Protein 4OJD (pdb70)

Secondary structure (DSSP, 8-state):
------B-----EEEEPPPP---EEEEEEE-TT-EEEEEE---EEEEEEEEEEEEEEEEEEEEE--EEEEEEEEEES-TT-SSS-HHHHSS-BPP--TT-EEEEEEE-S---TTS-TT---EEEEEEEEEEGGG-EEEEEEE---EEEEEEEEEEEEEETTEEEEEEEEEEEEE-SSS-EEEE-STTS--EEEEE-SSS-S--PPSEEEEEEE-TT----B-B---B--TT---TTSBTSEEE-SSS-EEETTHHHHHHHHEEEEEEETTTTEEEEEE-SSSBBTTB--PPPPHHHH-TTEEEEEE-STT--EEEEEESS---EEEEEE-----EEEE-PPPB-SEEEEEEEE-TT--EEEEEEEEEEBEEEEEEEESSSSTTSPEEEEEEEEE--SS-EEEEEEEE--TTS-SS-EEEEEEETT--GGG-EEEEE-EEEPPP-

Solvent-accessible surface area: 23637 Å² total; per-residue (Å²): 264,49,67,4,21,10,8,20,109,26,116,54,92,174,28,143,63,104,181,115,122,210,88,97,39,20,48,4,52,1,17,18,68,13,1,3,0,0,43,31,138,94,59,12,14,2,0,71,2,36,71,7,27,3,44,1,47,13,73,36,106,20,26,0,2,2,1,63,21,105,18,47,8,77,11,42,35,66,53,127,23,110,72,5,37,50,155,39,17,42,104,40,49,15,98,227,132,174,69,36,14,24,15,43,3,40,34,58,123,26,87,39,86,30,31,65,175,124,34,98,0,10,1,1,1,23,0,83,0,47,16,62,156,121,46,30,1,13,0,0,32,0,58,126,16,50,7,62,0,4,0,12,1,4,1,12,29,112,67,144,54,167,69,66,60,108,21,119,57,105,14,162,2,65,15,80,53,54,80,69,79,61,80,6,19,147,156,163,109,2,13,0,7,3,53,19,80,79,213,15,63,52,67,6,115,79,18,22,4,0,0,101,24,66,168,73,39,130,28,46,16,0,13,79,23,86,13,2,52,74,123,64,38,59,18,92,111,2,3,3,2,34,67,54,167,54,53,96,17,83,3,39,86,2,58,70,43,1,85,89,7,2,101,16,122,7,100,31,2,160,121,82,49,59,118,40,112,12,56,16,66,23,16,26,95,68,96,30,129,57,33,119,21,1,59,78,12,57,44,36,4,96,24,0,118,12,140,70,112,64,37,145,76,0,18,0,13,0,40,75,18,86,82,10,75,0,12,0,40,84,166,121,47,90,10,54,34,86,96,58,76,14,89,26,165,35,3,45,34,20,0,48,9,40,19,84,70,25,57,15,0,64,0,33,0,72,84,0,0,2,57,0,31,3,26,0,24,112,53,64,36,97,81,26,90,65,38,50,90,24,52,5,120,5,44,40,29,103,35,20,84,113,84,36,87,20,67,13,52,87,120,0,23,140,33,37,15,0,0,8,0,65,3,22,86,83,51,88,158,74,79,28,21,63,67,6,97,36,116,87,52,86,140,170

Radius of gyration: 31.46 Å; Cα contacts (8 Å, |Δi|>4): 1157; chains: 1; bounding box: 76×86×65 Å

Foldseek 3Di:
DDDAWFAADWDWDWDDDDDDPVFIKTKTWAFAQAKWWKCWLHKIKIKHFDFKKWKWFWPDKFKFAFWAKDKAKAKDQAPPDPPADCVQAALDWHPDVPQKTKHKHKAWQAQQFQYDNPTTMIMIMIMIIHGVVLWMKMKTFTDGTWMKIKMKIWIWDCPPNRIDTPDIDIDIDTAADAWDKDARDPVSFKMKIWYAPHDWPDDDHGGMWMFIADPVRDGAFIADFFADDPPDCAQQGPDQFGADPPRHTDRNSCSNCVNVFWDKGDPHNNVRDIDIDGNGARHDDPRHDDDDGPCVLDQQFVTWAQDDPVSGIIMTITPGTGIIMIIMTGVDIDMDIDGDFWDFDAKAFAFEQDLNRFTKTWIKTFQTAAKKKK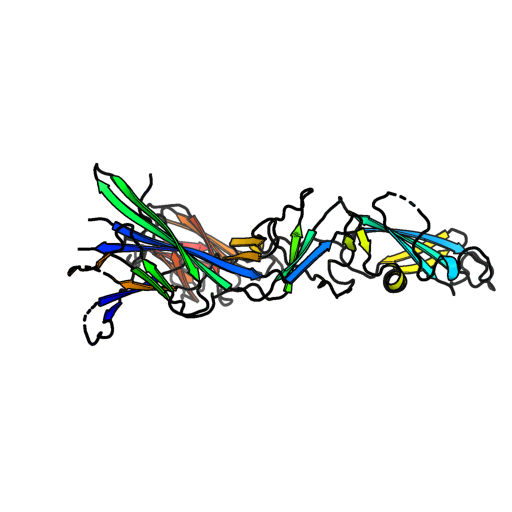FWAPAADPPHDTPDIDIDHDGHNTGDIDIGIGGDDPSPDADWYKMWMDTPPDDPVRIYIGTHHYDYDHHD

Structure (mmCIF, N/CA/C/O backbone):
data_4OJD
#
_entry.id   4OJD
#
_cell.length_a   132.443
_cell.length_b   132.443
_cell.length_c   132.443
_cell.angle_alpha   90.00
_cell.angle_beta   90.00
_cell.angle_gamma   90.00
#
_symmetry.space_group_name_H-M   'P 21 3'
#
loop_
_entity.id
_entity.type
_entity.pdbx_description
1 polymer EFF-1A
2 branched beta-D-mannopyranose-(1-4)-2-acetamido-2-deoxy-beta-D-glucopyranose-(1-4)-2-acetamido-2-deoxy-beta-D-glucopyranose
3 non-polymer 2-acetamido-2-deoxy-beta-D-glucopyranose
4 water water
#
loop_
_atom_site.group_PDB
_atom_site.id
_atom_site.type_symbol
_atom_site.label_atom_id
_atom_site.label_alt_id
_atom_site.label_comp_id
_atom_site.label_asym_id
_atom_site.label_entity_id
_atom_site.label_seq_id
_atom_site.pdbx_PDB_ins_code
_atom_site.Cartn_x
_atom_site.Cartn_y
_atom_site.Cartn_z
_atom_site.occupancy
_atom_site.B_iso_or_equiv
_atom_site.auth_seq_id
_atom_site.auth_comp_id
_atom_site.auth_asym_id
_atom_site.auth_atom_id
_atom_site.pdbx_PDB_model_num
ATOM 1 N N . ARG A 1 14 ? -64.153 -47.809 -13.382 1.00 96.02 34 ARG H N 1
ATOM 2 C CA . ARG A 1 14 ? -62.952 -47.223 -12.789 1.00 94.69 34 ARG H CA 1
ATOM 3 C C . ARG A 1 14 ? -61.781 -47.243 -13.791 1.00 94.85 34 ARG H C 1
ATOM 4 O O . ARG A 1 14 ? -61.577 -46.246 -14.497 1.00 92.99 34 ARG H O 1
ATOM 12 N N . ALA A 1 15 ? -61.029 -48.373 -13.869 1.00 89.47 35 ALA H N 1
ATOM 13 C CA . ALA A 1 15 ? -59.909 -48.545 -14.801 1.00 85.28 35 ALA H CA 1
ATOM 14 C C . ALA A 1 15 ? -60.512 -48.683 -16.195 1.00 83.58 35 ALA H C 1
ATOM 15 O O . ALA A 1 15 ? -61.220 -49.658 -16.479 1.00 84.15 35 ALA H O 1
ATOM 17 N N . GLU A 1 16 ? -60.306 -47.647 -17.021 1.00 73.67 36 GLU H N 1
ATOM 18 C CA . GLU A 1 16 ? -60.880 -47.544 -18.361 1.00 70.39 36 GLU H CA 1
ATOM 19 C C . GLU A 1 16 ? -59.833 -47.235 -19.404 1.00 65.95 36 GLU H C 1
ATOM 20 O O . GLU A 1 16 ? -58.863 -46.529 -19.101 1.00 63.34 36 GLU H O 1
ATOM 26 N N . PRO A 1 17 ? -60.058 -47.634 -20.675 1.00 57.83 37 PRO H N 1
ATOM 27 C CA . PRO A 1 17 ? -59.109 -47.254 -21.720 1.00 53.36 37 PRO H CA 1
ATOM 28 C C . PRO A 1 17 ? -58.936 -45.745 -21.817 1.00 51.55 37 PRO H C 1
ATOM 29 O O . PRO A 1 17 ? -59.845 -44.981 -21.488 1.00 49.79 37 PRO H O 1
ATOM 33 N N . PRO A 1 18 ? -57.748 -45.284 -22.237 1.00 46.70 38 PRO H N 1
ATOM 34 C CA . PRO A 1 18 ? -57.570 -43.838 -22.449 1.00 44.72 38 PRO H CA 1
ATOM 35 C C . PRO A 1 18 ? -58.298 -43.445 -23.756 1.00 48.52 38 PRO H C 1
ATOM 36 O O . PRO A 1 18 ? -58.753 -44.327 -24.490 1.00 48.26 38 PRO H O 1
ATOM 40 N N . HIS A 1 19 ? -58.350 -42.143 -24.082 1.00 43.26 39 HIS H N 1
ATOM 41 C CA . HIS A 1 19 ? -58.878 -41.674 -25.355 1.00 40.33 39 HIS H CA 1
ATOM 42 C C . HIS A 1 19 ? -57.973 -42.332 -26.444 1.00 43.94 39 HIS H C 1
ATOM 43 O O . HIS A 1 19 ? -56.742 -42.231 -26.374 1.00 42.06 39 HIS H O 1
ATOM 50 N N . CYS A 1 20 ? -58.593 -43.016 -27.412 1.00 39.89 40 CYS H N 1
ATOM 51 C CA . CYS A 1 20 ? -57.904 -43.668 -28.520 1.00 38.75 40 CYS H CA 1
ATOM 52 C C . CYS A 1 20 ? -57.788 -42.622 -29.621 1.00 40.25 40 CYS H C 1
ATOM 53 O O . CYS A 1 20 ? -58.809 -42.169 -30.132 1.00 38.99 40 CYS H O 1
ATOM 56 N N . SER A 1 21 ? -56.548 -42.184 -29.914 1.00 36.10 41 SER H N 1
ATOM 57 C CA . SER A 1 21 ? -56.242 -41.095 -30.851 1.00 35.55 41 SER H CA 1
ATOM 58 C C . SER A 1 21 ? -56.448 -41.492 -32.285 1.00 40.88 41 SER H C 1
ATOM 59 O O . SER A 1 21 ? -56.025 -42.585 -32.685 1.00 39.58 41 SER H O 1
ATOM 62 N N . LYS A 1 22 ? -56.995 -40.544 -33.081 1.00 37.84 42 LYS H N 1
ATOM 63 C CA . LYS A 1 22 ? -57.163 -40.673 -34.523 1.00 37.69 42 LYS H CA 1
ATOM 64 C C . LYS A 1 22 ? -55.742 -40.733 -35.117 1.00 40.03 42 LYS H C 1
ATOM 65 O O . LYS A 1 22 ? -54.949 -39.803 -34.933 1.00 38.92 42 LYS H O 1
ATOM 71 N N . THR A 1 23 ? -55.398 -41.879 -35.712 1.00 35.99 43 THR H N 1
ATOM 72 C CA . THR A 1 23 ? -54.037 -42.129 -36.181 1.00 36.03 43 THR H CA 1
ATOM 73 C C . THR A 1 23 ? -53.970 -42.647 -37.630 1.00 39.25 43 THR H C 1
ATOM 74 O O . THR A 1 23 ? -54.591 -43.666 -37.918 1.00 38.70 43 THR H O 1
ATOM 78 N N . PRO A 1 24 ? -53.179 -42.003 -38.527 1.00 35.35 44 PRO H N 1
ATOM 79 C CA . PRO A 1 24 ? -52.955 -42.603 -39.868 1.00 35.08 44 PRO H CA 1
ATOM 80 C C . PRO A 1 24 ? -52.012 -43.808 -39.709 1.00 40.91 44 PRO H C 1
ATOM 81 O O . PRO A 1 24 ? -51.000 -43.717 -39.000 1.00 40.24 44 PRO H O 1
ATOM 85 N N . ILE A 1 25 ? -52.356 -44.946 -40.317 1.00 38.83 45 ILE H N 1
ATOM 86 C CA . ILE A 1 25 ? -51.547 -46.165 -40.212 1.00 39.19 45 ILE H CA 1
ATOM 87 C C . ILE A 1 25 ? -50.918 -46.490 -41.555 1.00 42.54 45 ILE H C 1
ATOM 88 O O . ILE A 1 25 ? -51.605 -46.474 -42.584 1.00 41.84 45 ILE H O 1
ATOM 93 N N . VAL A 1 26 ? -49.606 -46.792 -41.532 1.00 37.17 46 VAL H N 1
ATOM 94 C CA . VAL A 1 26 ? -48.832 -47.170 -42.706 1.00 36.09 46 VAL H CA 1
ATOM 95 C C . VAL A 1 26 ? -48.513 -48.672 -42.582 1.00 42.20 46 VAL H C 1
ATOM 96 O O . VAL A 1 26 ? -47.962 -49.115 -41.563 1.00 43.23 46 VAL H O 1
ATOM 100 N N . ARG A 1 27 ? -48.867 -49.449 -43.600 1.00 39.61 47 ARG H N 1
ATOM 101 C CA . ARG A 1 27 ? -48.581 -50.898 -43.613 1.00 40.96 47 ARG H CA 1
ATOM 102 C C . ARG A 1 27 ? -47.217 -51.080 -44.293 1.00 44.91 47 ARG H C 1
ATOM 103 O O . ARG A 1 27 ? -47.056 -50.717 -45.461 1.00 43.89 47 ARG H O 1
ATOM 111 N N . ALA A 1 28 ? -46.230 -51.566 -43.549 1.00 40.71 48 ALA H N 1
ATOM 112 C CA . ALA A 1 28 ? -44.905 -51.777 -44.109 1.00 40.65 48 ALA H CA 1
ATOM 113 C C . ALA A 1 28 ? -44.655 -53.275 -44.292 1.00 44.61 48 ALA H C 1
ATOM 114 O O . ALA A 1 28 ? -45.107 -54.070 -43.480 1.00 44.71 48 ALA H O 1
ATOM 116 N N . GLN A 1 29 ? -43.967 -53.661 -45.361 1.00 40.14 49 GLN H N 1
ATOM 117 C CA . GLN A 1 29 ? -43.668 -55.065 -45.569 1.00 39.93 49 GLN H CA 1
ATOM 118 C C . GLN A 1 29 ? -42.258 -55.360 -45.129 1.00 44.42 49 GLN H C 1
ATOM 119 O O . GLN A 1 29 ? -41.316 -54.713 -45.564 1.00 45.76 49 GLN H O 1
ATOM 125 N N . THR A 1 30 ? -42.114 -56.351 -44.279 1.00 40.25 50 THR H N 1
ATOM 126 C CA . THR A 1 30 ? -40.826 -56.788 -43.768 1.00 39.86 50 THR H CA 1
ATOM 127 C C . THR A 1 30 ? -40.025 -57.448 -44.879 1.00 43.16 50 THR H C 1
ATOM 128 O O . THR A 1 30 ? -40.586 -58.172 -45.708 1.00 41.90 50 THR H O 1
ATOM 132 N N . SER A 1 31 ? -38.699 -57.210 -44.878 1.00 40.19 51 SER H N 1
ATOM 133 C CA . SER A 1 31 ? -37.757 -57.853 -45.782 1.00 40.31 51 SER H CA 1
ATOM 134 C C . SER A 1 31 ? -37.909 -59.392 -45.644 1.00 46.03 51 SER H C 1
ATOM 135 O O . SER A 1 31 ? -38.379 -59.894 -44.614 1.00 45.34 51 SER H O 1
ATOM 138 N N . GLN A 1 32 ? -37.525 -60.118 -46.681 1.00 44.05 52 GLN H N 1
ATOM 139 C CA . GLN A 1 32 ? -37.661 -61.564 -46.764 1.00 44.83 52 GLN H CA 1
ATOM 140 C C . GLN A 1 32 ? -36.499 -62.285 -46.093 1.00 48.33 52 GLN H C 1
ATOM 141 O O . GLN A 1 32 ? -35.352 -61.865 -46.244 1.00 48.97 52 GLN H O 1
ATOM 147 N N . ASN A 1 33 ? -36.779 -63.388 -45.405 1.00 69.49 53 ASN H N 1
ATOM 148 C CA . ASN A 1 33 ? -35.742 -64.231 -44.839 1.00 71.64 53 ASN H CA 1
ATOM 149 C C . ASN A 1 33 ? -35.638 -65.418 -45.790 1.00 83.61 53 ASN H C 1
ATOM 150 O O . ASN A 1 33 ? -36.644 -66.090 -46.039 1.00 84.47 53 ASN H O 1
ATOM 155 N N . ALA A 1 34 ? -34.416 -65.667 -46.321 1.00 85.51 54 ALA H N 1
ATOM 156 C CA . ALA A 1 34 ? -34.053 -66.758 -47.243 1.00 90.61 54 ALA H CA 1
ATOM 157 C C . ALA A 1 34 ? -34.685 -68.139 -46.923 1.00 101.38 54 ALA H C 1
ATOM 158 O O . ALA A 1 34 ? -34.874 -68.948 -47.837 1.00 104.29 54 ALA H O 1
ATOM 160 N N . MET A 1 35 ? -35.020 -68.387 -45.635 1.00 99.71 55 MET H N 1
ATOM 161 C CA . MET A 1 35 ? -35.649 -69.615 -45.134 1.00 103.23 55 MET H CA 1
ATOM 162 C C . MET A 1 35 ? -37.181 -69.432 -45.031 1.00 104.99 55 MET H C 1
ATOM 163 O O . MET A 1 35 ? -37.679 -68.656 -44.216 1.00 101.17 55 MET H O 1
ATOM 168 N N . GLY A 1 41 ? -44.848 -61.057 -43.838 1.00 67.07 61 GLY H N 1
ATOM 169 C CA . GLY A 1 41 ? -44.682 -60.334 -42.568 1.00 64.32 61 GLY H CA 1
ATOM 170 C C . GLY A 1 41 ? -44.964 -58.835 -42.712 1.00 64.74 61 GLY H C 1
ATOM 171 O O . GLY A 1 41 ? -44.163 -58.096 -43.283 1.00 62.83 61 GLY H O 1
ATOM 172 N N . MET A 1 42 ? -46.107 -58.410 -42.203 1.00 61.53 62 MET H N 1
ATOM 173 C CA . MET A 1 42 ? -46.545 -57.022 -42.262 1.00 59.77 62 MET H CA 1
ATOM 174 C C . MET A 1 42 ? -46.389 -56.309 -40.933 1.00 57.78 62 MET H C 1
ATOM 175 O O . MET A 1 42 ? -46.600 -56.916 -39.878 1.00 58.72 62 MET H O 1
ATOM 180 N N . GLN A 1 43 ? -45.977 -55.026 -40.970 1.00 48.02 63 GLN H N 1
ATOM 181 C CA . GLN A 1 43 ? -45.819 -54.184 -39.775 1.00 44.78 63 GLN H CA 1
ATOM 182 C C . GLN A 1 43 ? -46.740 -52.963 -39.864 1.00 46.40 63 GLN H C 1
ATOM 183 O O . GLN A 1 43 ? -46.931 -52.422 -40.956 1.00 46.49 63 GLN H O 1
ATOM 189 N N . MET A 1 44 ? -47.321 -52.552 -38.728 1.00 40.85 64 MET H N 1
ATOM 190 C CA . MET A 1 44 ? -48.228 -51.410 -38.652 1.00 41.09 64 MET H CA 1
ATOM 191 C C . MET A 1 44 ? -47.481 -50.241 -38.024 1.00 41.49 64 MET H C 1
ATOM 192 O O . MET A 1 44 ? -47.106 -50.264 -36.834 1.00 37.54 64 MET H O 1
ATOM 197 N N . GLN A 1 45 ? -47.203 -49.254 -38.884 1.00 37.35 65 GLN H N 1
ATOM 198 C CA . GLN A 1 45 ? -46.400 -48.098 -38.548 1.00 36.73 65 GLN H CA 1
ATOM 199 C C . GLN A 1 45 ? -47.194 -46.855 -38.316 1.00 39.63 65 GLN H C 1
ATOM 200 O O . GLN A 1 45 ? -48.164 -46.583 -39.023 1.00 39.47 65 GLN H O 1
ATOM 206 N N . PHE A 1 46 ? -46.810 -46.121 -37.271 1.00 34.16 66 PHE H N 1
ATOM 207 C CA . PHE A 1 46 ? -47.489 -44.880 -36.944 1.00 33.09 66 PHE H CA 1
ATOM 208 C C . PHE A 1 46 ? -46.620 -43.995 -36.073 1.00 38.79 66 PHE H C 1
ATOM 209 O O . PHE A 1 46 ? -45.668 -44.460 -35.437 1.00 36.78 66 PHE H O 1
ATOM 217 N N . SER A 1 47 ? -47.000 -42.720 -36.028 1.00 37.07 67 SER H N 1
ATOM 218 C CA . SER A 1 47 ? -46.421 -41.667 -35.206 1.00 37.25 67 SER H CA 1
ATOM 219 C C . SER A 1 47 ? -47.311 -41.552 -33.906 1.00 39.68 67 SER H C 1
ATOM 220 O O . SER A 1 47 ? -48.532 -41.617 -33.995 1.00 38.49 67 SER H O 1
ATOM 223 N N . ILE A 1 48 ? -46.704 -41.453 -32.713 1.00 35.92 68 ILE H N 1
ATOM 224 C CA . ILE A 1 48 ? -47.455 -41.333 -31.446 1.00 34.61 68 ILE H CA 1
ATOM 225 C C . ILE A 1 48 ? -47.016 -40.057 -30.722 1.00 37.52 68 ILE H C 1
ATOM 226 O O . ILE A 1 48 ? -45.817 -39.811 -30.586 1.00 34.77 68 ILE H O 1
ATOM 231 N N . GLY A 1 49 ? -47.989 -39.256 -30.285 1.00 34.70 69 GLY H N 1
ATOM 232 C CA . GLY A 1 49 ? -47.716 -38.009 -29.588 1.00 33.45 69 GLY H CA 1
ATOM 233 C C . GLY A 1 49 ? -47.521 -38.201 -28.100 1.00 38.61 69 GLY H C 1
ATOM 234 O O . GLY A 1 49 ? -48.205 -39.032 -27.477 1.00 37.53 69 GLY H O 1
ATOM 235 N N . LEU A 1 50 ? -46.610 -37.399 -27.504 1.00 35.68 70 LEU H N 1
ATOM 236 C CA . LEU A 1 50 ? -46.388 -37.423 -26.057 1.00 35.94 70 LEU H CA 1
ATOM 237 C C . LEU A 1 50 ? -47.722 -37.180 -25.321 1.00 39.18 70 LEU H C 1
ATOM 238 O O . LEU A 1 50 ? -48.469 -36.275 -25.713 1.00 37.70 70 LEU H O 1
ATOM 243 N N . HIS A 1 51 ? -48.015 -37.989 -24.264 1.00 36.59 71 HIS H N 1
ATOM 244 C CA . HIS A 1 51 ? -49.252 -37.904 -23.466 1.00 38.68 71 HIS H CA 1
ATOM 245 C C . HIS A 1 51 ? -50.498 -38.436 -24.192 1.00 42.89 71 HIS H C 1
ATOM 246 O O . HIS A 1 51 ? -51.603 -38.187 -23.733 1.00 45.27 71 HIS H O 1
ATOM 253 N N . THR A 1 52 ? -50.342 -39.110 -25.337 1.00 38.34 72 THR H N 1
ATOM 254 C CA . THR A 1 52 ? -51.505 -39.630 -26.069 1.00 36.53 72 THR H CA 1
ATOM 255 C C . THR A 1 52 ? -51.389 -41.129 -26.142 1.00 39.93 72 THR H C 1
ATOM 256 O O . THR A 1 52 ? -50.316 -41.679 -25.911 1.00 40.36 72 THR H O 1
ATOM 260 N N . ALA A 1 53 ? -52.486 -41.779 -26.528 1.00 38.63 73 ALA H N 1
ATOM 261 C CA . ALA A 1 53 ? -52.613 -43.215 -26.673 1.00 37.28 73 ALA H CA 1
ATOM 262 C C . ALA A 1 53 ? -53.157 -43.618 -28.033 1.00 41.96 73 ALA H C 1
ATOM 263 O O . ALA A 1 53 ? -53.904 -42.875 -28.658 1.00 43.22 73 ALA H O 1
ATOM 265 N N . VAL A 1 54 ? -52.791 -44.815 -28.473 1.00 39.03 74 VAL H N 1
ATOM 266 C CA . VAL A 1 54 ? -53.199 -45.421 -29.742 1.00 38.90 74 VAL H CA 1
ATOM 267 C C . VAL A 1 54 ? -53.791 -46.779 -29.354 1.00 45.60 74 VAL H C 1
ATOM 268 O O . VAL A 1 54 ? -53.289 -47.422 -28.418 1.00 44.57 74 VAL H O 1
ATOM 272 N N . CYS A 1 55 ? -54.912 -47.156 -30.003 1.00 42.95 75 CYS H N 1
ATOM 273 C CA . CYS A 1 55 ? -55.645 -48.388 -29.717 1.00 43.51 75 CYS H CA 1
ATOM 274 C C . CYS A 1 55 ? -55.837 -49.281 -30.929 1.00 45.13 75 CYS H C 1
ATOM 275 O O . CYS A 1 55 ? -56.140 -48.801 -32.029 1.00 42.65 75 CYS H O 1
ATOM 278 N N . PHE A 1 56 ? -55.778 -50.594 -30.690 1.00 40.91 76 PHE H N 1
ATOM 279 C CA . PHE A 1 56 ? -55.971 -51.589 -31.753 1.00 40.74 76 PHE H CA 1
ATOM 280 C C . PHE A 1 56 ? -56.527 -52.894 -31.240 1.00 46.98 76 PHE H C 1
ATOM 281 O O . PHE A 1 56 ? -56.414 -53.202 -30.053 1.00 47.37 76 PHE H O 1
ATOM 289 N N . ARG A 1 57 ? -57.140 -53.655 -32.143 1.00 45.86 77 ARG H N 1
ATOM 290 C CA . ARG A 1 57 ? -57.618 -55.006 -31.888 1.00 48.18 77 ARG H CA 1
ATOM 291 C C . ARG A 1 57 ? -56.927 -55.932 -32.876 1.00 55.98 77 ARG H C 1
ATOM 292 O O . ARG A 1 57 ? -56.589 -55.527 -34.004 1.00 53.74 77 ARG H O 1
ATOM 300 N N . LEU A 1 58 ? -56.656 -57.158 -32.417 1.00 56.53 78 LEU H N 1
ATOM 301 C CA . LEU A 1 58 ? -55.994 -58.178 -33.210 1.00 58.71 78 LEU H CA 1
ATOM 302 C C . LEU A 1 58 ? -57.041 -59.214 -33.554 1.00 66.34 78 LEU H C 1
ATOM 303 O O . LEU A 1 58 ? -57.656 -59.787 -32.647 1.00 67.34 78 LEU H O 1
ATOM 308 N N . TYR A 1 59 ? -57.314 -59.384 -34.866 1.00 64.06 79 TYR H N 1
ATOM 309 C CA . TYR A 1 59 ? -58.322 -60.338 -35.354 1.00 77.52 79 TYR H CA 1
ATOM 310 C C . TYR A 1 59 ? -57.669 -61.568 -35.959 1.00 114.51 79 TYR H C 1
ATOM 311 O O . TYR A 1 59 ? -57.214 -62.429 -35.210 1.00 82.70 79 TYR H O 1
ATOM 320 N N . SER A 1 80 ? -61.740 -61.051 -27.852 1.00 72.12 100 SER H N 1
ATOM 321 C CA . SER A 1 80 ? -60.935 -59.954 -28.399 1.00 68.60 100 SER H CA 1
ATOM 322 C C . SER A 1 80 ? -60.629 -58.895 -27.335 1.00 67.45 100 SER H C 1
ATOM 323 O O . SER A 1 80 ? -61.534 -58.408 -26.652 1.00 68.80 100 SER H O 1
ATOM 326 N N . LEU A 1 81 ? -59.356 -58.539 -27.207 1.00 58.53 101 LEU H N 1
ATOM 327 C CA . LEU A 1 81 ? -58.898 -57.529 -26.259 1.00 55.04 101 LEU H CA 1
ATOM 328 C C . LEU A 1 81 ? -58.564 -56.230 -26.978 1.00 54.53 101 LEU H C 1
ATOM 329 O O . LEU A 1 81 ? -58.055 -56.260 -28.101 1.00 52.74 101 LEU H O 1
ATOM 334 N N . LEU A 1 82 ? -58.875 -55.088 -26.336 1.00 49.02 102 LEU H N 1
ATOM 335 C CA . LEU A 1 82 ? -58.555 -53.751 -26.848 1.00 45.30 102 LEU H CA 1
ATOM 336 C C . LEU A 1 82 ? -57.173 -53.400 -26.299 1.00 45.09 102 LEU H C 1
ATOM 337 O O . LEU A 1 82 ? -57.015 -53.184 -25.093 1.00 44.26 102 LEU H O 1
ATOM 342 N N . HIS A 1 83 ? -56.171 -53.397 -27.182 1.00 40.16 103 HIS H N 1
ATOM 343 C CA . HIS A 1 83 ? -54.769 -53.100 -26.862 1.00 38.32 103 HIS H CA 1
ATOM 344 C C . HIS A 1 83 ? -54.513 -51.601 -26.938 1.00 41.70 103 HIS H C 1
ATOM 345 O O . HIS A 1 83 ? -54.854 -50.977 -27.939 1.00 39.93 103 HIS H O 1
ATOM 352 N N . THR A 1 84 ? -53.952 -51.009 -25.864 1.00 39.22 104 THR H N 1
ATOM 353 C CA . THR A 1 84 ? -53.725 -49.558 -25.822 1.00 37.71 104 THR H CA 1
ATOM 354 C C . THR A 1 84 ? -52.287 -49.276 -25.469 1.00 40.49 104 THR H C 1
ATOM 355 O O . THR A 1 84 ? -51.724 -49.919 -24.585 1.00 39.30 104 THR H O 1
ATOM 359 N N . ILE A 1 85 ? -51.686 -48.328 -26.172 1.00 37.93 105 ILE H N 1
ATOM 360 C CA . ILE A 1 85 ? -50.314 -47.915 -25.918 1.00 38.26 105 ILE H CA 1
ATOM 361 C C . ILE A 1 85 ? -50.333 -46.427 -25.684 1.00 41.52 105 ILE H C 1
ATOM 362 O O . ILE A 1 85 ? -50.740 -45.685 -26.571 1.00 42.07 105 ILE H O 1
ATOM 367 N N . ARG A 1 86 ? -49.876 -45.986 -24.516 1.00 38.66 106 ARG H N 1
ATOM 368 C CA . ARG A 1 86 ? -49.838 -44.566 -24.174 1.00 38.07 106 ARG H CA 1
ATOM 369 C C . ARG A 1 86 ? -48.409 -44.110 -23.976 1.00 40.20 106 ARG H C 1
ATOM 370 O O . ARG A 1 86 ? -47.695 -44.693 -23.177 1.00 41.16 106 ARG H O 1
ATOM 378 N N . LEU A 1 87 ? -48.004 -43.043 -24.667 1.00 35.25 107 LEU H N 1
ATOM 379 C CA . LEU A 1 87 ? -46.683 -42.468 -24.450 1.00 34.34 107 LEU H CA 1
ATOM 380 C C . LEU A 1 87 ? -46.826 -41.593 -23.194 1.00 39.38 107 LEU H C 1
ATOM 381 O O . LEU A 1 87 ? -47.369 -40.497 -23.261 1.00 39.64 107 LEU H O 1
ATOM 386 N N . GLU A 1 88 ? -46.435 -42.136 -22.031 1.00 36.31 108 GLU H N 1
ATOM 387 C CA . GLU A 1 88 ? -46.622 -41.472 -20.749 1.00 36.55 108 GLU H CA 1
ATOM 388 C C . GLU A 1 88 ? -45.571 -40.413 -20.413 1.00 40.37 108 GLU H C 1
ATOM 389 O O . GLU A 1 88 ? -45.918 -39.377 -19.823 1.00 38.04 108 GLU H O 1
ATOM 395 N N . LYS A 1 89 ? -44.285 -40.695 -20.734 1.00 37.76 109 LYS H N 1
ATOM 396 C CA . LYS A 1 89 ? -43.175 -39.827 -20.348 1.00 38.86 109 LYS H CA 1
ATOM 397 C C . LYS A 1 89 ? -42.079 -39.748 -21.353 1.00 43.49 109 LYS H C 1
ATOM 398 O O . LYS A 1 89 ? -41.804 -40.721 -22.053 1.00 42.35 109 LYS H O 1
ATOM 404 N N . LEU A 1 90 ? -41.380 -38.594 -21.320 1.00 38.02 110 LEU H N 1
ATOM 405 C CA . LEU A 1 90 ? -40.178 -38.246 -22.047 1.00 38.13 110 LEU H CA 1
ATOM 406 C C . LEU A 1 90 ? -39.239 -37.678 -20.987 1.00 40.21 110 LEU H C 1
ATOM 407 O O . LEU A 1 90 ? -39.554 -36.677 -20.337 1.00 40.10 110 LEU H O 1
ATOM 412 N N . GLU A 1 91 ? -38.113 -38.349 -20.788 1.00 33.95 111 GLU H N 1
ATOM 413 C CA . GLU A 1 91 ? -37.130 -37.969 -19.790 1.00 32.74 111 GLU H CA 1
ATOM 414 C C . GLU A 1 91 ? -35.732 -37.943 -20.345 1.00 37.63 111 GLU H C 1
ATOM 415 O O . GLU A 1 91 ? -35.356 -38.840 -21.109 1.00 37.75 111 GLU H O 1
ATOM 421 N N . HIS A 1 92 ? -34.942 -36.960 -19.879 1.00 32.84 112 HIS H N 1
ATOM 422 C CA . HIS A 1 92 ? -33.505 -36.861 -20.096 1.00 32.74 112 HIS H CA 1
ATOM 423 C C . HIS A 1 92 ? -32.816 -37.282 -18.790 1.00 37.26 112 HIS H C 1
ATOM 424 O O . HIS A 1 92 ? -33.182 -36.796 -17.727 1.00 35.94 112 HIS H O 1
ATOM 431 N N . HIS A 1 93 ? -31.861 -38.213 -18.854 1.00 35.75 113 HIS H N 1
ATOM 432 C CA . HIS A 1 93 ? -31.130 -38.647 -17.654 1.00 34.72 113 HIS H CA 1
ATOM 433 C C . HIS A 1 93 ? -29.731 -38.044 -17.815 1.00 37.49 113 HIS H C 1
ATOM 434 O O . HIS A 1 93 ? -28.952 -38.473 -18.694 1.00 34.47 113 HIS H O 1
ATOM 441 N N . HIS A 1 94 ? -29.483 -36.936 -17.066 1.00 32.27 114 HIS H N 1
ATOM 442 C CA . HIS A 1 94 ? -28.209 -36.232 -17.141 1.00 32.03 114 HIS H CA 1
ATOM 443 C C . HIS A 1 94 ? -27.232 -36.805 -16.115 1.00 40.48 114 HIS H C 1
ATOM 444 O O . HIS A 1 94 ? -27.556 -36.836 -14.922 1.00 41.69 114 HIS H O 1
ATOM 451 N N . PRO A 1 95 ? -26.011 -37.177 -16.531 1.00 38.05 115 PRO H N 1
ATOM 452 C CA . PRO A 1 95 ? -25.013 -37.616 -15.534 1.00 38.39 115 PRO H CA 1
ATOM 453 C C . PRO A 1 95 ? -24.533 -36.405 -14.721 1.00 40.39 115 PRO H C 1
ATOM 454 O O . PRO A 1 95 ? -24.372 -35.325 -15.282 1.00 37.69 115 PRO H O 1
ATOM 458 N N . ILE A 1 96 ? -24.328 -36.581 -13.395 1.00 37.43 116 ILE H N 1
ATOM 459 C CA . ILE A 1 96 ? -23.824 -35.521 -12.498 1.00 36.60 116 ILE H CA 1
ATOM 460 C C . ILE A 1 96 ? -22.317 -35.713 -12.396 1.00 39.96 116 ILE H C 1
ATOM 461 O O . ILE A 1 96 ? -21.870 -36.748 -11.917 1.00 40.22 116 ILE H O 1
ATOM 466 N N . THR A 1 97 ? -21.537 -34.759 -12.913 1.00 37.13 117 THR H N 1
ATOM 467 C CA . THR A 1 97 ? -20.077 -34.894 -12.978 1.00 37.24 117 THR H CA 1
ATOM 468 C C . THR A 1 97 ? -19.335 -34.152 -11.871 1.00 41.94 117 THR H C 1
ATOM 469 O O . THR A 1 97 ? -18.138 -34.372 -11.684 1.00 42.34 117 THR H O 1
ATOM 473 N N . GLN A 1 98 ? -20.041 -33.273 -11.137 1.00 38.28 118 GLN H N 1
ATOM 474 C CA . GLN A 1 98 ? -19.481 -32.520 -10.007 1.00 37.33 118 GLN H CA 1
ATOM 475 C C . GLN A 1 98 ? -20.566 -32.299 -9.023 1.00 39.90 118 GLN H C 1
ATOM 476 O O . GLN A 1 98 ? -21.716 -32.109 -9.429 1.00 39.11 118 GLN H O 1
ATOM 482 N N . ARG A 1 99 ? -20.206 -32.294 -7.730 1.00 35.83 119 ARG H N 1
ATOM 483 C CA . ARG A 1 99 ? -21.110 -31.960 -6.640 1.00 36.92 119 ARG H CA 1
ATOM 484 C C . ARG A 1 99 ? -20.307 -31.225 -5.585 1.00 40.40 119 ARG H C 1
ATOM 485 O O . ARG A 1 99 ? -19.178 -31.601 -5.277 1.00 40.83 119 ARG H O 1
ATOM 493 N N . TYR A 1 100 ? -20.941 -30.253 -4.959 1.00 34.89 120 TYR H N 1
ATOM 494 C CA . TYR A 1 100 ? -20.439 -29.559 -3.793 1.00 34.06 120 TYR H CA 1
ATOM 495 C C . TYR A 1 100 ? -21.610 -28.894 -3.104 1.00 40.54 120 TYR H C 1
ATOM 496 O O . TYR A 1 100 ? -22.633 -28.605 -3.739 1.00 39.91 120 TYR H O 1
ATOM 505 N N . THR A 1 101 ? -21.479 -28.705 -1.797 1.00 39.39 121 THR H N 1
ATOM 506 C CA . THR A 1 101 ? -22.495 -28.099 -0.964 1.00 39.13 121 THR H CA 1
ATOM 507 C C . THR A 1 101 ? -22.115 -26.650 -0.702 1.00 41.67 121 THR H C 1
ATOM 508 O O . THR A 1 101 ? -20.965 -26.332 -0.357 1.00 40.24 121 THR H O 1
ATOM 512 N N . PHE A 1 102 ? -23.094 -25.778 -0.842 1.00 38.04 122 PHE H N 1
ATOM 513 C CA . PHE A 1 102 ? -22.859 -24.368 -0.607 1.00 37.79 122 PHE H CA 1
ATOM 514 C C . PHE A 1 102 ? -23.957 -23.712 0.236 1.00 41.08 122 PHE H C 1
ATOM 515 O O . PHE A 1 102 ? -25.010 -24.301 0.465 1.00 40.48 122 PHE H O 1
ATOM 523 N N . GLY A 1 103 ? -23.679 -22.500 0.703 1.00 38.12 123 GLY H N 1
ATOM 524 C CA . GLY A 1 103 ? -24.622 -21.713 1.485 1.00 37.51 123 GLY H CA 1
ATOM 525 C C . GLY A 1 103 ? -24.641 -20.278 1.022 1.00 41.21 123 GLY H C 1
ATOM 526 O O . GLY A 1 103 ? -23.957 -19.907 0.065 1.00 38.39 123 GLY H O 1
ATOM 527 N N . ILE A 1 104 ? -25.441 -19.459 1.703 1.00 41.66 124 ILE H N 1
ATOM 528 C CA . ILE A 1 104 ? -25.513 -18.028 1.459 1.00 41.48 124 ILE H CA 1
ATOM 529 C C . ILE A 1 104 ? -25.002 -17.408 2.739 1.00 45.84 124 ILE H C 1
ATOM 530 O O . ILE A 1 104 ? -25.603 -17.598 3.796 1.00 45.07 124 ILE H O 1
ATOM 535 N N . PRO A 1 105 ? -23.851 -16.716 2.682 1.00 43.47 125 PRO H N 1
ATOM 536 C CA . PRO A 1 105 ? -23.320 -16.139 3.909 1.00 43.39 125 PRO H CA 1
ATOM 537 C C . PRO A 1 105 ? -24.005 -14.851 4.312 1.00 48.45 125 PRO H C 1
ATOM 538 O O . PRO A 1 105 ? -24.414 -14.046 3.473 1.00 49.31 125 PRO H O 1
ATOM 542 N N . GLU A 1 106 ? -24.120 -14.679 5.619 1.00 44.43 126 GLU H N 1
ATOM 543 C CA . GLU A 1 106 ? -24.544 -13.465 6.277 1.00 44.63 126 GLU H CA 1
ATOM 544 C C . GLU A 1 106 ? -23.175 -12.853 6.675 1.00 47.04 126 GLU H C 1
ATOM 545 O O . GLU A 1 106 ? -22.346 -13.542 7.275 1.00 45.43 126 GLU H O 1
ATOM 551 N N . VAL A 1 107 ? -22.913 -11.603 6.271 1.00 42.91 127 VAL H N 1
ATOM 552 C CA . VAL A 1 107 ? -21.605 -10.981 6.447 1.00 41.56 127 VAL H CA 1
ATOM 553 C C . VAL A 1 107 ? -21.609 -9.771 7.376 1.00 49.65 127 VAL H C 1
ATOM 554 O O . VAL A 1 107 ? -22.491 -8.929 7.298 1.00 49.87 127 VAL H O 1
ATOM 558 N N . HIS A 1 108 ? -20.566 -9.660 8.201 1.00 50.03 128 HIS H N 1
ATOM 559 C CA . HIS A 1 108 ? -20.328 -8.521 9.076 1.00 51.88 128 HIS H CA 1
ATOM 560 C C . HIS A 1 108 ? -18.831 -8.268 9.145 1.00 50.95 128 HIS H C 1
ATOM 561 O O . HIS A 1 108 ? -18.048 -9.192 9.381 1.00 49.14 128 HIS H O 1
ATOM 568 N N . ALA A 1 109 ? -18.438 -7.021 8.905 1.00 45.61 129 ALA H N 1
ATOM 569 C CA . ALA A 1 109 ? -17.058 -6.569 9.006 1.00 43.77 129 ALA H CA 1
ATOM 570 C C . ALA A 1 109 ? -16.905 -5.648 10.221 1.00 49.15 129 ALA H C 1
ATOM 571 O O . ALA A 1 109 ? -17.666 -4.696 10.397 1.00 49.61 129 ALA H O 1
ATOM 573 N N . SER A 1 110 ? -15.930 -5.963 11.075 1.00 45.42 130 SER H N 1
ATOM 574 C CA . SER A 1 110 ? -15.602 -5.198 12.267 1.00 44.98 130 SER H CA 1
ATOM 575 C C . SER A 1 110 ? -14.189 -4.659 12.050 1.00 47.76 130 SER H C 1
ATOM 576 O O . SER A 1 110 ? -13.256 -5.452 11.880 1.00 47.94 130 SER H O 1
ATOM 579 N N . CYS A 1 111 ? -14.037 -3.321 12.002 1.00 42.00 131 CYS H N 1
ATOM 580 C CA . CYS A 1 111 ? -12.739 -2.670 11.760 1.00 40.26 131 CYS H CA 1
ATOM 581 C C . CYS A 1 111 ? -12.246 -1.796 12.917 1.00 46.02 131 CYS H C 1
ATOM 582 O O . CYS A 1 111 ? -13.039 -1.128 13.562 1.00 46.62 131 CYS H O 1
ATOM 585 N N . ILE A 1 112 ? -10.921 -1.733 13.101 1.00 44.99 132 ILE H N 1
ATOM 586 C CA . ILE A 1 112 ? -10.237 -0.859 14.063 1.00 46.50 132 ILE H CA 1
ATOM 587 C C . ILE A 1 112 ? -9.203 -0.006 13.344 1.00 48.15 132 ILE H C 1
ATOM 588 O O . ILE A 1 112 ? -8.530 -0.489 12.439 1.00 46.14 132 ILE H O 1
ATOM 593 N N . CYS A 1 113 ? -9.080 1.257 13.750 1.00 45.47 133 CYS H N 1
ATOM 594 C CA . CYS A 1 113 ? -8.105 2.178 13.181 1.00 43.91 133 CYS H CA 1
ATOM 595 C C . CYS A 1 113 ? -6.995 2.518 14.171 1.00 48.25 133 CYS H C 1
ATOM 596 O O . CYS A 1 113 ? -7.238 2.727 15.361 1.00 47.84 133 CYS H O 1
ATOM 599 N N . GLU A 1 114 ? -5.791 2.670 13.641 1.00 45.43 134 GLU H N 1
ATOM 600 C CA . GLU A 1 114 ? -4.618 3.057 14.400 1.00 44.16 134 GLU H CA 1
ATOM 601 C C . GLU A 1 114 ? -3.949 4.244 13.664 1.00 46.80 134 GLU H C 1
ATOM 602 O O . GLU A 1 114 ? -3.643 4.126 12.469 1.00 45.54 134 GLU H O 1
ATOM 608 N N . CYS A 1 115 ? -3.785 5.394 14.371 1.00 41.92 135 CYS H N 1
ATOM 609 C CA . CYS A 1 115 ? -3.210 6.650 13.862 1.00 40.97 135 CYS H CA 1
ATOM 610 C C . CYS A 1 115 ? -1.731 6.498 13.491 1.00 43.68 135 CYS H C 1
ATOM 611 O O . CYS A 1 115 ? -1.295 7.013 12.470 1.00 42.13 135 CYS H O 1
ATOM 614 N N . ASP A 1 116 ? -0.956 5.839 14.343 1.00 41.52 136 ASP H N 1
ATOM 615 C CA . ASP A 1 116 ? 0.478 5.687 14.157 1.00 41.38 136 ASP H CA 1
ATOM 616 C C . ASP A 1 116 ? 0.807 4.446 13.310 1.00 45.16 136 ASP H C 1
ATOM 617 O O . ASP A 1 116 ? 0.589 3.330 13.762 1.00 46.32 136 ASP H O 1
ATOM 622 N N . ALA A 1 117 ? 1.328 4.649 12.083 1.00 42.46 137 ALA H N 1
ATOM 623 C CA . ALA A 1 117 ? 1.693 3.596 11.113 1.00 42.83 137 ALA H CA 1
ATOM 624 C C . ALA A 1 117 ? 2.648 2.525 11.649 1.00 48.56 137 ALA H C 1
ATOM 625 O O . ALA A 1 117 ? 2.595 1.386 11.180 1.00 48.53 137 ALA H O 1
ATOM 627 N N . THR A 1 118 ? 3.535 2.898 12.607 1.00 46.14 138 THR H N 1
ATOM 628 C CA . THR A 1 118 ? 4.548 2.029 13.242 1.00 45.70 138 THR H CA 1
ATOM 629 C C . THR A 1 118 ? 4.050 1.334 14.515 1.00 49.94 138 THR H C 1
ATOM 630 O O . THR A 1 118 ? 4.830 0.633 15.171 1.00 51.22 138 THR H O 1
ATOM 634 N N . SER A 1 119 ? 2.772 1.520 14.874 1.00 46.72 139 SER H N 1
ATOM 635 C CA . SER A 1 119 ? 2.192 0.886 16.063 1.00 46.83 139 SER H CA 1
ATOM 636 C C . SER A 1 119 ? 2.116 -0.641 15.905 1.00 52.10 139 SER H C 1
ATOM 637 O O . SER A 1 119 ? 1.875 -1.131 14.802 1.00 52.02 139 SER H O 1
ATOM 640 N N . SER A 1 120 ? 2.311 -1.385 17.015 1.00 49.14 140 SER H N 1
ATOM 641 C CA . SER A 1 120 ? 2.238 -2.854 17.034 1.00 48.56 140 SER H CA 1
ATOM 642 C C . SER A 1 120 ? 0.772 -3.321 16.794 1.00 50.75 140 SER H C 1
ATOM 643 O O . SER A 1 120 ? 0.552 -4.441 16.321 1.00 50.25 140 SER H O 1
ATOM 646 N N . THR A 1 121 ? -0.214 -2.444 17.099 1.00 45.47 141 THR H N 1
ATOM 647 C CA . THR A 1 121 ? -1.630 -2.704 16.843 1.00 44.81 141 THR H CA 1
ATOM 648 C C . THR A 1 121 ? -1.887 -2.459 15.340 1.00 46.15 141 THR H C 1
ATOM 649 O O . THR A 1 121 ? -1.535 -1.392 14.824 1.00 46.61 141 THR H O 1
ATOM 653 N N . CYS A 1 122 ? -2.492 -3.444 14.661 1.00 40.43 142 CYS H N 1
ATOM 654 C CA . CYS A 1 122 ? -2.882 -3.436 13.241 1.00 39.86 142 CYS H CA 1
ATOM 655 C C . CYS A 1 122 ? -1.679 -3.567 12.307 1.00 42.01 142 CYS H C 1
ATOM 656 O O . CYS A 1 122 ? -1.032 -2.580 11.972 1.00 41.26 142 CYS H O 1
ATOM 659 N N . THR A 1 123 ? -1.362 -4.792 11.902 1.00 38.12 143 THR H N 1
ATOM 660 C CA . THR A 1 123 ? -0.188 -5.025 11.062 1.00 36.86 143 THR H CA 1
ATOM 661 C C . THR A 1 123 ? -0.513 -5.965 9.923 1.00 39.81 143 THR H C 1
ATOM 662 O O . THR A 1 123 ? -1.539 -6.648 9.961 1.00 39.56 143 THR H O 1
ATOM 666 N N . ALA A 1 124 ? 0.387 -6.041 8.925 1.00 36.67 144 ALA H N 1
ATOM 667 C CA . ALA A 1 124 ? 0.274 -6.989 7.810 1.00 35.84 144 ALA H CA 1
ATOM 668 C C . ALA A 1 124 ? 0.435 -8.415 8.390 1.00 39.42 144 ALA H C 1
ATOM 669 O O . ALA A 1 124 ? -0.236 -9.344 7.945 1.00 39.11 144 ALA H O 1
ATOM 671 N N . GLU A 1 125 ? 1.276 -8.563 9.425 1.00 36.58 145 GLU H N 1
ATOM 672 C CA . GLU A 1 125 ? 1.511 -9.826 10.117 1.00 37.57 145 GLU H CA 1
ATOM 673 C C . GLU A 1 125 ? 0.197 -10.435 10.617 1.00 43.65 145 GLU H C 1
ATOM 674 O O . GLU A 1 125 ? -0.106 -11.597 10.340 1.00 40.28 145 GLU H O 1
ATOM 680 N N . SER A 1 126 ? -0.566 -9.629 11.383 1.00 41.88 146 SER H N 1
ATOM 681 C CA . SER A 1 126 ? -1.791 -10.081 12.016 1.00 40.71 146 SER H CA 1
ATOM 682 C C . SER A 1 126 ? -3.040 -9.996 11.153 1.00 42.56 146 SER H C 1
ATOM 683 O O . SER A 1 126 ? -3.986 -10.723 11.437 1.00 42.15 146 SER H O 1
ATOM 686 N N . HIS A 1 127 ? -3.057 -9.134 10.119 1.00 36.84 147 HIS H N 1
ATOM 687 C CA . HIS A 1 127 ? -4.265 -8.896 9.339 1.00 35.31 147 HIS H CA 1
ATOM 688 C C . HIS A 1 127 ? -4.211 -9.094 7.813 1.00 41.33 147 HIS H C 1
ATOM 689 O O . HIS A 1 127 ? -5.250 -8.983 7.177 1.00 40.72 147 HIS H O 1
ATOM 696 N N . GLN A 1 128 ? -3.042 -9.396 7.227 1.00 39.91 148 GLN H N 1
ATOM 697 C CA . GLN A 1 128 ? -2.904 -9.595 5.779 1.00 39.83 148 GLN H CA 1
ATOM 698 C C . GLN A 1 128 ? -2.757 -11.080 5.505 1.00 45.13 148 GLN H C 1
ATOM 699 O O . GLN A 1 128 ? -1.836 -11.705 6.041 1.00 45.82 148 GLN H O 1
ATOM 705 N N . PHE A 1 129 ? -3.676 -11.657 4.692 1.00 41.09 149 PHE H N 1
ATOM 706 C CA . PHE A 1 129 ? -3.669 -13.089 4.360 1.00 41.35 149 PHE H CA 1
ATOM 707 C C . PHE A 1 129 ? -3.635 -13.998 5.603 1.00 46.95 149 PHE H C 1
ATOM 708 O O . PHE A 1 129 ? -2.756 -14.848 5.723 1.00 48.27 149 PHE H O 1
ATOM 716 N N . THR A 1 130 ? -4.578 -13.810 6.515 1.00 42.81 150 THR H N 1
ATOM 717 C CA . THR A 1 130 ? -4.724 -14.637 7.712 1.00 43.52 150 THR H CA 1
ATOM 718 C C . THR A 1 130 ? -6.191 -14.722 8.170 1.00 47.61 150 THR H C 1
ATOM 719 O O . THR A 1 130 ? -6.981 -13.812 7.925 1.00 47.52 150 THR H O 1
ATOM 723 N N . ALA A 1 131 ? -6.541 -15.817 8.830 1.00 44.59 151 ALA H N 1
ATOM 724 C CA . ALA A 1 131 ? -7.860 -16.014 9.417 1.00 44.39 151 ALA H CA 1
ATOM 725 C C . ALA A 1 131 ? -7.869 -15.254 10.739 1.00 46.47 151 ALA H C 1
ATOM 726 O O . ALA A 1 131 ? -6.795 -14.900 11.237 1.00 45.76 151 ALA H O 1
ATOM 728 N N . CYS A 1 132 ? -9.067 -14.996 11.310 1.00 43.37 152 CYS H N 1
ATOM 729 C CA . CYS A 1 132 ? -9.212 -14.359 12.621 1.00 44.71 152 CYS H CA 1
ATOM 730 C C . CYS A 1 132 ? -8.753 -15.382 13.649 1.00 52.33 152 CYS H C 1
ATOM 731 O O . CYS A 1 132 ? -8.887 -16.586 13.377 1.00 51.33 152 CYS H O 1
ATOM 734 N N . PRO A 1 133 ? -8.173 -14.970 14.804 1.00 52.68 153 PRO H N 1
ATOM 735 C CA . PRO A 1 133 ? -7.794 -15.975 15.817 1.00 55.26 153 PRO H CA 1
ATOM 736 C C . PRO A 1 133 ? -9.046 -16.603 16.464 1.00 63.96 153 PRO H C 1
ATOM 737 O O . PRO A 1 133 ? -10.087 -15.945 16.553 1.00 62.99 153 PRO H O 1
ATOM 741 N N . GLU A 1 134 ? -8.948 -17.881 16.866 1.00 64.67 154 GLU H N 1
ATOM 742 C CA . GLU A 1 134 ? -10.035 -18.648 17.489 1.00 67.07 154 GLU H CA 1
ATOM 743 C C . GLU A 1 134 ? -10.009 -18.523 19.015 1.00 73.49 154 GLU H C 1
ATOM 744 O O . GLU A 1 134 ? -10.215 -17.437 19.562 1.00 73.53 154 GLU H O 1
ATOM 750 N N . ASP A 1 139 ? -19.072 -17.826 17.542 1.00 77.96 159 ASP H N 1
ATOM 751 C CA . ASP A 1 139 ? -19.988 -18.740 16.861 1.00 77.69 159 ASP H CA 1
ATOM 752 C C . ASP A 1 139 ? -19.196 -19.861 16.191 1.00 79.37 159 ASP H C 1
ATOM 753 O O . ASP A 1 139 ? -18.326 -19.580 15.366 1.00 78.63 159 ASP H O 1
ATOM 758 N N . GLU A 1 140 ? -19.503 -21.129 16.548 1.00 74.41 160 GLU H N 1
ATOM 759 C CA . GLU A 1 140 ? -18.867 -22.339 15.998 1.00 72.97 160 GLU H CA 1
ATOM 760 C C . GLU A 1 140 ? -19.052 -22.435 14.473 1.00 70.96 160 GLU H C 1
ATOM 761 O O . GLU A 1 140 ? -18.164 -22.934 13.779 1.00 70.00 160 GLU H O 1
ATOM 767 N N . THR A 1 141 ? -20.214 -21.969 13.969 1.00 63.47 161 THR H N 1
ATOM 768 C CA . THR A 1 141 ? -20.587 -21.976 12.544 1.00 60.66 161 THR H CA 1
ATOM 769 C C . THR A 1 141 ? -19.891 -20.856 11.716 1.00 58.86 161 THR H C 1
ATOM 770 O O . THR A 1 141 ? -19.862 -20.953 10.487 1.00 56.75 161 THR H O 1
ATOM 774 N N . SER A 1 142 ? -19.363 -19.801 12.388 1.00 53.05 162 SER H N 1
ATOM 775 C CA . SER A 1 142 ? -18.696 -18.653 11.753 1.00 51.41 162 SER H CA 1
ATOM 776 C C . SER A 1 142 ? -17.345 -19.008 11.141 1.00 51.95 162 SER H C 1
ATOM 777 O O . SER A 1 142 ? -16.684 -19.938 11.592 1.00 52.66 1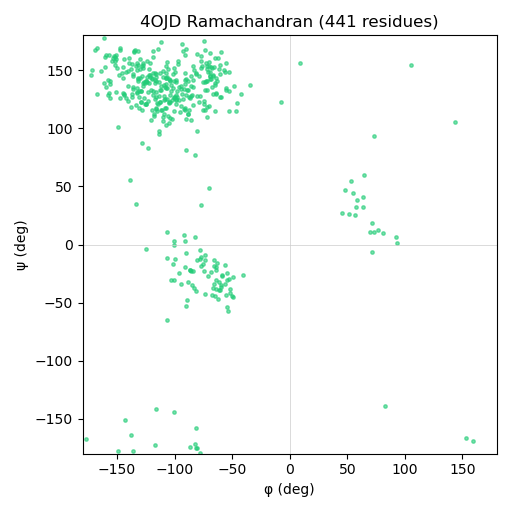62 SER H O 1
ATOM 780 N N . SER A 1 143 ? -16.946 -18.230 10.124 1.00 44.12 163 SER H N 1
ATOM 781 C CA . SER A 1 143 ? -15.669 -18.258 9.436 1.00 42.03 163 SER H CA 1
ATOM 782 C C . SER A 1 143 ? -15.286 -16.785 9.395 1.00 45.44 163 SER H C 1
ATOM 783 O O . SER A 1 143 ? -16.129 -15.921 9.144 1.00 44.98 163 SER H O 1
ATOM 786 N N . CYS A 1 144 ? -14.041 -16.494 9.717 1.00 42.23 164 CYS H N 1
ATOM 787 C CA . CYS A 1 144 ? -13.595 -15.127 9.868 1.00 42.10 164 CYS H CA 1
ATOM 788 C C . CYS A 1 144 ? -12.242 -14.936 9.215 1.00 43.20 164 CYS H C 1
ATOM 789 O O . CYS A 1 144 ? -11.305 -15.696 9.483 1.00 42.24 164 CYS H O 1
ATOM 792 N N . TYR A 1 145 ? -12.164 -13.927 8.325 1.00 36.72 165 TYR H N 1
ATOM 793 C CA . TYR A 1 145 ? -10.986 -13.595 7.533 1.00 35.22 165 TYR H CA 1
ATOM 794 C C . TYR A 1 145 ? -10.610 -12.166 7.756 1.00 37.54 165 TYR H C 1
ATOM 795 O O . TYR A 1 145 ? -11.478 -11.318 7.822 1.00 36.90 165 TYR H O 1
ATOM 804 N N . ARG A 1 146 ? -9.312 -11.894 7.829 1.00 36.05 166 ARG H N 1
ATOM 805 C CA . ARG A 1 146 ? -8.790 -10.572 8.102 1.00 35.71 166 ARG H CA 1
ATOM 806 C C . ARG A 1 146 ? -8.292 -9.817 6.877 1.00 37.72 166 ARG H C 1
ATOM 807 O O . ARG A 1 146 ? -7.789 -10.430 5.925 1.00 34.56 166 ARG H O 1
ATOM 815 N N . THR A 1 147 ? -8.454 -8.473 6.915 1.00 33.04 167 THR H N 1
ATOM 816 C CA . THR A 1 147 ? -7.953 -7.534 5.900 1.00 32.46 167 THR H CA 1
ATOM 817 C C . THR A 1 147 ? -7.189 -6.390 6.559 1.00 35.05 167 THR H C 1
ATOM 818 O O . THR A 1 147 ? -7.477 -5.994 7.688 1.00 33.36 167 THR H O 1
ATOM 822 N N . PHE A 1 148 ? -6.231 -5.852 5.811 1.00 33.38 168 PHE H N 1
ATOM 823 C CA . PHE A 1 148 ? -5.313 -4.798 6.216 1.00 32.88 168 PHE H CA 1
ATOM 824 C C . PHE A 1 148 ? -5.327 -3.617 5.209 1.00 37.63 168 PHE H C 1
ATOM 825 O O . PHE A 1 148 ? -5.155 -3.814 4.001 1.00 35.05 168 PHE H O 1
ATOM 833 N N . PHE A 1 149 ? -5.556 -2.402 5.717 1.00 34.61 169 PHE H N 1
ATOM 834 C CA . PHE A 1 149 ? -5.612 -1.225 4.856 1.00 34.86 169 PHE H CA 1
ATOM 835 C C . PHE A 1 149 ? -4.688 -0.121 5.390 1.00 38.53 169 PHE H C 1
ATOM 836 O O . PHE A 1 149 ? -5.152 0.742 6.149 1.00 36.67 169 PHE H O 1
ATOM 844 N N . PRO A 1 150 ? -3.384 -0.136 4.989 1.00 35.55 170 PRO H N 1
ATOM 845 C CA . PRO A 1 150 ? -2.484 0.963 5.398 1.00 34.87 170 PRO H CA 1
ATOM 846 C C . PRO A 1 150 ? -2.708 2.172 4.476 1.00 39.19 170 PRO H C 1
ATOM 847 O O . PRO A 1 150 ? -3.593 2.160 3.599 1.00 38.10 170 PRO H O 1
ATOM 851 N N . ASN A 1 151 ? -1.898 3.217 4.656 1.00 40.86 171 ASN H N 1
ATOM 852 C CA . ASN A 1 151 ? -1.955 4.413 3.804 1.00 40.28 171 ASN H CA 1
ATOM 853 C C . ASN A 1 151 ? -3.283 5.181 3.900 1.00 41.68 171 ASN H C 1
ATOM 854 O O . ASN A 1 151 ? -3.693 5.846 2.950 1.00 39.84 171 ASN H O 1
ATOM 859 N N . GLN A 1 152 ? -3.910 5.150 5.089 1.00 38.20 172 GLN H N 1
ATOM 860 C CA . GLN A 1 152 ? -5.155 5.887 5.339 1.00 37.71 172 GLN H CA 1
ATOM 861 C C . GLN A 1 152 ? -4.875 7.368 5.556 1.00 42.31 172 GLN H C 1
ATOM 862 O O . GLN A 1 152 ? -3.728 7.750 5.796 1.00 42.63 172 GLN H O 1
ATOM 868 N N . THR A 1 153 ? -5.915 8.205 5.428 1.00 38.25 173 THR H N 1
ATOM 869 C CA . THR A 1 153 ? -5.836 9.649 5.624 1.00 37.86 173 THR H CA 1
ATOM 870 C C . THR A 1 153 ? -6.029 9.958 7.141 1.00 42.54 173 THR H C 1
ATOM 871 O O . THR A 1 153 ? -6.947 9.402 7.779 1.00 40.51 173 THR H O 1
ATOM 875 N N . PRO A 1 154 ? -5.195 10.870 7.704 1.00 39.28 174 PRO H N 1
ATOM 876 C CA . PRO A 1 154 ? -5.265 11.153 9.145 1.00 38.61 174 PRO H CA 1
ATOM 877 C C . PRO A 1 154 ? -6.485 11.908 9.691 1.00 44.76 174 PRO H C 1
ATOM 878 O O . PRO A 1 154 ? -6.322 12.822 10.514 1.00 45.58 174 PRO H O 1
ATOM 882 N N . ILE A 1 155 ? -7.708 11.480 9.317 1.00 41.18 175 ILE H N 1
ATOM 883 C CA . ILE A 1 155 ? -8.926 12.095 9.864 1.00 41.57 175 ILE H CA 1
ATOM 884 C C . ILE A 1 155 ? -9.079 11.564 11.305 1.00 46.82 175 ILE H C 1
ATOM 885 O O . ILE A 1 155 ? -9.169 10.345 11.522 1.00 44.77 175 ILE H O 1
ATOM 890 N N . GLY A 1 156 ? -8.977 12.485 12.263 1.00 44.95 176 GLY H N 1
ATOM 891 C CA . GLY A 1 156 ? -9.026 12.170 13.686 1.00 45.60 176 GLY H CA 1
ATOM 892 C C . GLY A 1 156 ? -7.648 11.946 14.284 1.00 50.26 176 GLY H C 1
ATOM 893 O O . GLY A 1 156 ? -7.538 11.680 15.478 1.00 51.40 176 GLY H O 1
ATOM 894 N N . CYS A 1 157 ? -6.589 12.086 13.462 1.00 45.88 177 CYS H N 1
ATOM 895 C CA . CYS A 1 157 ? -5.175 11.935 13.845 1.00 45.94 177 CYS H CA 1
ATOM 896 C C . CYS A 1 157 ? -4.429 13.282 13.651 1.00 51.03 177 CYS H C 1
ATOM 897 O O . CYS A 1 157 ? -5.050 14.290 13.308 1.00 50.58 177 CYS H O 1
ATOM 900 N N . SER A 1 158 ? -3.086 13.267 13.802 1.00 48.68 178 SER H N 1
ATOM 901 C CA . SER A 1 158 ? -2.222 14.420 13.531 1.00 50.54 178 SER H CA 1
ATOM 902 C C . SER A 1 158 ? -1.944 14.443 12.026 1.00 54.59 178 SER H C 1
ATOM 903 O O . SER A 1 158 ? -1.870 13.388 11.407 1.00 51.94 178 SER H O 1
ATOM 906 N N . GLU A 1 159 ? -1.737 15.636 11.452 1.00 55.10 179 GLU H N 1
ATOM 907 C CA . GLU A 1 159 ? -1.480 15.844 10.021 1.00 55.18 179 GLU H CA 1
ATOM 908 C C . GLU A 1 159 ? -0.271 15.075 9.443 1.00 56.93 179 GLU H C 1
ATOM 909 O O . GLU A 1 159 ? -0.180 14.930 8.234 1.00 55.18 179 GLU H O 1
ATOM 915 N N . ASP A 1 160 ? 0.642 14.598 10.297 1.00 54.37 180 ASP H N 1
ATOM 916 C CA . ASP A 1 160 ? 1.818 13.860 9.858 1.00 54.61 180 ASP H CA 1
ATOM 917 C C . ASP A 1 160 ? 1.636 12.347 10.030 1.00 55.15 180 ASP H C 1
ATOM 918 O O . ASP A 1 160 ? 2.533 11.583 9.691 1.00 55.63 180 ASP H O 1
ATOM 923 N N . ASP A 1 161 ? 0.481 11.914 10.539 1.00 49.81 181 ASP H N 1
ATOM 924 C CA . ASP A 1 161 ? 0.178 10.484 10.690 1.00 47.68 181 ASP H CA 1
ATOM 925 C C . ASP A 1 161 ? -0.314 9.857 9.399 1.00 49.85 181 ASP H C 1
ATOM 926 O O . ASP A 1 161 ? -1.004 10.504 8.604 1.00 50.35 181 ASP H O 1
ATOM 931 N N . ILE A 1 162 ? 0.012 8.574 9.205 1.00 45.05 182 ILE H N 1
ATOM 932 C CA . ILE A 1 162 ? -0.466 7.782 8.066 1.00 43.10 182 ILE H CA 1
ATOM 933 C C . ILE A 1 162 ? -1.180 6.555 8.687 1.00 46.41 182 ILE H C 1
ATOM 934 O O . ILE A 1 162 ? -0.562 5.499 8.883 1.00 45.41 182 ILE H O 1
ATOM 939 N N . PRO A 1 163 ? -2.475 6.725 9.080 1.00 43.50 183 PRO H N 1
ATOM 940 C CA . PRO A 1 163 ? -3.194 5.628 9.742 1.00 42.32 183 PRO H CA 1
ATOM 941 C C . PRO A 1 163 ? -3.337 4.326 8.969 1.00 45.83 183 PRO H C 1
ATOM 942 O O . PRO A 1 163 ? -3.125 4.269 7.750 1.00 45.20 183 PRO H O 1
ATOM 946 N N . LYS A 1 164 ? -3.727 3.269 9.712 1.00 41.26 184 LYS H N 1
ATOM 947 C CA . LYS A 1 164 ? -3.977 1.937 9.176 1.00 39.06 184 LYS H CA 1
ATOM 948 C C . LYS A 1 164 ? -5.260 1.359 9.774 1.00 42.38 184 LYS H C 1
ATOM 949 O O . LYS A 1 164 ? -5.541 1.511 10.965 1.00 43.54 184 LYS H O 1
ATOM 955 N N . LEU A 1 165 ? -6.069 0.768 8.916 1.00 37.66 185 LEU H N 1
ATOM 956 C CA . LEU A 1 165 ? -7.355 0.170 9.261 1.00 36.20 185 LEU H CA 1
ATOM 957 C C . LEU A 1 165 ? -7.177 -1.341 9.170 1.00 41.51 185 LEU H C 1
ATOM 958 O O . LEU A 1 165 ? -6.531 -1.831 8.237 1.00 40.05 185 LEU H O 1
ATOM 963 N N . CYS A 1 166 ? -7.706 -2.059 10.171 1.00 38.82 186 CYS H N 1
ATOM 964 C CA . CYS A 1 166 ? -7.652 -3.511 10.276 1.00 38.93 186 CYS H CA 1
ATOM 965 C C . CYS A 1 166 ? -9.027 -4.063 10.536 1.00 42.29 186 CYS H C 1
ATOM 966 O O . CYS A 1 166 ? -9.729 -3.569 11.424 1.00 41.04 186 CYS H O 1
ATOM 969 N N . CYS A 1 167 ? -9.413 -5.095 9.768 1.00 37.96 187 CYS H N 1
ATOM 970 C CA . CYS A 1 167 ? -10.748 -5.665 9.867 1.00 37.21 187 CYS H CA 1
ATOM 971 C C . CYS A 1 167 ? -10.791 -7.151 10.063 1.00 40.26 187 CYS H C 1
ATOM 972 O O . CYS A 1 167 ? -9.938 -7.872 9.565 1.00 39.07 187 CYS H O 1
ATOM 975 N N . ASP A 1 168 ? -11.898 -7.611 10.664 1.00 39.14 188 ASP H N 1
ATOM 976 C CA . ASP A 1 168 ? -12.317 -9.008 10.788 1.00 38.94 188 ASP H CA 1
ATOM 977 C C . ASP A 1 168 ? -13.572 -9.072 9.916 1.00 42.60 188 ASP H C 1
ATOM 978 O O . ASP A 1 168 ? -14.504 -8.283 10.116 1.00 41.68 188 ASP H O 1
ATOM 983 N N . VAL A 1 169 ? -13.576 -9.948 8.918 1.00 38.81 189 VAL H N 1
ATOM 984 C CA . VAL A 1 169 ? -14.741 -10.116 8.057 1.00 37.85 189 VAL H CA 1
ATOM 985 C C . VAL A 1 169 ? -15.333 -11.473 8.394 1.00 41.93 189 VAL H C 1
ATOM 986 O O . VAL A 1 169 ? -14.741 -12.499 8.066 1.00 41.02 189 VAL H O 1
ATOM 990 N N . ARG A 1 170 ? -16.473 -11.456 9.092 1.00 39.45 190 ARG H N 1
ATOM 991 C CA . ARG A 1 170 ? -17.199 -12.618 9.598 1.00 41.95 190 ARG H CA 1
ATOM 992 C C . ARG A 1 170 ? -18.295 -13.099 8.662 1.00 44.59 190 ARG H C 1
ATOM 993 O O . ARG A 1 170 ? -19.054 -12.283 8.154 1.00 45.17 190 ARG H O 1
ATOM 1001 N N . PHE A 1 171 ? -18.392 -14.424 8.462 1.00 39.84 191 PHE H N 1
ATOM 1002 C CA . PHE A 1 171 ? -19.391 -15.067 7.596 1.00 38.72 191 PHE H CA 1
ATOM 1003 C C . PHE A 1 171 ? -20.080 -16.189 8.362 1.00 47.44 191 PHE H C 1
ATOM 1004 O O . PHE A 1 171 ? -19.405 -16.983 9.013 1.00 49.62 191 PHE H O 1
ATOM 1012 N N . LYS A 1 172 ? -21.420 -16.233 8.311 1.00 45.01 192 LYS H N 1
ATOM 1013 C CA . LYS A 1 172 ? -22.273 -17.245 8.958 1.00 47.08 192 LYS H CA 1
ATOM 1014 C C . LYS A 1 172 ? -23.290 -17.713 7.896 1.00 50.55 192 LYS H C 1
ATOM 1015 O O . LYS A 1 172 ? -23.664 -16.901 7.057 1.00 49.15 192 LYS H O 1
ATOM 1021 N N . PRO A 1 173 ? -23.781 -18.967 7.946 1.00 49.35 193 PRO H N 1
ATOM 1022 C CA . PRO A 1 173 ? -24.812 -19.374 6.962 1.00 50.34 193 PRO H CA 1
ATOM 1023 C C . PRO A 1 173 ? -26.185 -18.693 7.251 1.00 54.89 193 PRO H C 1
ATOM 1024 O O . PRO A 1 173 ? -26.724 -18.875 8.339 1.00 56.14 193 PRO H O 1
ATOM 1028 N N . TYR A 1 174 ? -26.714 -17.867 6.301 1.00 51.65 194 TYR H N 1
ATOM 1029 C CA . TYR A 1 174 ? -28.024 -17.184 6.416 1.00 53.74 194 TYR H CA 1
ATOM 1030 C C . TYR A 1 174 ? -29.130 -18.240 6.579 1.00 58.96 194 TYR H C 1
ATOM 1031 O O . TYR A 1 174 ? -28.855 -19.372 6.167 1.00 58.86 194 TYR H O 1
ATOM 1040 N N . LYS A 1 175 ? -29.975 -18.132 7.613 1.00 56.61 195 LYS H N 1
ATOM 1041 C CA . LYS A 1 175 ? -31.094 -19.041 7.887 1.00 58.40 195 LYS H CA 1
ATOM 1042 C C . LYS A 1 175 ? -30.787 -20.537 7.772 1.00 63.18 195 LYS H C 1
ATOM 1043 O O . LYS A 1 175 ? -31.664 -21.365 7.549 1.00 63.81 195 LYS H O 1
ATOM 1049 N N . ASN A 1 176 ? -29.482 -20.862 8.011 1.00 60.78 196 ASN H N 1
ATOM 1050 C CA . ASN A 1 176 ? -28.834 -22.177 7.932 1.00 62.17 196 ASN H CA 1
ATOM 1051 C C . ASN A 1 176 ? -29.103 -22.883 6.580 1.00 66.60 196 ASN H C 1
ATOM 1052 O O . ASN A 1 176 ? -29.087 -24.114 6.520 1.00 67.16 196 ASN H O 1
ATOM 1057 N N . MET A 1 177 ? -29.364 -22.103 5.506 1.00 53.10 197 MET H N 1
ATOM 1058 C CA . MET A 1 177 ? -29.668 -22.656 4.180 1.00 51.97 197 MET H CA 1
ATOM 1059 C C . MET A 1 177 ? -28.510 -23.414 3.579 1.00 51.95 197 MET H C 1
ATOM 1060 O O . MET A 1 177 ? -27.340 -23.034 3.709 1.00 50.32 197 MET H O 1
ATOM 1065 N N . THR A 1 178 ? -28.859 -24.526 2.960 1.00 46.18 198 THR H N 1
ATOM 1066 C CA . THR A 1 178 ? -27.923 -25.441 2.345 1.00 44.33 198 THR H CA 1
ATOM 1067 C C . THR A 1 178 ? -28.440 -25.746 0.957 1.00 43.88 198 THR H C 1
ATOM 1068 O O . THR A 1 178 ? -29.651 -25.815 0.750 1.00 41.54 198 THR H O 1
ATOM 1072 N N . PHE A 1 179 ? -27.521 -25.880 -0.003 1.00 38.81 199 PHE H N 1
ATOM 1073 C CA . PHE A 1 179 ? -27.859 -26.188 -1.384 1.00 37.01 199 PHE H CA 1
ATOM 1074 C C . PHE A 1 179 ? -26.816 -27.115 -1.932 1.00 41.24 199 PHE H C 1
ATOM 1075 O O . PHE A 1 179 ? -25.642 -27.009 -1.568 1.00 40.82 199 PHE H O 1
ATOM 1083 N N . LEU A 1 180 ? -27.220 -27.986 -2.835 1.00 38.95 200 LEU H N 1
ATOM 1084 C CA . LEU A 1 180 ? -26.286 -28.864 -3.524 1.00 38.98 200 LEU H CA 1
ATOM 1085 C C . LEU A 1 180 ? -26.091 -28.319 -4.917 1.00 41.27 200 LEU H C 1
ATOM 1086 O O . LEU A 1 180 ? -27.070 -28.159 -5.658 1.00 40.44 200 LEU H O 1
ATOM 1091 N N . ALA A 1 181 ? -24.833 -28.030 -5.278 1.00 36.43 201 ALA H N 1
ATOM 1092 C CA . ALA A 1 181 ? -24.477 -27.620 -6.631 1.00 34.55 201 ALA H CA 1
ATOM 1093 C C . ALA A 1 181 ? -24.164 -28.877 -7.411 1.00 38.53 201 ALA H C 1
ATOM 1094 O O . ALA A 1 181 ? -23.399 -29.725 -6.925 1.00 38.61 201 ALA H O 1
ATOM 1096 N N . VAL A 1 182 ? -24.725 -29.005 -8.630 1.00 34.86 202 VAL H N 1
ATOM 1097 C CA . VAL A 1 182 ? -24.413 -30.137 -9.511 1.00 33.08 202 VAL H CA 1
ATOM 1098 C C . VAL A 1 182 ? -24.033 -29.685 -10.921 1.00 37.11 202 VAL H C 1
ATOM 1099 O O . VAL A 1 182 ? -24.630 -28.746 -11.464 1.00 36.07 202 VAL H O 1
ATOM 1103 N N . LYS A 1 183 ? -23.075 -30.385 -11.531 1.00 33.47 203 LYS H N 1
ATOM 1104 C CA . LYS A 1 183 ? -22.743 -30.133 -12.913 1.00 33.05 203 LYS H CA 1
ATOM 1105 C C . LYS A 1 183 ? -23.465 -31.200 -13.705 1.00 38.14 203 LYS H C 1
ATOM 1106 O O . LYS A 1 183 ? -23.269 -32.389 -13.447 1.00 38.01 203 LYS H O 1
ATOM 1112 N N . LEU A 1 184 ? -24.331 -30.777 -14.623 1.00 35.38 204 LEU H N 1
ATOM 1113 C CA . LEU A 1 184 ? -25.082 -31.710 -15.463 1.00 36.21 204 LEU H CA 1
ATOM 1114 C C . LEU A 1 184 ? -24.477 -31.749 -16.825 1.00 39.16 204 LEU H C 1
ATOM 1115 O O . LEU A 1 184 ? -24.254 -30.694 -17.426 1.00 36.61 204 LEU H O 1
ATOM 1120 N N . GLU A 1 185 ? -24.251 -32.966 -17.344 1.00 36.32 205 GLU H N 1
ATOM 1121 C CA . GLU A 1 185 ? -23.721 -33.094 -18.709 1.00 35.82 205 GLU H CA 1
ATOM 1122 C C . GLU A 1 185 ? -24.744 -33.698 -19.656 1.00 36.54 205 GLU H C 1
ATOM 1123 O O . GLU A 1 185 ? -25.843 -34.018 -19.220 1.00 34.65 205 GLU H O 1
ATOM 1129 N N . GLN A 1 186 ? -24.429 -33.761 -20.960 1.00 34.10 206 GLN H N 1
ATOM 1130 C CA . GLN A 1 186 ? -25.296 -34.257 -22.033 1.00 34.47 206 GLN H CA 1
ATOM 1131 C C . GLN A 1 186 ? -26.061 -35.556 -21.627 1.00 39.02 206 GLN H C 1
ATOM 1132 O O . GLN A 1 186 ? -25.478 -36.493 -21.084 1.00 37.37 206 GLN H O 1
ATOM 1138 N N . PRO A 1 187 ? -27.386 -35.571 -21.832 1.00 35.31 207 PRO H N 1
ATOM 1139 C CA . PRO A 1 187 ? -28.172 -36.709 -21.358 1.00 34.31 207 PRO H CA 1
ATOM 1140 C C . PRO A 1 187 ? -28.359 -37.867 -22.332 1.00 37.75 207 PRO H C 1
ATOM 1141 O O . PRO A 1 187 ? -28.016 -37.777 -23.505 1.00 38.48 207 PRO H O 1
ATOM 1145 N N . THR A 1 188 ? -28.865 -38.978 -21.786 1.00 33.04 208 THR H N 1
ATOM 1146 C CA . THR A 1 188 ? -29.398 -40.135 -22.483 1.00 33.29 208 THR H CA 1
ATOM 1147 C C . THR A 1 188 ? -30.950 -39.887 -22.410 1.00 37.24 208 THR H C 1
ATOM 1148 O O . THR A 1 188 ? -31.421 -39.231 -21.475 1.00 36.92 208 THR H O 1
ATOM 1152 N N . THR A 1 189 ? -31.718 -40.333 -23.412 1.00 33.45 209 THR H N 1
ATOM 1153 C CA . THR A 1 189 ? -33.151 -40.047 -23.481 1.00 32.37 209 THR H CA 1
ATOM 1154 C C . THR A 1 189 ? -33.962 -41.303 -23.402 1.00 37.15 209 THR H C 1
ATOM 1155 O O . THR A 1 189 ? -33.633 -42.288 -24.058 1.00 36.54 209 THR H O 1
ATOM 1159 N N . TYR A 1 190 ? -35.068 -41.244 -22.644 1.00 34.88 210 TYR H N 1
ATOM 1160 C CA . TYR A 1 190 ? -35.955 -42.382 -22.424 1.00 34.80 210 TYR H CA 1
ATOM 1161 C C . TYR A 1 190 ? -37.426 -42.024 -22.528 1.00 39.70 210 TYR H C 1
ATOM 1162 O O . TYR A 1 190 ? -37.891 -41.041 -21.941 1.00 39.89 210 TYR H O 1
ATOM 1171 N N . ALA A 1 191 ? -38.164 -42.852 -23.251 1.00 36.98 211 ALA H N 1
ATOM 1172 C CA . ALA A 1 191 ? -39.604 -42.760 -23.316 1.00 37.14 211 ALA H CA 1
ATOM 1173 C C . ALA A 1 191 ? -40.194 -43.811 -22.338 1.00 38.58 211 ALA H C 1
ATOM 1174 O O . ALA A 1 191 ? -39.676 -44.927 -22.227 1.00 36.84 211 ALA H O 1
ATOM 1176 N N . THR A 1 192 ? -41.256 -43.453 -21.621 1.00 35.58 212 THR H N 1
ATOM 1177 C CA . THR A 1 192 ? -41.984 -44.447 -20.824 1.00 35.72 212 THR H CA 1
ATOM 1178 C C . THR A 1 192 ? -43.355 -44.607 -21.469 1.00 38.92 212 THR H C 1
ATOM 1179 O O . THR A 1 192 ? -44.065 -43.621 -21.620 1.00 38.69 212 THR H O 1
ATOM 1183 N N . PHE A 1 193 ? -43.699 -45.841 -21.866 1.00 36.63 213 PHE H N 1
ATOM 1184 C CA . PHE A 1 193 ? -45.003 -46.199 -22.450 1.00 35.95 213 PHE H CA 1
ATOM 1185 C C . PHE A 1 193 ? 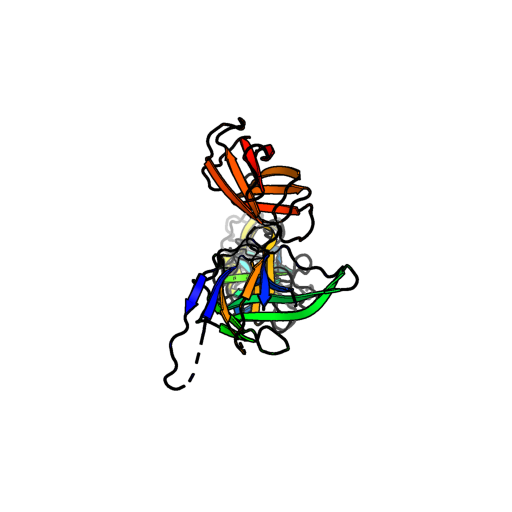-45.789 -46.980 -21.424 1.00 41.74 213 PHE H C 1
ATOM 1186 O O . PHE A 1 193 ? -45.212 -47.765 -20.661 1.00 40.93 213 PHE H O 1
ATOM 1194 N N . VAL A 1 194 ? -47.102 -46.778 -21.401 1.00 38.65 214 VAL H N 1
ATOM 1195 C CA . VAL A 1 194 ? -47.945 -47.617 -20.564 1.00 38.48 214 VAL H CA 1
ATOM 1196 C C . VAL A 1 194 ? -48.758 -48.480 -21.524 1.00 41.87 214 VAL H C 1
ATOM 1197 O O . VAL A 1 194 ? -49.488 -47.955 -22.364 1.00 41.13 214 VAL H O 1
ATOM 1201 N N . TYR A 1 195 ? -48.549 -49.781 -21.474 1.00 39.15 215 TYR H N 1
ATOM 1202 C CA . TYR A 1 195 ? -49.335 -50.713 -22.280 1.00 38.92 215 TYR H CA 1
ATOM 1203 C C . TYR A 1 195 ? -50.440 -51.260 -21.371 1.00 43.04 215 TYR H C 1
ATOM 1204 O O . TYR A 1 195 ? -50.169 -51.648 -20.224 1.00 42.15 215 TYR H O 1
ATOM 1213 N N . ALA A 1 196 ? -51.685 -51.260 -21.871 1.00 39.78 216 ALA H N 1
ATOM 1214 C CA . ALA A 1 196 ? -52.831 -51.785 -21.120 1.00 39.75 216 ALA H CA 1
ATOM 1215 C C . ALA A 1 196 ? -53.852 -52.413 -22.088 1.00 45.27 216 ALA H C 1
ATOM 1216 O O . ALA A 1 196 ? -54.238 -51.791 -23.081 1.00 45.48 216 ALA H O 1
ATOM 1218 N N . ALA A 1 197 ? -54.218 -53.670 -21.835 1.00 42.80 217 ALA H N 1
ATOM 1219 C CA . ALA A 1 197 ? -55.171 -54.397 -22.672 1.00 42.20 217 ALA H CA 1
ATOM 1220 C C . ALA A 1 197 ? -56.489 -54.487 -21.902 1.00 46.76 217 ALA H C 1
ATOM 1221 O O . ALA A 1 197 ? -56.501 -54.720 -20.686 1.00 44.04 217 ALA H O 1
ATOM 1223 N N . TYR A 1 198 ? -57.588 -54.218 -22.602 1.00 44.76 218 TYR H N 1
ATOM 1224 C CA . TYR A 1 198 ? -58.903 -54.187 -21.984 1.00 44.16 218 TYR H CA 1
ATOM 1225 C C . TYR A 1 198 ? -59.863 -55.132 -22.610 1.00 46.17 218 TYR H C 1
ATOM 1226 O O . TYR A 1 198 ? -59.875 -55.308 -23.830 1.00 43.45 218 TYR H O 1
ATOM 1235 N N . ASP A 1 199 ? -60.738 -55.666 -21.765 1.00 43.88 219 ASP H N 1
ATOM 1236 C CA . ASP A 1 199 ? -61.829 -56.540 -22.156 1.00 43.66 219 ASP H CA 1
ATOM 1237 C C . ASP A 1 199 ? -63.098 -55.852 -21.692 1.00 47.78 219 ASP H C 1
ATOM 1238 O O . ASP A 1 199 ? -63.095 -55.201 -20.651 1.00 49.02 219 ASP H O 1
ATOM 1243 N N . PHE A 1 200 ? -64.167 -55.972 -22.459 1.00 42.64 220 PHE H N 1
ATOM 1244 C CA . PHE A 1 200 ? -65.435 -55.370 -22.099 1.00 41.86 220 PHE H CA 1
ATOM 1245 C C . PHE A 1 200 ? -66.360 -56.544 -21.841 1.00 48.15 220 PHE H C 1
ATOM 1246 O O . PHE A 1 200 ? -66.805 -57.184 -22.791 1.00 49.51 220 PHE H O 1
ATOM 1254 N N . VAL A 1 201 ? -66.525 -56.905 -20.553 1.00 44.11 221 VAL H N 1
ATOM 1255 C CA . VAL A 1 201 ? -67.334 -58.025 -20.046 1.00 44.37 221 VAL H CA 1
ATOM 1256 C C . VAL A 1 201 ? -68.147 -57.483 -18.891 1.00 47.15 221 VAL H C 1
ATOM 1257 O O . VAL A 1 201 ? -67.697 -56.572 -18.201 1.00 47.12 221 VAL H O 1
ATOM 1261 N N . ASN A 1 202 ? -69.294 -58.100 -18.627 1.00 43.46 222 ASN H N 1
ATOM 1262 C CA . ASN A 1 202 ? -70.197 -57.754 -17.530 1.00 43.93 222 ASN H CA 1
ATOM 1263 C C . ASN A 1 202 ? -70.658 -56.278 -17.564 1.00 46.17 222 ASN H C 1
ATOM 1264 O O . ASN A 1 202 ? -71.011 -55.733 -16.518 1.00 45.03 222 ASN H O 1
ATOM 1269 N N . GLY A 1 203 ? -70.650 -55.670 -18.755 1.00 42.13 223 GLY H N 1
ATOM 1270 C CA . GLY A 1 203 ? -71.078 -54.290 -18.984 1.00 41.34 223 GLY H CA 1
ATOM 1271 C C . GLY A 1 203 ? -70.047 -53.232 -18.642 1.00 47.84 223 GLY H C 1
ATOM 1272 O O . GLY A 1 203 ? -70.360 -52.041 -18.657 1.00 49.93 223 GLY H O 1
ATOM 1273 N N . TYR A 1 204 ? -68.797 -53.640 -18.363 1.00 43.00 224 TYR H N 1
ATOM 1274 C CA . TYR A 1 204 ? -67.730 -52.688 -18.061 1.00 40.82 224 TYR H CA 1
ATOM 1275 C C . TYR A 1 204 ? -66.431 -53.090 -18.692 1.00 46.92 224 TYR H C 1
ATOM 1276 O O . TYR A 1 204 ? -66.219 -54.269 -18.977 1.00 48.23 224 TYR H O 1
ATOM 1285 N N . TRP A 1 205 ? -65.518 -52.118 -18.821 1.00 42.55 225 TRP H N 1
ATOM 1286 C CA . TRP A 1 205 ? -64.163 -52.370 -19.245 1.00 41.89 225 TRP H CA 1
ATOM 1287 C C . TRP A 1 205 ? -63.429 -52.991 -18.061 1.00 47.04 225 TRP H C 1
ATOM 1288 O O . TRP A 1 205 ? -63.584 -52.542 -16.923 1.00 46.06 225 TRP H O 1
ATOM 1299 N N . VAL A 1 206 ? -62.598 -53.983 -18.330 1.00 44.82 226 VAL H N 1
ATOM 1300 C CA . VAL A 1 206 ? -61.761 -54.564 -17.293 1.00 45.14 226 VAL H CA 1
ATOM 1301 C C . VAL A 1 206 ? -60.338 -54.638 -17.837 1.00 49.40 226 VAL H C 1
ATOM 1302 O O . VAL A 1 206 ? -60.142 -55.004 -18.992 1.00 49.42 226 VAL H O 1
ATOM 1306 N N . GLU A 1 207 ? -59.367 -54.182 -17.048 1.00 52.09 227 GLU H N 1
ATOM 1307 C CA . GLU A 1 207 ? -57.958 -54.192 -17.428 1.00 50.97 227 GLU H CA 1
ATOM 1308 C C . GLU A 1 207 ? -57.461 -55.641 -17.356 1.00 57.59 227 GLU H C 1
ATOM 1309 O O . GLU A 1 207 ? -57.515 -56.267 -16.289 1.00 58.59 227 GLU H O 1
ATOM 1315 N N . LYS A 1 208 ? -57.079 -56.196 -18.521 1.00 55.04 228 LYS H N 1
ATOM 1316 C CA . LYS A 1 208 ? -56.623 -57.584 -18.672 1.00 56.84 228 LYS H CA 1
ATOM 1317 C C . LYS A 1 208 ? -55.124 -57.769 -18.531 1.00 59.01 228 LYS H C 1
ATOM 1318 O O . LYS A 1 208 ? -54.675 -58.883 -18.267 1.00 60.88 228 LYS H O 1
ATOM 1324 N N . ASP A 1 209 ? -54.360 -56.683 -18.683 1.00 52.07 229 ASP H N 1
ATOM 1325 C CA . ASP A 1 209 ? -52.902 -56.663 -18.617 1.00 52.03 229 ASP H CA 1
ATOM 1326 C C . ASP A 1 209 ? -52.454 -55.204 -18.661 1.00 53.98 229 ASP H C 1
ATOM 1327 O O . ASP A 1 209 ? -53.084 -54.395 -19.331 1.00 51.96 229 ASP H O 1
ATOM 1332 N N . LYS A 1 210 ? -51.363 -54.877 -17.960 1.00 50.74 230 LYS H N 1
ATOM 1333 C CA . LYS A 1 210 ? -50.788 -53.546 -17.887 1.00 48.34 230 LYS H CA 1
ATOM 1334 C C . LYS A 1 210 ? -49.311 -53.635 -17.537 1.00 55.97 230 LYS H C 1
ATOM 1335 O O . LYS A 1 210 ? -48.953 -54.249 -16.531 1.00 58.31 230 LYS H O 1
ATOM 1341 N N . THR A 1 211 ? -48.446 -53.018 -18.358 1.00 50.59 231 THR H N 1
ATOM 1342 C CA . THR A 1 211 ? -47.009 -52.979 -18.088 1.00 50.18 231 THR H CA 1
ATOM 1343 C C . THR A 1 211 ? -46.448 -51.616 -18.454 1.00 51.50 231 THR H C 1
ATOM 1344 O O . THR A 1 211 ? -46.944 -50.977 -19.373 1.00 48.68 231 THR H O 1
ATOM 1348 N N . LYS A 1 212 ? -45.401 -51.180 -17.748 1.00 49.00 232 LYS H N 1
ATOM 1349 C CA . LYS A 1 212 ? -44.703 -49.949 -18.099 1.00 47.19 232 LYS H CA 1
ATOM 1350 C C . LYS A 1 212 ? -43.524 -50.400 -18.980 1.00 47.38 232 LYS H C 1
ATOM 1351 O O . LYS A 1 212 ? -42.868 -51.399 -18.659 1.00 47.89 232 LYS H O 1
ATOM 1357 N N . ILE A 1 213 ? -43.305 -49.726 -20.104 1.00 40.93 233 ILE H N 1
ATOM 1358 C CA . ILE A 1 213 ? -42.224 -50.057 -21.041 1.00 40.14 233 ILE H CA 1
ATOM 1359 C C . ILE A 1 213 ? -41.259 -48.873 -21.167 1.00 43.39 233 ILE H C 1
ATOM 1360 O O . ILE A 1 213 ? -41.678 -47.756 -21.484 1.00 41.99 233 ILE H O 1
ATOM 1365 N N . ARG A 1 214 ? -39.968 -49.146 -21.000 1.00 39.50 234 ARG H N 1
ATOM 1366 C CA . ARG A 1 214 ? -38.942 -48.122 -21.123 1.00 39.51 234 ARG H CA 1
ATOM 1367 C C . ARG A 1 214 ? -38.126 -48.338 -22.401 1.00 41.47 234 ARG H C 1
ATOM 1368 O O . ARG A 1 214 ? -37.820 -49.478 -22.760 1.00 40.71 234 ARG H O 1
ATOM 1376 N N . SER A 1 215 ? -37.840 -47.250 -23.127 1.00 36.75 235 SER H N 1
ATOM 1377 C CA . SER A 1 215 ? -37.116 -47.341 -24.389 1.00 35.10 235 SER H CA 1
ATOM 1378 C C . SER A 1 215 ? -36.114 -46.176 -24.539 1.00 39.15 235 SER H C 1
ATOM 1379 O O . SER A 1 215 ? -36.498 -45.002 -24.479 1.00 38.00 235 SER H O 1
ATOM 1382 N N . GLN A 1 216 ? -34.831 -46.509 -24.747 1.00 36.10 236 GLN H N 1
ATOM 1383 C CA . GLN A 1 216 ? -33.784 -45.512 -24.997 1.00 35.40 236 GLN H CA 1
ATOM 1384 C C . GLN A 1 216 ? -34.001 -44.936 -26.411 1.00 37.18 236 GLN H C 1
ATOM 1385 O O . GLN A 1 216 ? -34.221 -45.709 -27.355 1.00 35.17 236 GLN H O 1
ATOM 1391 N N . LEU A 1 217 ? -33.953 -43.586 -26.544 1.00 33.02 237 LEU H N 1
ATOM 1392 C CA . LEU A 1 217 ? -34.242 -42.893 -27.806 1.00 33.14 237 LEU H CA 1
ATOM 1393 C C . LEU A 1 217 ? -33.052 -42.399 -28.626 1.00 38.68 237 LEU H C 1
ATOM 1394 O O . LEU A 1 217 ? -33.243 -42.031 -29.798 1.00 39.14 237 LEU H O 1
ATOM 1399 N N . ASP A 1 218 ? -31.855 -42.317 -28.019 1.00 35.05 238 ASP H N 1
ATOM 1400 C CA . ASP A 1 218 ? -30.665 -41.755 -28.692 1.00 35.44 238 ASP H CA 1
ATOM 1401 C C . ASP A 1 218 ? -30.073 -42.596 -29.794 1.00 38.91 238 ASP H C 1
ATOM 1402 O O . ASP A 1 218 ? -29.413 -42.057 -30.668 1.00 40.16 238 ASP H O 1
ATOM 1407 N N . GLY A 1 219 ? -30.259 -43.904 -29.732 1.00 35.06 239 GLY H N 1
ATOM 1408 C CA . GLY A 1 219 ? -29.687 -44.806 -30.722 1.00 35.15 239 GLY H CA 1
ATOM 1409 C C . GLY A 1 219 ? -30.695 -45.240 -31.768 1.00 40.95 239 GLY H C 1
ATOM 1410 O O . GLY A 1 219 ? -31.551 -44.449 -32.205 1.00 41.55 239 GLY H O 1
ATOM 1411 N N . GLY A 1 220 ? -30.554 -46.493 -32.178 1.00 36.83 240 GLY H N 1
ATOM 1412 C CA . GLY A 1 220 ? -31.398 -47.128 -33.178 1.00 37.41 240 GLY H CA 1
ATOM 1413 C C . GLY A 1 220 ? -32.703 -47.627 -32.607 1.00 41.82 240 GLY H C 1
ATOM 1414 O O . GLY A 1 220 ? -33.023 -47.374 -31.438 1.00 41.83 240 GLY H O 1
ATOM 1415 N N . THR A 1 221 ? -33.479 -48.312 -33.456 1.00 37.61 241 THR H N 1
ATOM 1416 C CA . THR A 1 221 ? -34.779 -48.916 -33.129 1.00 34.81 241 THR H CA 1
ATOM 1417 C C . THR A 1 221 ? -34.633 -49.813 -31.897 1.00 36.59 241 THR H C 1
ATOM 1418 O O . THR A 1 221 ? -33.691 -50.608 -31.805 1.00 34.63 241 THR H O 1
ATOM 1422 N N . GLN A 1 222 ? -35.532 -49.660 -30.929 1.00 34.82 242 GLN H N 1
ATOM 1423 C CA . GLN A 1 222 ? -35.510 -50.514 -29.744 1.00 33.80 242 GLN H CA 1
ATOM 1424 C C . GLN A 1 222 ? -36.776 -51.279 -29.787 1.00 38.19 242 GLN H C 1
ATOM 1425 O O . GLN A 1 222 ? -37.824 -50.690 -30.018 1.00 39.36 242 GLN H O 1
ATOM 1431 N N . ASP A 1 223 ? -36.685 -52.596 -29.607 1.00 33.20 243 ASP H N 1
ATOM 1432 C CA . ASP A 1 223 ? -37.823 -53.496 -29.728 1.00 32.63 243 ASP H CA 1
ATOM 1433 C C . ASP A 1 223 ? -37.930 -54.471 -28.531 1.00 38.48 243 ASP H C 1
ATOM 1434 O O . ASP A 1 223 ? -36.924 -54.776 -27.884 1.00 37.93 243 ASP H O 1
ATOM 1439 N N . ARG A 1 224 ? -39.154 -54.941 -28.259 1.00 33.96 244 ARG H N 1
ATOM 1440 C CA . ARG A 1 224 ? -39.506 -55.918 -27.220 1.00 35.11 244 ARG H CA 1
ATOM 1441 C C . ARG A 1 224 ? -40.952 -56.369 -27.422 1.00 39.70 244 ARG H C 1
ATOM 1442 O O . ARG A 1 224 ? -41.725 -55.695 -28.121 1.00 37.79 244 ARG H O 1
ATOM 1450 N N . HIS A 1 225 ? -41.329 -57.448 -26.723 1.00 38.92 245 HIS H N 1
ATOM 1451 C CA . HIS A 1 225 ? -42.696 -57.969 -26.699 1.00 39.98 245 HIS H CA 1
ATOM 1452 C C . HIS A 1 225 ? -43.563 -57.037 -25.864 1.00 46.47 245 HIS H C 1
ATOM 1453 O O . HIS A 1 225 ? -43.141 -56.536 -24.823 1.00 44.64 245 HIS H O 1
ATOM 1460 N N . LEU A 1 226 ? -44.777 -56.811 -26.338 1.00 45.74 246 LEU H N 1
ATOM 1461 C CA . LEU A 1 226 ? -45.757 -55.950 -25.716 1.00 45.98 246 LEU H CA 1
ATOM 1462 C C . LEU A 1 226 ? -46.646 -56.715 -24.728 1.00 50.27 246 LEU H C 1
ATOM 1463 O O . LEU A 1 226 ? -46.758 -56.310 -23.564 1.00 48.19 246 LEU H O 1
ATOM 1468 N N . ASP A 1 227 ? -47.265 -57.818 -25.181 1.00 49.58 247 ASP H N 1
ATOM 1469 C CA . ASP A 1 227 ? -48.220 -58.589 -24.368 1.00 51.61 247 ASP H CA 1
ATOM 1470 C C . ASP A 1 227 ? -47.627 -59.731 -23.542 1.00 61.21 247 ASP H C 1
ATOM 1471 O O . ASP A 1 227 ? -46.517 -60.209 -23.825 1.00 62.33 247 ASP H O 1
ATOM 1476 N N . GLN A 1 228 ? -48.405 -60.197 -22.546 1.00 64.81 248 GLN H N 1
ATOM 1477 C CA . GLN A 1 228 ? -48.054 -61.335 -21.694 1.00 65.20 248 GLN H CA 1
ATOM 1478 C C . GLN A 1 228 ? -47.857 -62.624 -22.531 1.00 66.73 248 GLN H C 1
ATOM 1479 O O . GLN A 1 228 ? -46.941 -63.395 -22.235 1.00 66.28 248 GLN H O 1
ATOM 1485 N N . LYS A 1 229 ? -48.671 -62.821 -23.599 1.00 61.92 249 LYS H N 1
ATOM 1486 C CA . LYS A 1 229 ? -48.564 -63.991 -24.488 1.00 61.66 249 LYS H CA 1
ATOM 1487 C C . LYS A 1 229 ? -47.412 -63.912 -25.520 1.00 64.71 249 LYS H C 1
ATOM 1488 O O . LYS A 1 229 ? -47.178 -64.881 -26.240 1.00 63.97 249 LYS H O 1
ATOM 1494 N N . ARG A 1 230 ? -46.691 -62.761 -25.577 1.00 60.55 250 ARG H N 1
ATOM 1495 C CA . ARG A 1 230 ? -45.548 -62.516 -26.462 1.00 59.79 250 ARG H CA 1
ATOM 1496 C C . ARG A 1 230 ? -45.881 -62.669 -27.969 1.00 62.16 250 ARG H C 1
ATOM 1497 O O . ARG A 1 230 ? -45.061 -63.167 -28.748 1.00 61.50 250 ARG H O 1
ATOM 1505 N N . ARG A 1 231 ? -47.094 -62.225 -28.371 1.00 57.38 251 ARG H N 1
ATOM 1506 C CA . ARG A 1 231 ? -47.573 -62.290 -29.762 1.00 55.95 251 ARG H CA 1
ATOM 1507 C C . ARG A 1 231 ? -47.295 -60.979 -30.491 1.00 56.54 251 ARG H C 1
ATOM 1508 O O . ARG A 1 231 ? -47.075 -60.971 -31.703 1.00 55.44 251 ARG H O 1
ATOM 1516 N N . ILE A 1 232 ? -47.377 -59.861 -29.757 1.00 50.34 252 ILE H N 1
ATOM 1517 C CA . ILE A 1 232 ? -47.248 -58.527 -30.305 1.00 48.08 252 ILE H CA 1
ATOM 1518 C C . ILE A 1 232 ? -45.968 -57.892 -29.807 1.00 51.34 252 ILE H C 1
ATOM 1519 O O . ILE A 1 232 ? -45.649 -57.977 -28.627 1.00 51.54 252 ILE H O 1
ATOM 1524 N N . SER A 1 233 ? -45.251 -57.230 -30.709 1.00 39.43 253 SER H N 1
ATOM 1525 C CA . SER A 1 233 ? -44.020 -56.523 -30.406 1.00 37.96 253 SER H CA 1
ATOM 1526 C C . SER A 1 233 ? -44.139 -55.038 -30.705 1.00 42.39 253 SER H C 1
ATOM 1527 O O . SER A 1 233 ? -44.827 -54.627 -31.646 1.00 42.15 253 SER H O 1
ATOM 1530 N N . LEU A 1 234 ? -43.441 -54.236 -29.909 1.00 38.95 254 LEU H N 1
ATOM 1531 C CA . LEU A 1 234 ? -43.434 -52.785 -30.037 1.00 37.70 254 LEU H CA 1
ATOM 1532 C C . LEU A 1 234 ? -42.010 -52.315 -30.356 1.00 38.40 254 LEU H C 1
ATOM 1533 O O . LEU A 1 234 ? -41.121 -52.418 -29.515 1.00 38.73 254 LEU H O 1
ATOM 1538 N N . ALA A 1 235 ? -41.799 -51.790 -31.557 1.00 33.18 255 ALA H N 1
ATOM 1539 C CA . ALA A 1 235 ? -40.473 -51.279 -31.968 1.00 32.78 255 ALA H CA 1
ATOM 1540 C C . ALA A 1 235 ? -40.595 -49.758 -31.953 1.00 38.92 255 ALA H C 1
ATOM 1541 O O . ALA A 1 235 ? -41.546 -49.196 -32.512 1.00 37.21 255 ALA H O 1
ATOM 1543 N N . VAL A 1 236 ? -39.700 -49.108 -31.210 1.00 37.00 256 VAL H N 1
ATOM 1544 C CA . VAL A 1 236 ? -39.711 -47.667 -31.042 1.00 36.58 256 VAL H CA 1
ATOM 1545 C C . VAL A 1 236 ? -38.542 -47.054 -31.786 1.00 44.10 256 VAL H C 1
ATOM 1546 O O . VAL A 1 236 ? -37.403 -47.408 -31.507 1.00 45.10 256 VAL H O 1
ATOM 1550 N N . THR A 1 237 ? -38.823 -46.102 -32.684 1.00 42.30 257 THR H N 1
ATOM 1551 C CA . THR A 1 237 ? -37.793 -45.344 -33.386 1.00 43.51 257 THR H CA 1
ATOM 1552 C C . THR A 1 237 ? -38.009 -43.824 -33.190 1.00 50.24 257 THR H C 1
ATOM 1553 O O . THR A 1 237 ? -39.061 -43.315 -33.554 1.00 51.44 257 THR H O 1
ATOM 1557 N N . ALA A 1 238 ? -37.024 -43.102 -32.620 1.00 46.56 258 ALA H N 1
ATOM 1558 C CA . ALA A 1 238 ? -37.110 -41.637 -32.569 1.00 46.47 258 ALA H CA 1
ATOM 1559 C C . ALA A 1 238 ? -36.471 -41.099 -33.879 1.00 50.63 258 ALA H C 1
ATOM 1560 O O . ALA A 1 238 ? -35.438 -41.624 -34.346 1.00 46.29 258 ALA H O 1
ATOM 1562 N N . GLY A 1 239 ? -37.096 -40.060 -34.432 0.90 50.47 259 GLY H N 1
ATOM 1563 C CA . GLY A 1 239 ? -36.667 -39.352 -35.635 0.90 51.08 259 GLY H CA 1
ATOM 1564 C C . GLY A 1 239 ? -35.332 -38.683 -35.413 0.90 56.57 259 GLY H C 1
ATOM 1565 O O . GLY A 1 239 ? -34.503 -38.665 -36.322 0.90 55.37 259 GLY H O 1
ATOM 1566 N N . ALA A 1 240 ? -35.148 -38.145 -34.195 0.90 55.67 260 ALA H N 1
ATOM 1567 C CA . ALA A 1 240 ? -33.920 -37.550 -33.660 0.90 57.29 260 ALA H CA 1
ATOM 1568 C C . ALA A 1 240 ? -34.032 -37.083 -32.208 0.90 63.31 260 ALA H C 1
ATOM 1569 O O . ALA A 1 240 ? -34.972 -37.474 -31.508 0.90 62.96 260 ALA H O 1
ATOM 1571 N N . ARG A 1 241 ? -33.056 -36.294 -31.716 0.90 60.91 261 ARG H N 1
ATOM 1572 C CA . ARG A 1 241 ? -33.037 -35.797 -30.332 0.90 61.09 261 ARG H CA 1
ATOM 1573 C C . ARG A 1 241 ? -34.305 -35.025 -29.929 0.90 63.68 261 ARG H C 1
ATOM 1574 O O . ARG A 1 241 ? -34.768 -34.186 -30.698 0.90 63.89 261 ARG H O 1
ATOM 1582 N N . ALA A 1 242 ? -34.872 -35.350 -28.735 0.90 58.39 262 ALA H N 1
ATOM 1583 C CA . ALA A 1 242 ? -36.058 -34.755 -28.080 0.90 57.11 262 ALA H CA 1
ATOM 1584 C C . ALA A 1 242 ? -36.110 -33.265 -28.393 0.90 62.46 262 ALA H C 1
ATOM 1585 O O . ALA A 1 242 ? -35.060 -32.622 -28.332 0.90 65.09 262 ALA H O 1
ATOM 1587 N N . SER A 1 243 ? -37.280 -32.694 -28.714 0.90 55.24 263 SER H N 1
ATOM 1588 C CA . SER A 1 243 ? -37.291 -31.262 -29.086 0.90 54.15 263 SER H CA 1
ATOM 1589 C C . SER A 1 243 ? -36.627 -30.251 -28.104 0.90 55.00 263 SER H C 1
ATOM 1590 O O . SER A 1 243 ? -36.063 -29.258 -28.573 0.90 54.51 263 SER H O 1
ATOM 1593 N N . HIS A 1 244 ? -36.623 -30.544 -26.763 1.00 47.80 264 HIS H N 1
ATOM 1594 C CA . HIS A 1 244 ? -36.007 -29.655 -25.773 1.00 46.41 264 HIS H CA 1
ATOM 1595 C C . HIS A 1 244 ? -34.931 -30.357 -25.000 1.00 48.52 264 HIS H C 1
ATOM 1596 O O . HIS A 1 244 ? -34.981 -31.573 -24.889 1.00 49.28 264 HIS H O 1
ATOM 1603 N N . GLN A 1 245 ? -33.974 -29.589 -24.434 1.00 42.07 265 GLN H N 1
ATOM 1604 C CA . GLN A 1 245 ? -32.867 -30.096 -23.634 1.00 39.88 265 GLN H CA 1
ATOM 1605 C C . GLN A 1 245 ? -32.289 -29.056 -22.664 1.00 44.39 265 GLN H C 1
ATOM 1606 O O . GLN A 1 245 ? -32.069 -27.906 -23.034 1.00 45.57 265 GLN H O 1
ATOM 1612 N N . LEU A 1 246 ? -31.982 -29.485 -21.444 1.00 41.80 266 LEU H N 1
ATOM 1613 C CA . LEU A 1 246 ? -31.325 -28.633 -20.461 1.00 41.11 266 LEU H CA 1
ATOM 1614 C C . LEU A 1 246 ? -29.816 -28.585 -20.828 1.00 46.37 266 LEU H C 1
ATOM 1615 O O . LEU A 1 246 ? -29.166 -29.624 -20.956 1.00 44.93 266 LEU H O 1
ATOM 1620 N N . GLU A 1 247 ? -29.285 -27.378 -21.052 1.00 44.63 267 GLU H N 1
ATOM 1621 C CA . GLU A 1 247 ? -27.881 -27.136 -21.416 1.00 45.42 267 GLU H CA 1
ATOM 1622 C C . GLU A 1 247 ? -26.890 -27.719 -20.407 1.00 45.66 267 GLU H C 1
ATOM 1623 O O . GLU A 1 247 ? -27.182 -27.737 -19.212 1.00 43.85 267 GLU H O 1
ATOM 1629 N N . THR A 1 248 ? -25.695 -28.139 -20.876 1.00 40.32 268 THR H N 1
ATOM 1630 C CA . THR A 1 248 ? -24.638 -28.617 -19.984 1.00 38.96 268 THR H CA 1
ATOM 1631 C C . THR A 1 248 ? -24.220 -27.419 -19.118 1.00 42.78 268 THR H C 1
ATOM 1632 O O . THR A 1 248 ? -24.095 -26.304 -19.640 1.00 41.14 268 THR H O 1
ATOM 1636 N N . GLY A 1 249 ? -24.031 -27.665 -17.815 1.00 38.57 269 GLY H N 1
ATOM 1637 C CA . GLY A 1 249 ? -23.636 -26.634 -16.865 1.00 37.10 269 GLY H CA 1
ATOM 1638 C C . GLY A 1 249 ? -24.076 -26.875 -15.433 1.00 38.54 269 GLY H C 1
ATOM 1639 O O . GLY A 1 249 ? -24.520 -27.970 -15.060 1.00 37.27 269 GLY H O 1
ATOM 1640 N N . MET A 1 250 ? -23.972 -25.819 -14.643 1.00 34.18 270 MET H N 1
ATOM 1641 C CA . MET A 1 250 ? -24.239 -25.764 -13.210 1.00 33.82 270 MET H CA 1
ATOM 1642 C C . MET A 1 250 ? -25.709 -25.496 -12.840 1.00 39.79 270 MET H C 1
ATOM 1643 O O . MET A 1 250 ? -26.316 -24.534 -13.307 1.00 41.39 270 MET H O 1
ATOM 1648 N N . TYR A 1 251 ? -26.266 -26.380 -12.017 1.00 34.80 271 TYR H N 1
ATOM 1649 C CA . TYR A 1 251 ? -27.620 -26.318 -11.475 1.00 34.48 271 TYR H CA 1
ATOM 1650 C C . TYR A 1 251 ? -27.520 -26.559 -9.978 1.00 37.15 271 TYR H C 1
ATOM 1651 O O . TYR A 1 251 ? -26.470 -27.003 -9.492 1.00 35.84 271 TYR H O 1
ATOM 1660 N N . PHE A 1 252 ? -28.600 -26.281 -9.251 1.00 34.58 272 PHE H N 1
ATOM 1661 C CA . PHE A 1 252 ? -28.611 -26.483 -7.809 1.00 35.52 272 PHE H CA 1
ATOM 1662 C C . PHE A 1 252 ? -29.989 -26.796 -7.223 1.00 38.59 272 PHE H C 1
ATOM 1663 O O . PHE A 1 252 ? -31.027 -26.491 -7.808 1.00 36.26 272 PHE H O 1
ATOM 1671 N N . SER A 1 253 ? -29.988 -27.383 -6.039 1.00 38.22 273 SER H N 1
ATOM 1672 C CA . SER A 1 253 ? -31.219 -27.697 -5.329 1.00 39.29 273 SER H CA 1
ATOM 1673 C C . SER A 1 253 ? -31.046 -27.327 -3.887 1.00 45.13 273 SER H C 1
ATOM 1674 O O . SER A 1 253 ? -29.958 -27.491 -3.357 1.00 43.81 273 SER H O 1
ATOM 1677 N N . ARG A 1 254 ? -32.129 -26.883 -3.222 1.00 45.87 274 ARG H N 1
ATOM 1678 C CA . ARG A 1 254 ? -32.101 -26.634 -1.781 1.00 47.38 274 ARG H CA 1
ATOM 1679 C C . ARG A 1 254 ? -31.963 -28.023 -1.124 1.00 52.92 274 ARG H C 1
ATOM 1680 O O . ARG A 1 254 ? -32.546 -28.993 -1.615 1.00 49.99 274 ARG H O 1
ATOM 1688 N N . THR A 1 255 ? -31.191 -28.123 -0.036 1.00 53.78 275 THR H N 1
ATOM 1689 C CA . THR A 1 255 ? -31.082 -29.374 0.694 1.00 56.94 275 THR H CA 1
ATOM 1690 C C . THR A 1 255 ? -31.635 -29.226 2.107 1.00 67.44 275 THR H C 1
ATOM 1691 O O . THR A 1 255 ? -31.580 -28.134 2.683 1.00 67.26 275 THR H O 1
ATOM 1695 N N . SER A 1 256 ? -32.232 -30.318 2.625 1.00 69.48 276 SER H N 1
ATOM 1696 C CA . SER A 1 256 ? -32.792 -30.458 3.979 1.00 74.21 276 SER H CA 1
ATOM 1697 C C . SER A 1 256 ? -31.681 -30.910 4.947 1.00 81.32 276 SER H C 1
ATOM 1698 O O . SER A 1 256 ? -30.526 -31.017 4.530 1.00 79.92 276 SER H O 1
ATOM 1701 N N . ASN A 1 257 ? -32.022 -31.204 6.219 1.00 82.39 277 ASN H N 1
ATOM 1702 C CA . ASN A 1 257 ? -31.042 -31.675 7.209 1.00 84.99 277 ASN H CA 1
ATOM 1703 C C . ASN A 1 257 ? -30.381 -33.006 6.790 1.00 89.24 277 ASN H C 1
ATOM 1704 O O . ASN A 1 257 ? -29.164 -33.158 6.937 1.00 88.74 277 ASN H O 1
ATOM 1709 N N . GLY A 1 258 ? -31.176 -33.909 6.209 1.00 85.61 278 GLY H N 1
ATOM 1710 C CA . GLY A 1 258 ? -30.714 -35.205 5.725 1.00 85.41 278 GLY H CA 1
ATOM 1711 C C . GLY A 1 258 ? -30.080 -35.182 4.346 1.00 84.58 278 GLY H C 1
ATOM 1712 O O . GLY A 1 258 ? -29.763 -36.241 3.800 1.00 84.73 278 GLY H O 1
ATOM 1713 N N . GLY A 1 259 ? -29.891 -33.986 3.784 1.00 77.09 279 GLY H N 1
ATOM 1714 C CA . GLY A 1 259 ? -29.311 -33.806 2.454 1.00 72.68 279 GLY H CA 1
ATOM 1715 C C . GLY A 1 259 ? -30.272 -34.115 1.315 1.00 73.56 279 GLY H C 1
ATOM 1716 O O . GLY A 1 259 ? -29.849 -34.233 0.155 1.00 70.27 279 GLY H O 1
ATOM 1717 N N . GLU A 1 260 ? -31.581 -34.256 1.645 1.00 70.76 280 GLU H N 1
ATOM 1718 C CA . GLU A 1 260 ? -32.657 -34.518 0.691 1.00 69.08 280 GLU H CA 1
ATOM 1719 C C . GLU A 1 260 ? -32.789 -33.321 -0.256 1.00 66.84 280 GLU H C 1
ATOM 1720 O O . GLU A 1 260 ? -32.837 -32.171 0.192 1.00 64.21 280 GLU H O 1
ATOM 1726 N N . THR A 1 261 ? -32.796 -33.607 -1.563 1.00 46.45 281 THR H N 1
ATOM 1727 C CA . THR A 1 261 ? -32.887 -32.595 -2.619 1.00 45.44 281 THR H CA 1
ATOM 1728 C C . THR A 1 261 ? -34.328 -32.376 -3.058 1.00 49.17 281 THR H C 1
ATOM 1729 O O . THR A 1 261 ? -35.238 -33.098 -2.636 1.00 48.92 281 THR H O 1
ATOM 1733 N N . GLU A 1 262 ? -34.528 -31.373 -3.909 1.00 45.20 282 GLU H N 1
ATOM 1734 C CA . GLU A 1 262 ? -35.847 -31.022 -4.423 1.00 45.18 282 GLU H CA 1
ATOM 1735 C C . GLU A 1 262 ? -35.746 -30.567 -5.897 1.00 45.85 282 GLU H C 1
ATOM 1736 O O . GLU A 1 262 ? -34.863 -31.054 -6.600 1.00 44.76 282 GLU H O 1
ATOM 1742 N N . GLU A 1 263 ? -36.644 -29.687 -6.365 1.00 40.93 283 GLU H N 1
ATOM 1743 C CA . GLU A 1 263 ? -36.646 -29.180 -7.738 1.00 40.17 283 GLU H CA 1
ATOM 1744 C C . GLU A 1 263 ? -35.389 -28.361 -8.059 1.00 42.90 283 GLU H C 1
ATOM 1745 O O . GLU A 1 263 ? -34.982 -27.505 -7.263 1.00 42.82 283 GLU H O 1
ATOM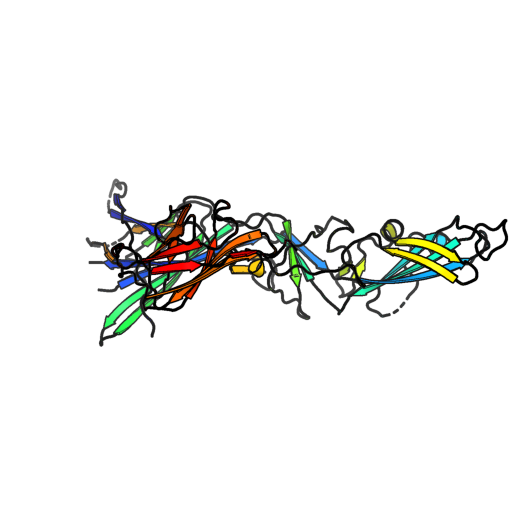 1751 N N . LEU A 1 264 ? -34.737 -28.683 -9.192 1.00 37.10 284 LEU H N 1
ATOM 1752 C CA . LEU A 1 264 ? -33.517 -28.004 -9.621 1.00 37.14 284 LEU H CA 1
ATOM 1753 C C . LEU A 1 264 ? -33.792 -26.572 -10.039 1.00 40.77 284 LEU H C 1
ATOM 1754 O O . LEU A 1 264 ? -34.875 -26.267 -10.542 1.00 39.71 284 LEU H O 1
ATOM 1759 N N . ARG A 1 265 ? -32.831 -25.692 -9.764 1.00 36.52 285 ARG H N 1
ATOM 1760 C CA . ARG A 1 265 ? -32.875 -24.272 -10.107 1.00 36.94 285 ARG H CA 1
ATOM 1761 C C . ARG A 1 265 ? -31.642 -23.906 -10.946 1.00 41.64 285 ARG H C 1
ATOM 1762 O O . ARG A 1 265 ? -30.628 -24.608 -10.914 1.00 39.87 285 ARG H O 1
ATOM 1770 N N . MET A 1 266 ? -31.738 -22.817 -11.699 1.00 40.86 286 MET H N 1
ATOM 1771 C CA . MET A 1 266 ? -30.638 -22.338 -12.521 1.00 42.44 286 MET H CA 1
ATOM 1772 C C . MET A 1 266 ? -30.438 -20.851 -12.199 1.00 46.04 286 MET H C 1
ATOM 1773 O O . MET A 1 266 ? -31.357 -20.054 -12.340 1.00 44.63 286 MET H O 1
ATOM 1778 N N . GLN A 1 267 ? -29.219 -20.504 -11.767 1.00 42.77 287 GLN H N 1
ATOM 1779 C CA . GLN A 1 267 ? -28.779 -19.148 -11.422 1.00 42.56 287 GLN H CA 1
ATOM 1780 C C . GLN A 1 267 ? -27.236 -19.169 -11.585 1.00 42.01 287 GLN H C 1
ATOM 1781 O O . GLN A 1 267 ? -26.660 -20.194 -11.262 1.00 38.93 287 GLN H O 1
ATOM 1787 N N . PRO A 1 268 ? -26.556 -18.114 -12.118 1.00 39.70 288 PRO H N 1
ATOM 1788 C CA . PRO A 1 268 ? -25.082 -18.187 -12.288 1.00 39.13 288 PRO H CA 1
ATOM 1789 C C . PRO A 1 268 ? -24.376 -18.735 -11.053 1.00 40.17 288 PRO H C 1
ATOM 1790 O O . PRO A 1 268 ? -24.566 -18.255 -9.942 1.00 41.74 288 PRO H O 1
ATOM 1794 N N . LEU A 1 269 ? -23.654 -19.829 -11.269 1.00 33.76 289 LEU H N 1
ATOM 1795 C CA . LEU A 1 269 ? -23.080 -20.691 -10.266 1.00 33.21 289 LEU H CA 1
ATOM 1796 C C . LEU A 1 269 ? -21.737 -21.250 -10.690 1.00 37.05 289 LEU H C 1
ATOM 1797 O O . LEU A 1 269 ? -21.596 -21.811 -11.764 1.00 35.22 289 LEU H O 1
ATOM 1802 N N . ASN A 1 270 ? -20.759 -21.121 -9.802 1.00 34.68 290 ASN H N 1
ATOM 1803 C CA . ASN A 1 270 ? -19.410 -21.613 -10.006 1.00 34.41 290 ASN H CA 1
ATOM 1804 C C . ASN A 1 270 ? -19.353 -23.105 -10.147 1.00 39.27 290 ASN H C 1
ATOM 1805 O O . ASN A 1 270 ? -19.985 -23.847 -9.383 1.00 39.37 290 ASN H O 1
ATOM 1810 N N . GLU A 1 271 ? -18.503 -23.544 -11.061 1.00 35.68 291 GLU H N 1
ATOM 1811 C CA . GLU A 1 271 ? -18.121 -24.942 -11.198 1.00 35.32 291 GLU H CA 1
ATOM 1812 C C . GLU A 1 271 ? -17.184 -25.172 -10.003 1.00 39.39 291 GLU H C 1
ATOM 1813 O O . GLU A 1 271 ? -16.770 -24.200 -9.347 1.00 38.61 291 GLU H O 1
ATOM 1819 N N . ILE A 1 272 ? -16.859 -26.433 -9.700 1.00 37.68 292 ILE H N 1
ATOM 1820 C CA . ILE A 1 272 ? -16.024 -26.746 -8.537 1.00 37.65 292 ILE H CA 1
ATOM 1821 C C . ILE A 1 272 ? -14.655 -26.043 -8.514 1.00 40.83 292 ILE H C 1
ATOM 1822 O O . ILE A 1 272 ? -14.189 -25.649 -7.442 1.00 41.49 292 ILE H O 1
ATOM 1827 N N . THR A 1 273 ? -14.053 -25.835 -9.699 1.00 36.71 293 THR H N 1
ATOM 1828 C CA . THR A 1 273 ? -12.729 -25.220 -9.872 1.00 36.90 293 THR H CA 1
ATOM 1829 C C . THR A 1 273 ? -12.776 -23.702 -10.027 1.00 38.98 293 THR H C 1
ATOM 1830 O O . THR A 1 273 ? -11.727 -23.067 -10.073 1.00 38.65 293 THR H O 1
ATOM 1834 N N . ASP A 1 274 ? -13.974 -23.130 -10.141 1.00 35.89 294 ASP H N 1
ATOM 1835 C CA . ASP A 1 274 ? -14.158 -21.693 -10.279 1.00 34.92 294 ASP H CA 1
ATOM 1836 C C . ASP A 1 274 ? -14.335 -21.024 -8.940 1.00 40.17 294 ASP H C 1
ATOM 1837 O O . ASP A 1 274 ? -14.915 -21.604 -8.022 1.00 39.29 294 ASP H O 1
ATOM 1842 N N . ASN A 1 275 ? -13.854 -19.768 -8.843 1.00 37.84 295 ASN H N 1
ATOM 1843 C CA . ASN A 1 275 ? -13.988 -18.963 -7.644 1.00 36.02 295 ASN H CA 1
ATOM 1844 C C . ASN A 1 275 ? -14.330 -17.516 -8.024 1.00 40.72 295 ASN H C 1
ATOM 1845 O O . ASN A 1 275 ? -13.636 -16.569 -7.632 1.00 42.63 295 ASN H O 1
ATOM 1850 N N . ASN A 1 276 ? -15.429 -17.365 -8.797 1.00 34.95 296 ASN H N 1
ATOM 1851 C CA . ASN A 1 276 ? -15.965 -16.084 -9.268 1.00 34.60 296 ASN H CA 1
ATOM 1852 C C . ASN A 1 276 ? -17.000 -15.594 -8.233 1.00 38.53 296 ASN H C 1
ATOM 1853 O O . ASN A 1 276 ? -18.029 -16.235 -8.009 1.00 39.78 296 ASN H O 1
ATOM 1858 N N . PHE A 1 277 ? -16.711 -14.472 -7.613 1.00 33.26 297 PHE H N 1
ATOM 1859 C CA . PHE A 1 277 ? -17.527 -13.858 -6.567 1.00 33.05 297 PHE H CA 1
ATOM 1860 C C . PHE A 1 277 ? -18.825 -13.197 -7.047 1.00 37.93 297 PHE H C 1
ATOM 1861 O O . PHE A 1 277 ? -19.651 -12.824 -6.201 1.00 36.82 297 PHE H O 1
ATOM 1869 N N . ASP A 1 278 ? -19.013 -13.069 -8.391 1.00 34.20 298 ASP H N 1
ATOM 1870 C CA . ASP A 1 278 ? -20.254 -12.562 -9.015 1.00 34.40 298 ASP H CA 1
ATOM 1871 C C . ASP A 1 278 ? -21.310 -13.690 -9.076 1.00 38.37 298 ASP H C 1
ATOM 1872 O O . ASP A 1 278 ? -22.464 -13.429 -9.439 1.00 38.16 298 ASP H O 1
ATOM 1877 N N . ARG A 1 279 ? -20.882 -14.948 -8.847 1.00 34.54 299 ARG H N 1
ATOM 1878 C CA . ARG A 1 279 ? -21.739 -16.143 -8.966 1.00 35.24 299 ARG H CA 1
ATOM 1879 C C . ARG A 1 279 ? -21.887 -16.915 -7.653 1.00 40.62 299 ARG H C 1
ATOM 1880 O O . ARG A 1 279 ? -21.055 -16.778 -6.726 1.00 38.25 299 ARG H O 1
ATOM 1888 N N . LEU A 1 280 ? -22.939 -17.760 -7.592 1.00 36.25 300 LEU H N 1
ATOM 1889 C CA . LEU A 1 280 ? -23.199 -18.594 -6.419 1.00 36.20 300 LEU H CA 1
ATOM 1890 C C . LEU A 1 280 ? -22.092 -19.637 -6.203 1.00 38.30 300 LEU H C 1
ATOM 1891 O O . LEU A 1 280 ? -21.365 -19.998 -7.141 1.00 36.95 300 LEU H O 1
ATOM 1896 N N . GLY A 1 281 ? -22.026 -20.155 -4.989 1.00 35.34 301 GLY H N 1
ATOM 1897 C CA . GLY A 1 281 ? -21.132 -21.252 -4.659 1.00 36.16 301 GLY H CA 1
ATOM 1898 C C . GLY A 1 281 ? -19.761 -20.908 -4.119 1.00 40.85 301 GLY H C 1
ATOM 1899 O O . GLY A 1 281 ? -18.967 -21.834 -3.919 1.00 40.96 301 GLY H O 1
ATOM 1900 N N . TRP A 1 282 ? -19.465 -19.600 -3.845 1.00 35.70 302 TRP H N 1
ATOM 1901 C CA . TRP A 1 282 ? -18.176 -19.234 -3.251 1.00 35.50 302 TRP H CA 1
ATOM 1902 C C . TRP A 1 282 ? -18.102 -19.515 -1.717 1.00 37.64 302 TRP H C 1
ATOM 1903 O O . TRP A 1 282 ? -17.018 -19.482 -1.135 1.00 37.55 302 TRP H O 1
ATOM 1914 N N . TYR A 1 283 ? -19.255 -19.799 -1.077 1.00 33.38 303 TYR H N 1
ATOM 1915 C CA . TYR A 1 283 ? -19.369 -20.086 0.361 1.00 33.68 303 TYR H CA 1
ATOM 1916 C C . TYR A 1 283 ? -19.802 -21.549 0.462 1.00 41.11 303 TYR H C 1
ATOM 1917 O O . TYR A 1 283 ? -20.981 -21.875 0.301 1.00 41.28 303 TYR H O 1
ATOM 1926 N N . ARG A 1 284 ? -18.806 -22.435 0.626 1.00 39.75 304 ARG H N 1
ATOM 1927 C CA . ARG A 1 284 ? -18.907 -23.896 0.584 1.00 39.61 304 ARG H CA 1
ATOM 1928 C C . ARG A 1 284 ? -18.775 -24.600 1.909 1.00 44.55 304 ARG H C 1
ATOM 1929 O O . ARG A 1 284 ? -17.997 -24.184 2.754 1.00 45.67 304 ARG H O 1
ATOM 1937 N N . MET A 1 285 ? -19.475 -25.724 2.054 1.00 42.44 305 MET H N 1
ATOM 1938 C CA . MET A 1 285 ? -19.428 -26.550 3.260 1.00 44.87 305 MET H CA 1
ATOM 1939 C C . MET A 1 285 ? -18.342 -27.632 3.086 1.00 52.68 305 MET H C 1
ATOM 1940 O O . MET A 1 285 ? -18.301 -28.258 2.025 1.00 52.88 305 MET H O 1
ATOM 1945 N N . ASP A 1 286 ? -17.464 -27.845 4.107 1.00 51.09 306 ASP H N 1
ATOM 1946 C CA . ASP A 1 286 ? -16.401 -28.873 4.062 1.00 52.97 306 ASP H CA 1
ATOM 1947 C C . ASP A 1 286 ? -16.945 -30.273 4.436 1.00 61.63 306 ASP H C 1
ATOM 1948 O O . ASP A 1 286 ? -18.161 -30.411 4.580 1.00 60.00 306 ASP H O 1
ATOM 1953 N N . ASP A 1 287 ? -16.066 -31.303 4.606 1.00 64.74 307 ASP H N 1
ATOM 1954 C CA . ASP A 1 287 ? -16.456 -32.688 4.991 1.00 68.46 307 ASP H CA 1
ATOM 1955 C C . ASP A 1 287 ? -17.202 -32.750 6.335 1.00 75.41 307 ASP H C 1
ATOM 1956 O O . ASP A 1 287 ? -17.995 -33.666 6.565 1.00 76.75 307 ASP H O 1
ATOM 1961 N N . SER A 1 288 ? -16.937 -31.777 7.221 1.00 72.47 308 SER H N 1
ATOM 1962 C CA . SER A 1 288 ? -17.677 -31.566 8.462 1.00 73.18 308 SER H CA 1
ATOM 1963 C C . SER A 1 288 ? -18.745 -30.547 8.013 1.00 74.33 308 SER H C 1
ATOM 1964 O O . SER A 1 288 ? -18.604 -29.961 6.948 1.00 73.49 308 SER H O 1
ATOM 1967 N N . GLY A 1 289 ? -19.786 -30.299 8.779 1.00 68.39 309 GLY H N 1
ATOM 1968 C CA . GLY A 1 289 ? -20.765 -29.327 8.287 1.00 63.34 309 GLY H CA 1
ATOM 1969 C C . GLY A 1 289 ? -20.350 -27.869 8.408 1.00 58.29 309 GLY H C 1
ATOM 1970 O O . GLY A 1 289 ? -21.225 -27.026 8.622 1.00 57.50 309 GLY H O 1
ATOM 1971 N N . HIS A 1 290 ? -19.029 -27.549 8.260 1.00 50.01 310 HIS H N 1
ATOM 1972 C CA A HIS A 1 290 ? -18.511 -26.181 8.397 0.50 49.38 310 HIS H CA 1
ATOM 1973 C CA B HIS A 1 290 ? -18.526 -26.170 8.392 0.50 47.29 310 HIS H CA 1
ATOM 1974 C C . HIS A 1 290 ? -18.379 -25.440 7.060 1.00 50.30 310 HIS H C 1
ATOM 1975 O O . HIS A 1 290 ? -17.803 -25.975 6.110 1.00 50.34 310 HIS H O 1
ATOM 1988 N N . PHE A 1 291 ? -18.891 -24.203 7.004 1.00 45.85 311 PHE H N 1
ATOM 1989 C CA . PHE A 1 291 ? -18.844 -23.338 5.828 1.00 43.88 311 PHE H CA 1
ATOM 1990 C C . PHE A 1 291 ? -17.595 -22.466 5.813 1.00 49.36 311 PHE H C 1
ATOM 1991 O O . PHE A 1 291 ? -17.154 -21.993 6.857 1.00 49.80 311 PHE H O 1
ATOM 1999 N N . HIS A 1 292 ? -17.031 -22.263 4.613 1.00 45.92 312 HIS H N 1
ATOM 2000 C CA . HIS A 1 292 ? -15.809 -21.505 4.360 1.00 45.15 312 HIS H CA 1
ATOM 2001 C C . HIS A 1 292 ? -16.021 -20.653 3.134 1.00 43.65 312 HIS H C 1
ATOM 2002 O O . HIS A 1 292 ? -16.737 -21.077 2.226 1.00 41.54 312 HIS H O 1
ATOM 2009 N N . VAL A 1 293 ? -15.325 -19.501 3.060 1.00 37.94 313 VAL H N 1
ATOM 2010 C CA . VAL A 1 293 ? -15.269 -18.684 1.858 1.00 36.20 313 VAL H CA 1
ATOM 2011 C C . VAL A 1 293 ? -14.142 -19.398 1.100 1.00 41.96 313 VAL H C 1
ATOM 2012 O O . VAL A 1 293 ? -13.050 -19.580 1.646 1.00 41.65 313 VAL H O 1
ATOM 2016 N N . ASN A 1 294 ? -14.450 -19.902 -0.093 1.00 39.12 314 ASN H N 1
ATOM 2017 C CA . ASN A 1 294 ? -13.501 -20.623 -0.926 1.00 40.12 314 ASN H CA 1
ATOM 2018 C C . ASN A 1 294 ? -12.219 -19.784 -1.116 1.00 42.10 314 ASN H C 1
ATOM 2019 O O . ASN A 1 294 ? -12.298 -18.668 -1.627 1.00 39.36 314 ASN H O 1
ATOM 2024 N N . ASN A 1 295 ? -11.067 -20.281 -0.590 1.00 39.70 315 ASN H N 1
ATOM 2025 C CA . ASN A 1 295 ? -9.770 -19.595 -0.661 1.00 40.06 315 ASN H CA 1
ATOM 2026 C C . ASN A 1 295 ? -9.854 -18.184 -0.012 1.00 41.47 315 ASN H C 1
ATOM 2027 O O . ASN A 1 295 ? -9.152 -17.262 -0.435 1.00 40.03 315 ASN H O 1
ATOM 2032 N N . GLY A 1 296 ? -10.710 -18.061 1.014 1.00 36.73 316 GLY H N 1
ATOM 2033 C CA . GLY A 1 296 ? -10.994 -16.830 1.737 1.00 36.27 316 GLY H CA 1
ATOM 2034 C C . GLY A 1 296 ? -9.801 -16.056 2.268 1.00 39.71 316 GLY H C 1
ATOM 2035 O O . GLY A 1 296 ? -9.773 -14.836 2.164 1.00 39.21 316 GLY H O 1
ATOM 2036 N N . VAL A 1 297 ? -8.803 -16.745 2.815 1.00 36.37 317 VAL H N 1
ATOM 2037 C CA . VAL A 1 297 ? -7.591 -16.132 3.360 1.00 36.50 317 VAL H CA 1
ATOM 2038 C C . VAL A 1 297 ? -6.889 -15.241 2.290 1.00 43.87 317 VAL H C 1
ATOM 2039 O O . VAL A 1 297 ? -6.549 -14.090 2.563 1.00 44.15 317 VAL H O 1
ATOM 2043 N N . VAL A 1 298 ? -6.793 -15.749 1.054 1.00 40.38 318 VAL H N 1
ATOM 2044 C CA . VAL A 1 298 ? -6.147 -15.090 -0.079 1.00 39.60 318 VAL H CA 1
ATOM 2045 C C . VAL A 1 298 ? -7.075 -14.113 -0.831 1.00 42.36 318 VAL H C 1
ATOM 2046 O O . VAL A 1 298 ? -6.614 -13.104 -1.371 1.00 40.92 318 VAL H O 1
ATOM 2050 N N . LYS A 1 299 ? -8.369 -14.448 -0.916 1.00 38.42 319 LYS H N 1
ATOM 2051 C CA . LYS A 1 299 ? -9.336 -13.659 -1.676 1.00 36.74 319 LYS H CA 1
ATOM 2052 C C . LYS A 1 299 ? -9.914 -12.479 -0.931 1.00 40.29 319 LYS H C 1
ATOM 2053 O O . LYS A 1 299 ? -10.408 -11.554 -1.578 1.00 39.94 319 LYS H O 1
ATOM 2059 N N . MET A 1 300 ? -9.890 -12.503 0.413 1.00 36.82 320 MET H N 1
ATOM 2060 C CA . MET A 1 300 ? -10.493 -11.444 1.214 1.00 36.00 320 MET H CA 1
ATOM 2061 C C . MET A 1 300 ? -10.089 -10.027 0.826 1.00 39.65 320 MET H C 1
ATOM 2062 O O . MET A 1 300 ? -10.970 -9.175 0.684 1.00 38.47 320 MET H O 1
ATOM 2067 N N . GLU A 1 301 ? -8.785 -9.804 0.578 1.00 36.03 321 GLU H N 1
ATOM 2068 C CA . GLU A 1 301 ? -8.259 -8.498 0.190 1.00 36.01 321 GLU H CA 1
ATOM 2069 C C . GLU A 1 301 ? -8.790 -8.014 -1.162 1.00 41.26 321 GLU H C 1
ATOM 2070 O O . GLU A 1 301 ? -8.681 -6.831 -1.463 1.00 42.33 321 GLU H O 1
ATOM 2076 N N . GLU A 1 302 ? -9.304 -8.933 -1.991 1.00 37.87 322 GLU H N 1
ATOM 2077 C CA . GLU A 1 302 ? -9.850 -8.607 -3.303 1.00 37.33 322 GLU H CA 1
ATOM 2078 C C . GLU A 1 302 ? -11.340 -8.245 -3.177 1.00 41.20 322 GLU H C 1
ATOM 2079 O O . GLU A 1 302 ? -11.836 -7.453 -3.968 1.00 42.49 322 GLU H O 1
ATOM 2085 N N . ILE A 1 303 ? -12.061 -8.848 -2.225 1.00 37.27 323 ILE H N 1
ATOM 2086 C CA . ILE A 1 303 ? -13.513 -8.621 -2.101 1.00 37.45 323 ILE H CA 1
ATOM 2087 C C . ILE A 1 303 ? -13.924 -7.625 -1.002 1.00 40.63 323 ILE H C 1
ATOM 2088 O O . ILE A 1 303 ? -14.940 -6.952 -1.134 1.00 39.89 323 ILE H O 1
ATOM 2093 N N . HIS A 1 304 ? -13.147 -7.546 0.059 1.00 37.51 324 HIS H N 1
ATOM 2094 C CA . HIS A 1 304 ? -13.429 -6.601 1.128 1.00 38.25 324 HIS H CA 1
ATOM 2095 C C . HIS A 1 304 ? -12.800 -5.252 0.838 1.00 41.88 324 HIS H C 1
ATOM 2096 O O . HIS A 1 304 ? -11.582 -5.133 0.774 1.00 40.08 324 HIS H O 1
ATOM 2103 N N . LYS A 1 305 ? -13.656 -4.238 0.664 1.00 40.64 325 LYS H N 1
ATOM 2104 C CA . LYS A 1 305 ? -13.314 -2.859 0.335 1.00 41.05 325 LYS H CA 1
ATOM 2105 C C . LYS A 1 305 ? -13.655 -2.017 1.555 1.00 45.59 325 LYS H C 1
ATOM 2106 O O . LYS A 1 305 ? -14.830 -1.937 1.967 1.00 44.35 325 LYS H O 1
ATOM 2112 N N . ALA A 1 306 ? -12.624 -1.423 2.159 1.00 38.65 326 ALA H N 1
ATOM 2113 C CA . ALA A 1 306 ? -12.813 -0.614 3.353 1.00 38.85 326 ALA H CA 1
ATOM 2114 C C . ALA A 1 306 ? -11.961 0.627 3.347 1.00 41.58 326 ALA H C 1
ATOM 2115 O O . ALA A 1 306 ? -10.937 0.691 2.661 1.00 40.20 326 ALA H O 1
ATOM 2117 N N . LYS A 1 307 ? -12.415 1.624 4.102 1.00 38.20 327 LYS H N 1
ATOM 2118 C CA . LYS A 1 307 ? -11.783 2.931 4.185 1.00 38.39 327 LYS H CA 1
ATOM 2119 C C . LYS A 1 307 ? -12.202 3.622 5.495 1.00 42.27 327 LYS H C 1
ATOM 2120 O O . LYS A 1 307 ? -13.359 3.532 5.900 1.00 39.99 327 LYS H O 1
ATOM 2126 N N . VAL A 1 308 ? -11.253 4.331 6.123 1.00 39.93 328 VAL H N 1
ATOM 2127 C CA . VAL A 1 308 ? -11.463 5.134 7.328 1.00 40.53 328 VAL H CA 1
ATOM 2128 C C . VAL A 1 308 ? -12.434 6.288 7.016 1.00 45.96 328 VAL H C 1
ATOM 2129 O O . VAL A 1 308 ? -12.385 6.862 5.930 1.00 44.92 328 VAL H O 1
ATOM 2133 N N . LYS A 1 309 ? -13.305 6.622 7.979 1.00 44.67 329 LYS H N 1
ATOM 2134 C CA . LYS A 1 309 ? -14.184 7.787 7.897 1.00 45.25 329 LYS H CA 1
ATOM 2135 C C . LYS A 1 309 ? -13.506 8.731 8.918 1.00 46.98 329 LYS H C 1
ATOM 2136 O O . LYS A 1 309 ? -12.891 9.721 8.521 1.00 44.98 329 LYS H O 1
ATOM 2142 N N . ASN A 1 310 ? -13.511 8.338 10.207 1.00 43.22 330 ASN H N 1
ATOM 2143 C CA . ASN A 1 310 ? -12.775 9.021 11.270 1.00 43.73 330 ASN H CA 1
ATOM 2144 C C . ASN A 1 310 ? -12.047 7.947 12.099 1.00 46.43 330 ASN H C 1
ATOM 2145 O O . ASN A 1 310 ? -12.693 7.067 12.665 1.00 44.49 330 ASN H O 1
ATOM 2150 N N . CYS A 1 311 ? -10.705 8.024 12.152 1.00 44.85 331 CYS H N 1
ATOM 2151 C CA . CYS A 1 311 ? -9.831 7.086 12.870 1.00 44.82 331 CYS H CA 1
ATOM 2152 C C . CYS A 1 311 ? -10.067 7.052 14.371 1.00 49.50 331 CYS H C 1
ATOM 2153 O O . CYS A 1 311 ? -10.142 5.970 14.945 1.00 50.69 331 CYS H O 1
ATOM 2156 N N . LYS A 1 312 ? -10.161 8.228 15.005 1.00 45.21 332 LYS H N 1
ATOM 2157 C CA . LYS A 1 312 ? -10.366 8.385 16.440 1.00 45.20 332 LYS H CA 1
ATOM 2158 C C . LYS A 1 312 ? -11.762 7.896 16.857 1.00 47.82 332 LYS H C 1
ATOM 2159 O O . LYS A 1 312 ? -11.900 7.238 17.886 1.00 48.33 332 LYS H O 1
ATOM 2165 N N . GLU A 1 313 ? -12.790 8.239 16.080 1.00 44.95 333 GLU H N 1
ATOM 2166 C CA . GLU A 1 313 ? -14.178 7.840 16.339 1.00 44.32 333 GLU H CA 1
ATOM 2167 C C . GLU A 1 313 ? -14.402 6.358 16.023 1.00 47.41 333 GLU H C 1
ATOM 2168 O O . GLU A 1 313 ? -15.426 5.809 16.412 1.00 46.81 333 GLU H O 1
ATOM 2174 N N . GLN A 1 314 ? -13.437 5.714 15.322 1.00 44.85 334 GLN H N 1
ATOM 2175 C CA . GLN A 1 314 ? -13.480 4.304 14.919 1.00 44.05 334 GLN H CA 1
ATOM 2176 C C . GLN A 1 314 ? -14.636 4.066 13.959 1.00 46.72 334 GLN H C 1
ATOM 2177 O O . GLN A 1 314 ? -15.345 3.063 14.053 1.00 47.41 334 GLN H O 1
ATOM 2183 N N . THR A 1 315 ? -14.828 5.025 13.038 1.00 42.19 335 THR H N 1
ATOM 2184 C CA . THR A 1 315 ? -15.865 4.994 12.009 1.00 42.59 335 THR H CA 1
ATOM 2185 C C . THR A 1 315 ? -15.182 4.716 10.688 1.00 47.34 335 THR H C 1
ATOM 2186 O O . THR A 1 315 ? -14.062 5.180 10.441 1.00 46.45 335 THR H O 1
ATOM 2190 N N . TYR A 1 316 ? -15.843 3.940 9.842 1.00 44.41 336 TYR H N 1
ATOM 2191 C CA . TYR A 1 316 ? -15.248 3.490 8.600 1.00 43.42 336 TYR H CA 1
ATOM 2192 C C . TYR A 1 316 ? -16.318 3.049 7.616 1.00 47.38 336 TYR H C 1
ATOM 2193 O O . TYR A 1 316 ? -17.439 2.738 8.025 1.00 45.98 336 TYR H O 1
ATOM 2202 N N . LYS A 1 317 ? -15.949 2.977 6.323 1.00 43.76 337 LYS H N 1
ATOM 2203 C CA . LYS A 1 317 ? -16.798 2.519 5.220 1.00 43.35 337 LYS H CA 1
ATOM 2204 C C . LYS A 1 317 ? -16.336 1.117 4.884 1.00 46.40 337 LYS H C 1
ATOM 2205 O O . LYS A 1 317 ? -15.151 0.835 4.956 1.00 44.95 337 LYS H O 1
ATOM 2211 N N . SER A 1 318 ? -17.272 0.224 4.579 1.00 43.74 338 SER H N 1
ATOM 2212 C CA . SER A 1 318 ? -16.986 -1.170 4.330 1.00 42.72 338 SER H CA 1
ATOM 2213 C C . SER A 1 318 ? -18.086 -1.804 3.485 1.00 48.52 338 SER H C 1
ATOM 2214 O O . SER A 1 318 ? -19.274 -1.663 3.784 1.00 48.71 338 SER H O 1
ATOM 2217 N N . ILE A 1 319 ? -17.677 -2.497 2.414 1.00 44.64 339 ILE H N 1
ATOM 2218 C CA . ILE A 1 319 ? -18.577 -3.244 1.536 1.00 43.43 339 ILE H CA 1
ATOM 2219 C C . ILE A 1 319 ? -17.895 -4.510 1.059 1.00 43.79 339 ILE H C 1
ATOM 2220 O O . ILE A 1 319 ? -16.662 -4.607 1.046 1.00 42.08 339 ILE H O 1
ATOM 2225 N N . LEU A 1 320 ? -18.708 -5.465 0.623 1.00 39.35 340 LEU H N 1
ATOM 2226 C CA . LEU A 1 320 ? -18.214 -6.668 0.015 1.00 39.55 340 LEU H CA 1
ATOM 2227 C C . LEU A 1 320 ? -18.453 -6.546 -1.484 1.00 44.50 340 LEU H C 1
ATOM 2228 O O . LEU A 1 320 ? -19.586 -6.301 -1.898 1.00 44.44 340 LEU H O 1
ATOM 2233 N N . SER A 1 321 ? -17.380 -6.656 -2.294 1.00 41.15 341 SER H N 1
ATOM 2234 C CA . SER A 1 321 ? -17.494 -6.611 -3.759 1.00 40.58 341 SER H CA 1
ATOM 2235 C C . SER A 1 321 ? -17.693 -8.037 -4.255 1.00 43.07 341 SER H C 1
ATOM 2236 O O . SER A 1 321 ? -16.748 -8.722 -4.643 1.00 44.03 341 SER H O 1
ATOM 2239 N N . ALA A 1 322 ? -18.944 -8.500 -4.181 1.00 38.21 342 ALA H N 1
ATOM 2240 C CA . ALA A 1 322 ? -19.359 -9.864 -4.503 1.00 37.06 342 ALA H CA 1
ATOM 2241 C C . ALA A 1 322 ? -20.866 -9.874 -4.588 1.00 40.92 342 ALA H C 1
ATOM 2242 O O . ALA A 1 322 ? -21.518 -8.929 -4.137 1.00 40.57 342 ALA H O 1
ATOM 2244 N N . ASN A 1 323 ? -21.424 -10.976 -5.083 1.00 36.86 343 ASN H N 1
ATOM 2245 C CA . ASN A 1 323 ? -22.858 -11.188 -5.138 1.00 37.23 343 ASN H CA 1
ATOM 2246 C C . ASN A 1 323 ? -23.205 -12.354 -4.215 1.00 42.96 343 ASN H C 1
ATOM 2247 O O . ASN A 1 323 ? -22.315 -13.118 -3.825 1.00 42.23 343 ASN H O 1
ATOM 2252 N N . HIS A 1 324 ? -24.514 -12.540 -3.940 1.00 40.85 344 HIS H N 1
ATOM 2253 C CA . HIS A 1 324 ? -25.072 -13.669 -3.199 1.00 41.11 344 HIS H CA 1
ATOM 2254 C C . HIS A 1 324 ? -24.666 -13.790 -1.737 1.00 44.24 344 HIS H C 1
ATOM 2255 O O . HIS A 1 324 ? -24.065 -14.777 -1.304 1.00 41.95 344 HIS H O 1
ATOM 2262 N N . TYR A 1 325 ? -24.998 -12.749 -0.974 1.00 41.87 345 TYR H N 1
ATOM 2263 C CA . TYR A 1 325 ? -24.754 -12.696 0.457 1.00 41.53 345 TYR H CA 1
ATOM 2264 C C . TYR A 1 325 ? -25.772 -11.805 1.159 1.00 46.01 345 TYR H C 1
ATOM 2265 O O . TYR A 1 325 ? -26.376 -10.932 0.540 1.00 43.98 345 TYR H O 1
ATOM 2274 N N . MET A 1 326 ? -25.889 -11.977 2.469 1.00 44.75 346 MET H N 1
ATOM 2275 C CA . MET A 1 326 ? -26.799 -11.190 3.288 1.00 46.00 346 MET H CA 1
ATOM 2276 C C . MET A 1 326 ? -26.064 -10.267 4.266 1.00 52.36 346 MET H C 1
ATOM 2277 O O . MET A 1 326 ? -24.967 -10.603 4.719 1.00 52.43 346 MET H O 1
ATOM 2282 N N . PRO A 1 327 ? -26.616 -9.086 4.591 1.00 51.63 347 PRO H N 1
ATOM 2283 C CA . PRO A 1 327 ? -27.904 -8.529 4.131 1.00 52.49 347 PRO H CA 1
ATOM 2284 C C . PRO A 1 327 ? -27.849 -7.806 2.776 1.00 56.16 347 PRO H C 1
ATOM 2285 O O . PRO A 1 327 ? -26.793 -7.338 2.349 1.00 55.48 347 PRO H O 1
ATOM 2289 N N . GLY A 1 328 ? -28.998 -7.790 2.103 1.00 52.27 348 GLY H N 1
ATOM 2290 C CA . GLY A 1 328 ? -29.273 -7.072 0.864 1.00 51.93 348 GLY H CA 1
ATOM 2291 C C . GLY A 1 328 ? -28.667 -7.459 -0.467 1.00 56.14 348 GLY H C 1
ATOM 2292 O O . GLY A 1 328 ? -28.810 -6.684 -1.414 1.00 56.29 348 GLY H O 1
ATOM 2293 N N . HIS A 1 329 ? -28.006 -8.636 -0.592 1.00 52.95 349 HIS H N 1
ATOM 2294 C CA . HIS A 1 329 ? -27.385 -9.028 -1.877 1.00 52.44 349 HIS H CA 1
ATOM 2295 C C . HIS A 1 329 ? -27.682 -10.466 -2.298 1.00 55.44 349 HIS H C 1
ATOM 2296 O O . HIS A 1 329 ? -26.848 -11.136 -2.913 1.00 54.96 349 HIS H O 1
ATOM 2303 N N . PHE A 1 330 ? -28.880 -10.935 -1.982 1.00 50.40 350 PHE H N 1
ATOM 2304 C CA . PHE A 1 330 ? -29.288 -12.272 -2.342 1.00 49.11 350 PHE H CA 1
ATOM 2305 C C . PHE A 1 330 ? -30.755 -12.356 -2.706 1.00 54.12 350 PHE H C 1
ATOM 2306 O O . PHE A 1 330 ? -31.616 -11.896 -1.964 1.00 55.03 350 PHE H O 1
ATOM 2314 N N . ASN A 1 331 ? -31.022 -12.956 -3.856 1.00 50.95 351 ASN H N 1
ATOM 2315 C CA . ASN A 1 331 ? -32.351 -13.258 -4.354 1.00 51.31 351 ASN H CA 1
ATOM 2316 C C . ASN A 1 331 ? -32.296 -14.617 -5.042 1.00 53.26 351 ASN H C 1
ATOM 2317 O O . ASN A 1 331 ? -31.410 -14.879 -5.860 1.00 51.09 351 ASN H O 1
ATOM 2322 N N . LEU A 1 332 ? -33.178 -15.511 -4.611 1.00 49.88 352 LEU H N 1
ATOM 2323 C CA . LEU A 1 332 ? -33.257 -16.883 -5.088 1.00 48.70 352 LEU H CA 1
ATOM 2324 C C . LEU A 1 332 ? -34.250 -16.999 -6.252 1.00 51.88 352 LEU H C 1
ATOM 2325 O O . LEU A 1 332 ? -35.409 -16.584 -6.126 1.00 51.98 352 LEU H O 1
ATOM 2330 N N . THR A 1 333 ? -33.772 -17.550 -7.389 1.00 46.88 353 THR H N 1
ATOM 2331 C CA . THR A 1 333 ? -34.559 -17.848 -8.588 1.00 46.70 353 THR H CA 1
ATOM 2332 C C . THR A 1 333 ? -35.557 -18.954 -8.205 1.00 48.98 353 THR H C 1
ATOM 2333 O O . THR A 1 333 ? -35.289 -19.785 -7.318 1.00 47.84 353 THR H O 1
ATOM 2337 N N . ARG A 1 334 ? -36.675 -18.982 -8.909 1.00 44.21 354 ARG H N 1
ATOM 2338 C CA . ARG A 1 334 ? -37.699 -19.998 -8.754 1.00 43.18 354 ARG H CA 1
ATOM 2339 C C . ARG A 1 334 ? -37.197 -21.264 -9.457 1.00 44.84 354 ARG H C 1
ATOM 2340 O O . ARG A 1 334 ? -36.308 -21.162 -10.309 1.00 42.68 354 ARG H O 1
ATOM 2348 N N . PRO A 1 335 ? -37.701 -22.472 -9.109 1.00 41.65 355 PRO H N 1
ATOM 2349 C CA . PRO A 1 335 ? -37.213 -23.688 -9.791 1.00 39.25 355 PRO H CA 1
ATOM 2350 C C . PRO A 1 335 ? -37.449 -23.716 -11.309 1.00 41.73 355 PRO H C 1
ATOM 2351 O O . PRO A 1 335 ? -38.386 -23.087 -11.813 1.00 40.89 355 PRO H O 1
ATOM 2355 N N . LEU A 1 336 ? -36.602 -24.475 -12.032 1.00 37.63 356 LEU H N 1
ATOM 2356 C CA . LEU A 1 336 ? -36.685 -24.651 -13.488 1.00 37.60 356 LEU H CA 1
ATOM 2357 C C . LEU A 1 336 ? -38.103 -25.021 -13.955 1.00 43.16 356 LEU H C 1
ATOM 2358 O O . LEU A 1 336 ? -38.587 -24.414 -14.909 1.00 43.81 356 LEU H O 1
ATOM 2363 N N . GLU A 1 337 ? -38.771 -25.977 -13.258 1.00 39.27 357 GLU H N 1
ATOM 2364 C CA . GLU A 1 337 ? -40.131 -26.449 -13.586 1.00 39.38 357 GLU H CA 1
ATOM 2365 C C . GLU A 1 337 ? -41.193 -25.357 -13.508 1.00 45.52 357 GLU H C 1
ATOM 2366 O O . GLU A 1 337 ? -42.155 -25.401 -14.271 1.00 46.41 357 GLU H O 1
ATOM 2372 N N . VAL A 1 338 ? -41.021 -24.381 -12.588 1.00 44.34 358 VAL H N 1
ATOM 2373 C CA . VAL A 1 338 ? -41.952 -23.267 -12.431 1.00 45.26 358 VAL H CA 1
ATOM 2374 C C . VAL A 1 338 ? -41.798 -22.259 -13.608 1.00 50.76 358 VAL H C 1
ATOM 2375 O O . VAL A 1 338 ? -42.797 -21.794 -14.141 1.00 52.20 358 VAL H O 1
ATOM 2379 N N . ILE A 1 339 ? -40.560 -21.944 -14.006 1.00 47.59 359 ILE H N 1
ATOM 2380 C CA . ILE A 1 339 ? -40.264 -20.935 -15.027 1.00 48.96 359 ILE H CA 1
ATOM 2381 C C . ILE A 1 339 ? -40.278 -21.429 -16.483 1.00 52.48 359 ILE H C 1
ATOM 2382 O O . ILE A 1 339 ? -40.433 -20.621 -17.404 1.00 53.30 359 ILE H O 1
ATOM 2387 N N . LYS A 1 340 ? -40.105 -22.740 -16.695 1.00 41.86 360 LYS H N 1
ATOM 2388 C CA . LYS A 1 340 ? -40.086 -23.283 -18.047 1.00 42.02 360 LYS H CA 1
ATOM 2389 C C . LYS A 1 340 ? -41.316 -24.119 -18.327 1.00 45.12 360 LYS H C 1
ATOM 2390 O O . LYS A 1 340 ? -41.472 -25.198 -17.739 1.00 45.74 360 LYS H O 1
ATOM 2396 N N . PRO A 1 341 ? -42.226 -23.611 -19.191 1.00 39.77 361 PRO H N 1
ATOM 2397 C CA . PRO A 1 341 ? -43.436 -24.399 -19.550 1.00 39.65 361 PRO H CA 1
ATOM 2398 C C . PRO A 1 341 ? -43.117 -25.828 -20.028 1.00 43.58 361 PRO H C 1
ATOM 2399 O O . PRO A 1 341 ? -43.845 -26.771 -19.671 1.00 43.45 361 PRO H O 1
ATOM 2403 N N . TRP A 1 342 ? -42.015 -25.993 -20.806 1.00 39.23 362 TRP H N 1
ATOM 2404 C CA . TRP A 1 342 ? -41.570 -27.293 -21.325 1.00 39.52 362 TRP H CA 1
ATOM 2405 C C . TRP A 1 342 ? -41.103 -28.282 -20.261 1.00 41.90 362 TRP H C 1
ATOM 2406 O O . TRP A 1 342 ? -41.065 -29.479 -20.538 1.00 41.27 362 TRP H O 1
ATOM 2417 N N . ILE A 1 343 ? -40.772 -27.795 -19.037 1.00 38.27 363 ILE H N 1
ATOM 2418 C CA . ILE A 1 343 ? -40.285 -28.638 -17.939 1.00 37.18 363 ILE H CA 1
ATOM 2419 C C . ILE A 1 343 ? -41.399 -28.917 -16.969 1.00 41.50 363 ILE H C 1
ATOM 2420 O O . ILE A 1 343 ? -41.906 -27.991 -16.339 1.00 43.32 363 ILE H O 1
ATOM 2425 N N . GLN A 1 344 ? -41.789 -30.194 -16.869 1.00 36.81 364 GLN H N 1
ATOM 2426 C CA . GLN A 1 344 ? -42.793 -30.682 -15.930 1.00 36.17 364 GLN H CA 1
ATOM 2427 C C . GLN A 1 344 ? -42.046 -30.894 -14.605 1.00 38.21 364 GLN H C 1
ATOM 2428 O O . GLN A 1 344 ? -42.571 -30.598 -13.541 1.00 38.24 364 GLN H O 1
ATOM 2434 N N . SER A 1 345 ? -40.789 -31.362 -14.678 1.00 33.41 365 SER H N 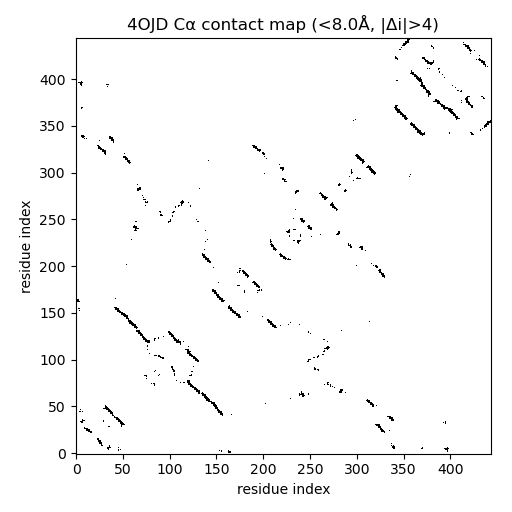1
ATOM 2435 C CA . SER A 1 345 ? -39.985 -31.631 -13.489 1.00 33.55 365 SER H CA 1
ATOM 2436 C C . SER A 1 345 ? -38.502 -31.776 -13.855 1.00 38.86 365 SER H C 1
ATOM 2437 O O . SER A 1 345 ? -38.172 -32.233 -14.956 1.00 37.33 365 SER H O 1
ATOM 2440 N N . ALA A 1 346 ? -37.615 -31.395 -12.917 1.00 36.63 366 ALA H N 1
ATOM 2441 C CA . ALA A 1 346 ? -36.159 -31.468 -13.072 1.00 36.06 366 ALA H CA 1
ATOM 2442 C C . ALA A 1 346 ? -35.630 -31.715 -11.653 1.00 40.78 366 ALA H C 1
ATOM 2443 O O . ALA A 1 346 ? -35.678 -30.813 -10.830 1.00 41.83 366 ALA H O 1
ATOM 2445 N N . ARG A 1 347 ? -35.275 -32.971 -11.334 1.00 37.87 367 ARG H N 1
ATOM 2446 C CA . ARG A 1 347 ? -34.854 -33.410 -9.980 1.00 38.77 367 ARG H CA 1
ATOM 2447 C C . ARG A 1 347 ? -33.612 -34.318 -10.019 1.00 44.84 367 ARG H C 1
ATOM 2448 O O . ARG A 1 347 ? -33.278 -34.886 -11.062 1.00 46.75 367 ARG H O 1
ATOM 2456 N N . ILE A 1 348 ? -32.987 -34.515 -8.865 1.00 39.92 368 ILE H N 1
ATOM 2457 C CA . ILE A 1 348 ? -31.909 -35.476 -8.711 1.00 39.76 368 ILE H CA 1
ATOM 2458 C C . ILE A 1 348 ? -32.649 -36.785 -8.445 1.00 43.60 368 ILE H C 1
ATOM 2459 O O . ILE A 1 348 ? -33.573 -36.800 -7.638 1.00 44.44 368 ILE H O 1
ATOM 2464 N N . PHE A 1 349 ? -32.323 -37.847 -9.196 1.00 39.58 369 PHE H N 1
ATOM 2465 C CA . PHE A 1 349 ? -33.006 -39.140 -9.115 1.00 38.80 369 PHE H CA 1
ATOM 2466 C C . PHE A 1 349 ? -33.114 -39.788 -7.725 1.00 43.02 369 PHE H C 1
ATOM 2467 O O . PHE A 1 349 ? -34.216 -40.119 -7.287 1.00 44.17 369 PHE H O 1
ATOM 2475 N N . ASP A 1 350 ? -31.992 -40.021 -7.060 1.00 40.10 370 ASP H N 1
ATOM 2476 C CA . ASP A 1 350 ? -31.993 -40.661 -5.746 1.00 39.69 370 ASP H CA 1
ATOM 2477 C C . ASP A 1 350 ? -30.810 -40.153 -4.920 1.00 47.16 370 ASP H C 1
ATOM 2478 O O . ASP A 1 350 ? -30.023 -39.333 -5.417 1.00 46.64 370 ASP H O 1
ATOM 2483 N N . SER A 1 351 ? -30.651 -40.704 -3.691 1.00 44.98 371 SER H N 1
ATOM 2484 C CA . SER A 1 351 ? -29.617 -40.380 -2.706 1.00 44.71 371 SER H CA 1
ATOM 2485 C C . SER A 1 351 ? -28.176 -40.668 -3.134 1.00 47.09 371 SER H C 1
ATOM 2486 O O . SER A 1 351 ? -27.264 -40.154 -2.492 1.00 47.92 371 SER H O 1
ATOM 2489 N N . SER A 1 352 ? -27.955 -41.466 -4.198 1.00 42.12 372 SER H N 1
ATOM 2490 C CA . SER A 1 352 ? -26.595 -41.734 -4.704 1.00 41.04 372 SER H CA 1
ATOM 2491 C C . SER A 1 352 ? -26.066 -40.497 -5.470 1.00 43.85 372 SER H C 1
ATOM 2492 O O . SER A 1 352 ? -24.862 -40.397 -5.694 1.00 43.09 372 SER H O 1
ATOM 2495 N N . LEU A 1 353 ? -26.972 -39.557 -5.860 1.00 39.82 373 LEU H N 1
ATOM 2496 C CA . LEU A 1 353 ? -26.645 -38.272 -6.518 1.00 38.68 373 LEU H CA 1
ATOM 2497 C C . LEU A 1 353 ? -25.803 -38.436 -7.783 1.00 42.97 373 LEU H C 1
ATOM 2498 O O . LEU A 1 353 ? -24.830 -37.694 -7.972 1.00 42.87 373 LEU H O 1
ATOM 2503 N N . ARG A 1 354 ? -26.174 -39.414 -8.639 1.00 39.18 374 ARG H N 1
ATOM 2504 C CA . ARG A 1 354 ? -25.436 -39.728 -9.870 1.00 38.25 374 ARG H CA 1
ATOM 2505 C C . ARG A 1 354 ? -26.110 -39.202 -11.128 1.00 40.75 374 ARG H C 1
ATOM 2506 O O . ARG A 1 354 ? -25.418 -38.902 -12.112 1.00 38.34 374 ARG H O 1
ATOM 2514 N N . GLN A 1 355 ? -27.458 -39.119 -11.109 1.00 35.91 375 GLN H N 1
ATOM 2515 C CA . GLN A 1 355 ? -28.190 -38.642 -12.279 1.00 35.53 375 GLN H CA 1
ATOM 2516 C C . GLN A 1 355 ? -29.298 -37.656 -11.896 1.00 42.04 375 GLN H C 1
ATOM 2517 O O . GLN A 1 355 ? -29.935 -37.795 -10.849 1.00 43.42 375 GLN H O 1
ATOM 2523 N N . ALA A 1 356 ? -29.515 -36.668 -12.757 1.00 36.95 376 ALA H N 1
ATOM 2524 C CA . ALA A 1 356 ? -30.621 -35.732 -12.658 1.00 36.55 376 ALA H CA 1
ATOM 2525 C C . ALA A 1 356 ? -31.579 -36.137 -13.793 1.00 42.35 376 ALA H C 1
ATOM 2526 O O . ALA A 1 356 ? -31.133 -36.507 -14.884 1.00 42.63 376 ALA H O 1
ATOM 2528 N N . VAL A 1 357 ? -32.878 -36.137 -13.503 1.00 38.22 377 VAL H N 1
ATOM 2529 C CA . VAL A 1 357 ? -33.941 -36.523 -14.428 1.00 36.34 377 VAL H CA 1
ATOM 2530 C C . VAL A 1 357 ? -34.815 -35.323 -14.727 1.00 36.54 377 VAL H C 1
ATOM 2531 O O . VAL A 1 357 ? -35.397 -34.711 -13.820 1.00 35.28 377 VAL H O 1
ATOM 2535 N N . VAL A 1 358 ? -34.900 -34.991 -16.004 1.00 32.93 378 VAL H N 1
ATOM 2536 C CA . VAL A 1 358 ? -35.735 -33.914 -16.500 1.00 32.34 378 VAL H CA 1
ATOM 2537 C C . VAL A 1 358 ? -36.910 -34.585 -17.228 1.00 37.95 378 VAL H C 1
ATOM 2538 O O . VAL A 1 358 ? -36.686 -35.297 -18.206 1.00 37.55 378 VAL H O 1
ATOM 2542 N N . THR A 1 359 ? -38.144 -34.370 -16.733 1.00 35.75 379 THR H N 1
ATOM 2543 C CA . THR A 1 359 ? -39.409 -34.862 -17.326 1.00 36.15 379 THR H CA 1
ATOM 2544 C C . THR A 1 359 ? -39.958 -33.706 -18.174 1.00 39.68 379 THR H C 1
ATOM 2545 O O . THR A 1 359 ? -40.121 -32.595 -17.670 1.00 38.11 379 THR H O 1
ATOM 2549 N N . HIS A 1 360 ? -40.197 -33.968 -19.464 1.00 37.24 380 HIS H N 1
ATOM 2550 C CA . HIS A 1 360 ? -40.661 -32.993 -20.444 1.00 38.02 380 HIS H CA 1
ATOM 2551 C C . HIS A 1 360 ? -42.179 -32.900 -20.503 1.00 42.31 380 HIS H C 1
ATOM 2552 O O . HIS A 1 360 ? -42.874 -33.921 -20.585 1.00 42.01 380 HIS H O 1
ATOM 2559 N N . ALA A 1 361 ? -42.687 -31.667 -20.494 1.00 37.92 381 ALA H N 1
ATOM 2560 C CA . ALA A 1 361 ? -44.112 -31.402 -20.616 1.00 38.45 381 ALA H CA 1
ATOM 2561 C C . ALA A 1 361 ? -44.458 -31.321 -22.114 1.00 44.42 381 ALA H C 1
ATOM 2562 O O . ALA A 1 361 ? -45.605 -31.553 -22.494 1.00 44.67 381 ALA H O 1
ATOM 2564 N N . GLU A 1 362 ? -43.441 -31.040 -22.961 1.00 41.00 382 GLU H N 1
ATOM 2565 C CA . GLU A 1 362 ? -43.580 -30.914 -24.418 1.00 41.54 382 GLU H CA 1
ATOM 2566 C C . GLU A 1 362 ? -42.477 -31.735 -25.112 1.00 44.49 382 GLU H C 1
ATOM 2567 O O . GLU A 1 362 ? -41.340 -31.780 -24.650 1.00 45.38 382 GLU H O 1
ATOM 2573 N N . GLY A 1 363 ? -42.832 -32.390 -26.201 1.00 37.68 383 GLY H N 1
ATOM 2574 C CA . GLY A 1 363 ? -41.917 -33.235 -26.949 1.00 36.73 383 GLY H CA 1
ATOM 2575 C C . GLY A 1 363 ? -42.511 -33.713 -28.258 1.00 41.97 383 GLY H C 1
ATOM 2576 O O . GLY A 1 363 ? -43.735 -33.836 -28.370 1.00 42.32 383 GLY H O 1
ATOM 2577 N N . THR A 1 364 ? -41.648 -33.938 -29.277 1.00 38.75 384 THR H N 1
ATOM 2578 C CA . THR A 1 364 ? -42.078 -34.423 -30.587 1.00 39.22 384 THR H CA 1
ATOM 2579 C C . THR A 1 364 ? -42.558 -35.891 -30.501 1.00 42.68 384 THR H C 1
ATOM 2580 O O . THR A 1 364 ? -42.347 -36.565 -29.500 1.00 42.33 384 THR H O 1
ATOM 2584 N N . ASN A 1 365 ? -43.258 -36.335 -31.544 1.00 38.53 385 ASN H N 1
ATOM 2585 C CA . ASN A 1 365 ? -43.812 -37.670 -31.716 1.00 36.56 385 ASN H CA 1
ATOM 2586 C C . ASN A 1 365 ? -42.732 -38.707 -31.874 1.00 38.80 385 ASN H C 1
ATOM 2587 O O . ASN A 1 365 ? -41.667 -38.421 -32.434 1.00 37.62 385 ASN H O 1
ATOM 2592 N N . LEU A 1 366 ? -43.042 -39.938 -31.469 1.00 34.73 386 LEU H N 1
ATOM 2593 C CA . LEU A 1 366 ? -42.150 -41.068 -31.689 1.00 34.35 386 LEU H CA 1
ATOM 2594 C C . LEU A 1 366 ? -42.746 -41.953 -32.779 1.00 37.65 386 LEU H C 1
ATOM 2595 O O . LEU A 1 366 ? -43.951 -41.932 -33.000 1.00 38.45 386 LEU H O 1
ATOM 2600 N N . GLN A 1 367 ? -41.898 -42.688 -33.486 1.00 34.01 387 GLN H N 1
ATOM 2601 C CA . GLN A 1 367 ? -42.296 -43.576 -34.562 1.00 33.69 387 GLN H CA 1
ATOM 2602 C C . GLN A 1 367 ? -42.376 -44.986 -34.009 1.00 38.47 387 GLN H C 1
ATOM 2603 O O . GLN A 1 367 ? -41.439 -45.479 -33.361 1.00 39.20 387 GLN H O 1
ATOM 2609 N N . ILE A 1 368 ? -43.524 -45.613 -34.221 1.00 34.38 388 ILE H N 1
ATOM 2610 C CA . ILE A 1 368 ? -43.821 -46.951 -33.734 1.00 34.48 388 ILE H CA 1
ATOM 2611 C C . ILE A 1 368 ? -44.060 -47.923 -34.888 1.00 39.00 388 ILE H C 1
ATOM 2612 O O . ILE A 1 368 ? -44.726 -47.601 -35.863 1.00 37.01 388 ILE H O 1
ATOM 2617 N N . SER A 1 369 ? -43.579 -49.148 -34.716 1.00 37.21 389 SER H N 1
ATOM 2618 C CA . SER A 1 369 ? -43.827 -50.225 -35.631 1.00 38.31 389 SER H CA 1
ATOM 2619 C C . SER A 1 369 ? -44.351 -51.410 -34.786 1.00 43.30 389 SER H C 1
ATOM 2620 O O . SER A 1 369 ? -43.667 -51.882 -33.866 1.00 42.47 389 SER H O 1
ATOM 2623 N N . ILE A 1 370 ? -45.608 -51.810 -35.036 1.00 39.80 390 ILE H N 1
ATOM 2624 C CA . ILE A 1 370 ? -46.237 -52.936 -34.351 1.00 39.42 390 ILE H CA 1
ATOM 2625 C C . ILE A 1 370 ? -46.141 -54.120 -35.267 1.00 43.34 390 ILE H C 1
ATOM 2626 O O . ILE A 1 370 ? -46.561 -54.037 -36.421 1.00 44.37 390 ILE H O 1
ATOM 2631 N N . HIS A 1 371 ? -45.552 -55.216 -34.769 1.00 40.66 391 HIS H N 1
ATOM 2632 C CA . HIS A 1 371 ? -45.310 -56.448 -35.540 1.00 41.37 391 HIS H CA 1
ATOM 2633 C C . HIS A 1 371 ? -45.645 -57.702 -34.734 1.00 48.31 391 HIS H C 1
ATOM 2634 O O . HIS A 1 371 ? -45.667 -57.650 -33.506 1.00 48.04 391 HIS H O 1
ATOM 2641 N N . LEU A 1 372 ? -45.957 -58.801 -35.421 1.00 49.34 392 LEU H N 1
ATOM 2642 C CA . LEU A 1 372 ? -46.383 -60.063 -34.799 1.00 52.65 392 LEU H CA 1
ATOM 2643 C C . LEU A 1 372 ? -45.412 -61.198 -35.053 1.00 55.28 392 LEU H C 1
ATOM 2644 O O . LEU A 1 372 ? -44.875 -61.301 -36.150 1.00 54.98 392 LEU H O 1
ATOM 2649 N N . GLU A 1 377 ? -49.181 -67.377 -36.153 1.00 119.88 397 GLU H N 1
ATOM 2650 C CA . GLU A 1 377 ? -50.403 -67.538 -36.945 1.00 122.68 397 GLU H CA 1
ATOM 2651 C C . GLU A 1 377 ? -50.767 -66.287 -37.765 1.00 124.75 397 GLU H C 1
ATOM 2652 O O . GLU A 1 377 ? -50.357 -65.174 -37.409 1.00 120.99 397 GLU H O 1
ATOM 2658 N N . SER A 1 378 ? -51.532 -66.481 -38.866 1.00 123.61 398 SER H N 1
ATOM 2659 C CA . SER A 1 378 ? -51.998 -65.405 -39.750 1.00 122.37 398 SER H CA 1
ATOM 2660 C C . SER A 1 378 ? -53.133 -64.643 -39.061 1.00 124.90 398 SER H C 1
ATOM 2661 O O . SER A 1 378 ? -54.148 -65.242 -38.686 1.00 127.58 398 SER H O 1
ATOM 2664 N N . GLN A 1 379 ? -52.935 -63.328 -38.865 1.00 96.19 399 GLN H N 1
ATOM 2665 C CA . GLN A 1 379 ? -53.864 -62.434 -38.160 1.00 91.56 399 GLN H CA 1
ATOM 2666 C C . GLN A 1 379 ? -53.728 -60.961 -38.622 1.00 89.32 399 GLN H C 1
ATOM 2667 O O . GLN A 1 379 ? -52.693 -60.589 -39.184 1.00 90.15 399 GLN H O 1
ATOM 2673 N N . ASN A 1 380 ? -54.787 -60.143 -38.406 1.00 79.33 400 ASN H N 1
ATOM 2674 C CA . ASN A 1 380 ? -54.846 -58.734 -38.818 1.00 75.32 400 ASN H CA 1
ATOM 2675 C C . ASN A 1 380 ? -55.090 -57.760 -37.651 1.00 71.49 400 ASN H C 1
ATOM 2676 O O . ASN A 1 380 ? -55.907 -58.027 -36.769 1.00 69.59 400 ASN H O 1
ATOM 2681 N N . LEU A 1 381 ? -54.376 -56.624 -37.676 1.00 63.59 401 LEU H N 1
ATOM 2682 C CA . LEU A 1 381 ? -54.465 -55.550 -36.696 1.00 59.58 401 LEU H CA 1
ATOM 2683 C C . LEU A 1 381 ? -55.363 -54.442 -37.223 1.00 57.27 401 LEU H C 1
ATOM 2684 O O . LEU A 1 381 ? -55.193 -53.995 -38.349 1.00 57.12 401 LEU H O 1
ATOM 2689 N N . VAL A 1 382 ? -56.344 -54.029 -36.422 1.00 49.90 402 VAL H N 1
ATOM 2690 C CA . VAL A 1 382 ? -57.251 -52.951 -36.775 1.00 47.24 402 VAL H CA 1
ATOM 2691 C C . VAL A 1 382 ? -57.146 -51.904 -35.686 1.00 45.99 402 VAL H C 1
ATOM 2692 O O . VAL A 1 382 ? -57.347 -52.200 -34.520 1.00 43.73 402 VAL H O 1
ATOM 2696 N N . PHE A 1 383 ? -56.816 -50.679 -36.081 1.00 40.53 403 PHE H N 1
ATOM 2697 C CA . PHE A 1 383 ? -56.716 -49.546 -35.184 1.00 37.29 403 PHE H CA 1
ATOM 2698 C C . PHE A 1 383 ? -58.052 -48.816 -35.106 1.00 41.64 403 PHE H C 1
ATOM 2699 O O . PHE A 1 383 ? -58.759 -48.666 -36.125 1.00 40.78 403 PHE H O 1
ATOM 2707 N N . PHE A 1 384 ? -58.383 -48.355 -33.890 1.00 36.97 404 PHE H N 1
ATOM 2708 C CA . PHE A 1 384 ? -59.629 -47.657 -33.584 1.00 37.27 404 PHE H CA 1
ATOM 2709 C C . PHE A 1 384 ? -59.368 -46.352 -32.862 1.00 43.09 404 PHE H C 1
ATOM 2710 O O . PHE A 1 384 ? -58.460 -46.271 -32.024 1.00 42.92 404 PHE H O 1
ATOM 2718 N N . HIS A 1 385 ? -60.206 -45.344 -33.142 1.00 39.41 405 HIS H N 1
ATOM 2719 C CA . HIS A 1 385 ? -60.149 -44.090 -32.411 1.00 38.76 405 HIS H CA 1
ATOM 2720 C C . HIS A 1 385 ? -61.540 -43.674 -31.904 1.00 44.00 405 HIS H C 1
ATOM 2721 O O . HIS A 1 385 ? -62.562 -44.104 -32.433 1.00 43.08 405 HIS H O 1
ATOM 2728 N N . ASN A 1 386 ? -61.548 -42.800 -30.897 1.00 41.99 406 ASN H N 1
ATOM 2729 C CA . ASN A 1 386 ? -62.735 -42.199 -30.320 1.00 43.05 406 ASN H CA 1
ATOM 2730 C C . ASN A 1 386 ? -62.933 -40.830 -30.964 1.00 48.06 406 ASN H C 1
ATOM 2731 O O . ASN A 1 386 ? -61.976 -40.206 -31.452 1.00 46.47 406 ASN H O 1
ATOM 2736 N N . ALA A 1 387 ? -64.180 -40.365 -30.958 1.00 46.47 407 ALA H N 1
ATOM 2737 C CA . ALA A 1 387 ? -64.561 -39.044 -31.446 1.00 46.48 407 ALA H CA 1
ATOM 2738 C C . ALA A 1 387 ? -63.976 -38.003 -30.475 1.00 49.62 407 ALA H C 1
ATOM 2739 O O . ALA A 1 387 ? -63.737 -38.298 -29.299 1.00 49.76 407 ALA H O 1
ATOM 2741 N N . SER A 1 388 ? -63.718 -36.809 -30.979 1.00 44.81 408 SER H N 1
ATOM 2742 C CA . SER A 1 388 ? -63.244 -35.712 -30.161 1.00 44.03 408 SER H CA 1
ATOM 2743 C C . SER A 1 388 ? -64.443 -34.817 -29.874 1.00 52.27 408 SER H C 1
ATOM 2744 O O . SER A 1 388 ? -65.404 -34.777 -30.664 1.00 53.46 408 SER H O 1
ATOM 2747 N N . ARG A 1 389 ? -64.407 -34.126 -28.734 1.00 43.61 409 ARG H N 1
ATOM 2748 C CA . ARG A 1 389 ? -65.506 -33.271 -28.291 1.00 44.00 409 ARG H CA 1
ATOM 2749 C C . ARG A 1 389 ? -65.020 -32.131 -27.425 1.00 48.90 409 ARG H C 1
ATOM 2750 O O . ARG A 1 389 ? -63.969 -32.245 -26.781 1.00 47.63 409 ARG H O 1
ATOM 2758 N N . ILE A 1 390 ? -65.809 -31.035 -27.410 1.00 47.29 410 ILE H N 1
ATOM 2759 C CA . ILE A 1 390 ? -65.612 -29.829 -26.609 1.00 47.87 410 ILE H CA 1
ATOM 2760 C C . ILE A 1 390 ? -66.923 -29.046 -26.431 1.00 53.77 410 ILE H C 1
ATOM 2761 O O . ILE A 1 390 ? -67.620 -28.763 -27.404 1.00 54.21 410 ILE H O 1
ATOM 2766 N N . ARG A 1 391 ? -67.257 -28.705 -25.186 1.00 51.00 411 ARG H N 1
ATOM 2767 C CA . ARG A 1 391 ? -68.450 -27.930 -24.900 1.00 51.58 411 ARG H CA 1
ATOM 2768 C C . ARG A 1 391 ? -68.120 -26.438 -24.944 1.00 54.96 411 ARG H C 1
ATOM 2769 O O . ARG A 1 391 ? -68.885 -25.653 -25.523 1.00 57.44 411 ARG H O 1
ATOM 2777 N N . ASP A 1 392 ? -67.024 -26.035 -24.274 1.00 46.56 412 ASP H N 1
ATOM 2778 C CA . ASP A 1 392 ? -66.638 -24.632 -24.174 1.00 44.52 412 ASP H CA 1
ATOM 2779 C C . ASP A 1 392 ? -65.188 -24.526 -23.786 1.00 49.25 412 ASP H C 1
ATOM 2780 O O . ASP A 1 392 ? -64.524 -25.541 -23.531 1.00 48.82 412 ASP H O 1
ATOM 2785 N N . PHE A 1 393 ? -64.693 -23.283 -23.712 1.00 45.85 413 PHE H N 1
ATOM 2786 C CA . PHE A 1 393 ? -63.342 -23.001 -23.274 1.00 44.78 413 PHE H CA 1
ATOM 2787 C C . PHE A 1 393 ? -63.282 -21.623 -22.670 1.00 50.20 413 PHE H C 1
ATOM 2788 O O . PHE A 1 393 ? -64.143 -20.801 -22.943 1.00 51.56 413 PHE H O 1
ATOM 2796 N N . SER A 1 394 ? -62.227 -21.352 -21.907 1.00 47.33 414 SER H N 1
ATOM 2797 C CA . SER A 1 394 ? -61.913 -20.038 -21.342 1.00 47.52 414 SER H CA 1
ATOM 2798 C C . SER A 1 394 ? -60.393 -19.914 -21.286 1.00 50.38 414 SER H C 1
ATOM 2799 O O . SER A 1 394 ? -59.673 -20.902 -21.472 1.00 48.71 414 SER H O 1
ATOM 2802 N N . GLY A 1 395 ? -59.914 -18.708 -21.055 1.00 47.70 415 GLY H N 1
ATOM 2803 C CA . GLY A 1 395 ? -58.484 -18.480 -20.953 1.00 46.66 415 GLY H CA 1
ATOM 2804 C C . GLY A 1 395 ? -58.058 -17.054 -21.180 1.00 48.86 415 GLY H C 1
ATOM 2805 O O . GLY A 1 395 ? -58.893 -16.145 -21.195 1.00 48.86 415 GLY H O 1
ATOM 2806 N N . SER A 1 396 ? -56.730 -16.865 -21.310 1.00 43.13 416 SER H N 1
ATOM 2807 C CA . SER A 1 396 ? -56.092 -15.579 -21.546 1.00 42.99 416 SER H CA 1
ATOM 2808 C C . SER A 1 396 ? -54.759 -15.774 -22.267 1.00 45.51 416 SER H C 1
ATOM 2809 O O . SER A 1 396 ? -54.230 -16.882 -22.289 1.00 44.74 416 SER H O 1
ATOM 2812 N N . ILE A 1 397 ? -54.263 -14.705 -22.907 1.00 41.20 417 ILE H N 1
ATOM 2813 C CA . ILE A 1 397 ? -52.984 -14.664 -23.599 1.00 39.80 417 ILE H CA 1
ATOM 2814 C C . ILE A 1 397 ? -52.064 -13.974 -22.622 1.00 46.02 417 ILE H C 1
ATOM 2815 O O . ILE A 1 397 ? -52.419 -12.950 -22.038 1.00 46.17 417 ILE H O 1
ATOM 2820 N N . ILE A 1 398 ? -50.946 -14.627 -22.336 1.00 44.13 418 ILE H N 1
ATOM 2821 C CA . ILE A 1 398 ? -50.006 -14.193 -21.329 1.00 45.37 418 ILE H CA 1
ATOM 2822 C C . ILE A 1 398 ? -48.569 -14.082 -21.830 1.00 46.99 418 ILE H C 1
ATOM 2823 O O . ILE A 1 398 ? -48.080 -14.946 -22.570 1.00 44.93 418 ILE H O 1
ATOM 2828 N N . VAL A 1 399 ? -47.889 -13.015 -21.389 1.00 42.50 419 VAL H N 1
ATOM 2829 C CA . VAL A 1 399 ? -46.446 -12.872 -21.550 1.00 40.98 419 VAL H CA 1
ATOM 2830 C C . VAL A 1 399 ? -45.968 -12.763 -20.111 1.00 45.92 419 VAL H C 1
ATOM 2831 O O . VAL A 1 399 ? -46.298 -11.792 -19.422 1.00 47.60 419 VAL H O 1
ATOM 2835 N N . ASP A 1 400 ? -4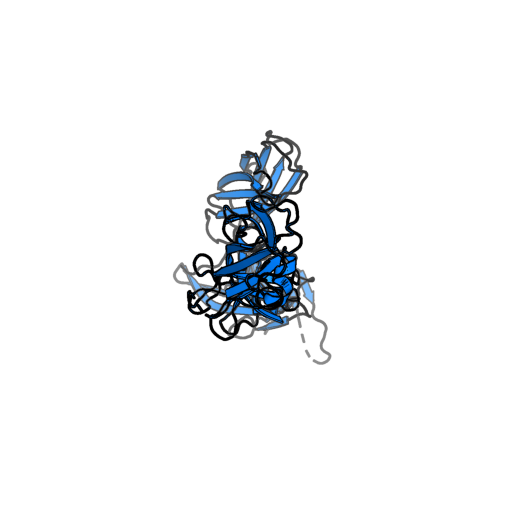5.322 -13.824 -19.610 1.00 41.01 420 ASP H N 1
ATOM 2836 C CA . ASP A 1 400 ? -44.899 -13.847 -18.218 1.00 40.35 420 ASP H CA 1
ATOM 2837 C C . ASP A 1 400 ? -43.625 -13.017 -17.949 1.00 44.52 420 ASP H C 1
ATOM 2838 O O . ASP A 1 400 ? -43.056 -12.403 -18.862 1.00 44.45 420 ASP H O 1
ATOM 2843 N N . SER A 1 401 ? -43.188 -13.007 -16.692 1.00 40.46 421 SER H N 1
ATOM 2844 C CA . SER A 1 401 ? -42.007 -12.275 -16.243 1.00 40.43 421 SER H CA 1
ATOM 2845 C C . SER A 1 401 ? -40.702 -12.820 -16.861 1.00 42.25 421 SER H C 1
ATOM 2846 O O . SER A 1 401 ? -39.682 -12.146 -16.777 1.00 41.59 421 SER H O 1
ATOM 2849 N N . LYS A 1 402 ? -40.747 -14.026 -17.484 1.00 38.78 422 LYS H N 1
ATOM 2850 C CA . LYS A 1 402 ? -39.611 -14.664 -18.176 1.00 37.72 422 LYS H CA 1
ATOM 2851 C C . LYS A 1 402 ? -39.753 -14.630 -19.716 1.00 38.80 422 LYS H C 1
ATOM 2852 O O . LYS A 1 402 ? -38.992 -15.295 -20.416 1.00 36.41 422 LYS H O 1
ATOM 2858 N N . SER A 1 403 ? -40.729 -13.855 -20.231 1.00 36.05 423 SER H N 1
ATOM 2859 C CA . SER A 1 403 ? -40.985 -13.651 -21.675 1.00 36.62 423 SER H CA 1
ATOM 2860 C C . SER A 1 403 ? -41.570 -14.838 -22.431 1.00 42.51 423 SER H C 1
ATOM 2861 O O . SER A 1 403 ? -41.525 -14.868 -23.666 1.00 43.16 423 SER H O 1
ATOM 2864 N N . ASN A 1 404 ? -42.146 -15.797 -21.706 1.00 39.77 424 ASN H N 1
ATOM 2865 C CA . ASN A 1 404 ? -42.859 -16.932 -22.317 1.00 39.62 424 ASN H CA 1
ATOM 2866 C C . ASN A 1 404 ? -44.183 -16.348 -22.819 1.00 43.21 424 ASN H C 1
ATOM 2867 O O . ASN A 1 404 ? -44.875 -15.681 -22.056 1.00 43.72 424 ASN H O 1
ATOM 2872 N N . ARG A 1 405 ? -44.468 -16.503 -24.110 1.00 40.17 425 ARG H N 1
ATOM 2873 C CA . ARG A 1 405 ? -45.680 -16.020 -24.777 1.00 39.73 425 ARG H CA 1
ATOM 2874 C C . ARG A 1 405 ? -46.561 -17.236 -24.935 1.00 44.47 425 ARG H C 1
ATOM 2875 O O . ARG A 1 405 ? -46.267 -18.148 -25.721 1.00 42.45 425 ARG H O 1
ATOM 2883 N N . LEU A 1 406 ? -47.625 -17.268 -24.133 1.00 42.83 426 LEU H N 1
ATOM 2884 C CA . LEU A 1 406 ? -48.508 -18.421 -23.997 1.00 42.68 426 LEU H CA 1
ATOM 2885 C C . LEU A 1 406 ? -49.991 -18.081 -24.082 1.00 44.46 426 LEU H C 1
ATOM 2886 O O . LEU A 1 406 ? -50.418 -16.991 -23.670 1.00 42.20 426 LEU H O 1
ATOM 2891 N N . PHE A 1 407 ? -50.790 -19.094 -24.461 1.00 39.53 427 PHE H N 1
ATOM 2892 C CA . PHE A 1 407 ? -52.231 -19.044 -24.337 1.00 39.63 427 PHE H CA 1
ATOM 2893 C C . PHE A 1 407 ? -52.559 -19.977 -23.140 1.00 45.47 427 PHE H C 1
ATOM 2894 O O . PHE A 1 407 ? -52.309 -21.193 -23.221 1.00 44.51 427 PHE H O 1
ATOM 2902 N N . ASN A 1 408 ? -53.006 -19.392 -21.993 1.00 42.06 428 ASN H N 1
ATOM 2903 C CA . ASN A 1 408 ? -53.374 -20.188 -20.829 1.00 43.02 428 ASN H CA 1
ATOM 2904 C C . ASN A 1 408 ? -54.824 -20.581 -21.048 1.00 46.06 428 ASN H C 1
ATOM 2905 O O . ASN A 1 408 ? -55.723 -19.752 -20.925 1.00 45.50 428 ASN H O 1
ATOM 2910 N N . LEU A 1 409 ? -55.037 -21.848 -21.372 1.00 42.46 429 LEU H N 1
ATOM 2911 C CA . LEU A 1 409 ? -56.313 -22.397 -21.798 1.00 41.52 429 LEU H CA 1
ATOM 2912 C C . LEU A 1 409 ? -56.929 -23.401 -20.839 1.00 47.09 429 LEU H C 1
ATOM 2913 O O . LEU A 1 409 ? -56.237 -24.240 -20.276 1.00 46.69 429 LEU H O 1
ATOM 2918 N N . THR A 1 410 ? -58.248 -23.315 -20.681 1.00 45.09 430 THR H N 1
ATOM 2919 C CA . THR A 1 410 ? -59.052 -24.281 -19.958 1.00 45.20 430 THR H CA 1
ATOM 2920 C C . THR A 1 410 ? -60.147 -24.720 -20.920 1.00 49.16 430 THR H C 1
ATOM 2921 O O . THR A 1 410 ? -60.889 -23.884 -21.449 1.00 48.57 430 THR H O 1
ATOM 2925 N N . VAL A 1 411 ? -60.196 -26.026 -21.198 1.00 44.05 431 VAL H N 1
ATOM 2926 C CA . VAL A 1 411 ? -61.242 -26.625 -22.026 1.00 42.28 431 VAL H CA 1
ATOM 2927 C C . VAL A 1 411 ? -62.295 -27.249 -21.087 1.00 48.67 431 VAL H C 1
ATOM 2928 O O . VAL A 1 411 ? -61.940 -27.793 -20.036 1.00 47.33 431 VAL H O 1
ATOM 2932 N N . TYR A 1 412 ? -63.582 -27.143 -21.451 1.00 46.96 432 TYR H N 1
ATOM 2933 C CA . TYR A 1 412 ? -64.659 -27.690 -20.637 1.00 48.16 432 TYR H CA 1
ATOM 2934 C C . TYR A 1 412 ? -65.333 -28.836 -21.343 1.00 50.86 432 TYR H C 1
ATOM 2935 O O . TYR A 1 412 ? -65.636 -28.740 -22.534 1.00 49.58 432 TYR H O 1
ATOM 2944 N N . GLU A 1 413 ? -65.536 -29.939 -20.607 1.00 48.76 433 GLU H N 1
ATOM 2945 C CA . GLU A 1 413 ? -66.168 -31.175 -21.086 1.00 48.85 433 GLU H CA 1
ATOM 2946 C C . GLU A 1 413 ? -65.545 -31.602 -22.422 1.00 51.16 433 GLU H C 1
ATOM 2947 O O . GLU A 1 413 ? -66.239 -31.923 -23.392 1.00 51.91 433 GLU H O 1
ATOM 2953 N N . ALA A 1 414 ? -64.223 -31.579 -22.465 1.00 51.88 434 ALA H N 1
ATOM 2954 C CA . ALA A 1 414 ? -63.496 -31.903 -23.679 1.00 49.72 434 ALA H CA 1
ATOM 2955 C C . ALA A 1 414 ? -62.792 -33.265 -23.652 1.00 51.94 434 ALA H C 1
ATOM 2956 O O . ALA A 1 414 ? -62.509 -33.812 -22.576 1.00 52.06 434 ALA H O 1
ATOM 2958 N N . SER A 1 415 ? -62.523 -33.806 -24.852 1.00 46.47 435 SER H N 1
ATOM 2959 C CA . SER A 1 415 ? -61.870 -35.101 -25.051 1.00 45.75 435 SER H CA 1
ATOM 2960 C C . SER A 1 415 ? -61.270 -35.206 -26.450 1.00 45.34 435 SER H C 1
ATOM 2961 O O . SER A 1 415 ? -61.933 -34.865 -27.420 1.00 43.86 435 SER H O 1
ATOM 2964 N N . GLY A 1 416 ? -60.041 -35.712 -26.538 1.00 41.45 436 GLY H N 1
ATOM 2965 C CA . GLY A 1 416 ? -59.352 -35.931 -27.800 1.00 40.19 436 GLY H CA 1
ATOM 2966 C C . GLY A 1 416 ? -58.657 -34.728 -28.405 1.00 44.64 436 GLY H C 1
ATOM 2967 O O . GLY A 1 416 ? -58.004 -33.953 -27.699 1.00 45.10 436 GLY H O 1
ATOM 2968 N N . LYS A 1 417 ? -58.777 -34.605 -29.739 1.00 39.49 437 LYS H N 1
ATOM 2969 C CA . LYS A 1 417 ? -58.108 -33.631 -30.603 1.00 37.87 437 LYS H CA 1
ATOM 2970 C C . LYS A 1 417 ? -58.918 -32.364 -30.777 1.00 42.44 437 LYS H C 1
ATOM 2971 O O . LYS A 1 417 ? -60.020 -32.398 -31.330 1.00 41.29 437 LYS H O 1
ATOM 2977 N N . ILE A 1 418 ? -58.343 -31.230 -30.317 1.00 39.15 438 ILE H N 1
ATOM 2978 C CA . ILE A 1 418 ? -58.971 -29.922 -30.398 1.00 38.36 438 ILE H CA 1
ATOM 2979 C C . ILE A 1 418 ? -58.114 -28.968 -31.232 1.00 42.40 438 ILE H C 1
ATOM 2980 O O . ILE A 1 418 ? -56.971 -28.668 -30.877 1.00 42.20 438 ILE H O 1
ATOM 2985 N N . ASP A 1 419 ? -58.666 -28.535 -32.375 1.00 38.27 439 ASP H N 1
ATOM 2986 C CA . ASP A 1 419 ? -58.011 -27.624 -33.310 1.00 36.98 439 ASP H CA 1
ATOM 2987 C C . ASP A 1 419 ? -58.407 -26.178 -33.006 1.00 42.87 439 ASP H C 1
ATOM 2988 O O . ASP A 1 419 ? -59.592 -25.876 -32.847 1.00 44.12 439 ASP H O 1
ATOM 2993 N N . GLY A 1 420 ? -57.399 -25.322 -32.883 1.00 38.53 440 GLY H N 1
ATOM 2994 C CA . GLY A 1 420 ? -57.560 -23.924 -32.536 1.00 38.75 440 GLY H CA 1
ATOM 2995 C C . GLY A 1 420 ? -56.990 -22.954 -33.548 1.00 42.42 440 GLY H C 1
ATOM 2996 O O . GLY A 1 420 ? -56.034 -23.274 -34.267 1.00 40.51 440 GLY H O 1
ATOM 2997 N N . SER A 1 421 ? -57.601 -21.755 -33.613 1.00 39.31 441 SER H N 1
ATOM 2998 C CA . SER A 1 421 ? -57.185 -20.676 -34.513 1.00 39.67 441 SER H CA 1
ATOM 2999 C C . SER A 1 421 ? -57.119 -19.396 -33.719 1.00 43.81 441 SER H C 1
ATOM 3000 O O . SER A 1 421 ? -58.065 -19.059 -33.005 1.00 42.60 441 SER H O 1
ATOM 3003 N N . VAL A 1 422 ? -55.995 -18.693 -33.852 1.00 40.99 442 VAL H N 1
ATOM 3004 C CA . VAL A 1 422 ? -55.767 -17.402 -33.224 1.00 40.53 442 VAL H CA 1
ATOM 3005 C C . VAL A 1 422 ? -56.010 -16.350 -34.306 1.00 44.88 442 VAL H C 1
ATOM 3006 O O . VAL A 1 422 ? -55.438 -16.451 -35.393 1.00 43.89 442 VAL H O 1
ATOM 3010 N N . LYS A 1 423 ? -56.890 -15.362 -34.019 1.00 41.92 443 LYS H N 1
ATOM 3011 C CA . LYS A 1 423 ? -57.247 -14.337 -34.990 1.00 41.83 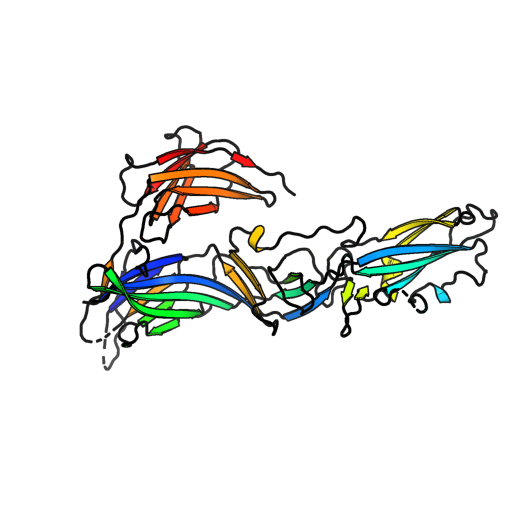443 LYS H CA 1
ATOM 3012 C C . LYS A 1 423 ? -56.469 -13.020 -34.861 1.00 46.25 443 LYS H C 1
ATOM 3013 O O . LYS A 1 423 ? -55.942 -12.683 -33.787 1.00 44.46 443 LYS H O 1
ATOM 3019 N N . MET A 1 424 ? -56.438 -12.266 -35.963 1.00 46.33 444 MET H N 1
ATOM 3020 C CA . MET A 1 424 ? -55.791 -10.962 -36.083 1.00 48.88 444 MET H CA 1
ATOM 3021 C C . MET A 1 424 ? -56.403 -9.917 -35.124 1.00 50.87 444 MET H C 1
ATOM 3022 O O . MET A 1 424 ? -55.673 -9.118 -34.560 1.00 49.21 444 MET H O 1
ATOM 3027 N N . SER A 1 425 ? -57.733 -9.929 -34.941 1.00 48.20 445 SER H N 1
ATOM 3028 C CA . SER A 1 425 ? -58.399 -9.006 -34.026 1.00 49.25 445 SER H CA 1
ATOM 3029 C C . SER A 1 425 ? -59.477 -9.718 -33.219 1.00 53.49 445 SER H C 1
ATOM 3030 O O . SER A 1 425 ? -59.474 -10.953 -33.149 1.00 51.83 445 SER H O 1
ATOM 3033 N N . THR A 1 426 ? -60.377 -8.938 -32.593 1.00 51.36 446 THR H N 1
ATOM 3034 C CA . THR A 1 426 ? -61.455 -9.436 -31.735 1.00 51.64 446 THR H CA 1
ATOM 3035 C C . THR A 1 426 ? -62.588 -10.076 -32.535 1.00 56.15 446 THR H C 1
ATOM 3036 O O . THR A 1 426 ? -63.334 -10.888 -31.988 1.00 56.27 446 THR H O 1
ATOM 3040 N N . GLY A 1 427 ? -62.702 -9.704 -33.810 1.00 52.56 447 GLY H N 1
ATOM 3041 C CA . GLY A 1 427 ? -63.709 -10.234 -34.723 1.00 52.49 447 GLY H CA 1
ATOM 3042 C C . GLY A 1 427 ? -63.461 -11.699 -35.008 1.00 53.84 447 GLY H C 1
ATOM 3043 O O . GLY A 1 427 ? -62.329 -12.097 -35.330 1.00 51.47 447 GLY H O 1
ATOM 3044 N N . PHE A 1 428 ? -64.515 -12.516 -34.857 1.00 50.28 448 PHE H N 1
ATOM 3045 C CA . PHE A 1 428 ? -64.458 -13.967 -35.063 1.00 49.50 448 PHE H CA 1
ATOM 3046 C C . PHE A 1 428 ? -64.130 -14.370 -36.520 1.00 55.76 448 PHE H C 1
ATOM 3047 O O . PHE A 1 428 ? -63.683 -15.485 -36.753 1.00 53.63 448 PHE H O 1
ATOM 3055 N N . GLY A 1 429 ? -64.384 -13.463 -37.466 1.00 55.69 449 GLY H N 1
ATOM 3056 C CA . GLY A 1 429 ? -64.126 -13.656 -38.889 1.00 56.04 449 GLY H CA 1
ATOM 3057 C C . GLY A 1 429 ? -62.851 -12.995 -39.383 1.00 59.00 449 GLY H C 1
ATOM 3058 O O . GLY A 1 429 ? -62.561 -13.051 -40.579 1.00 59.65 449 GLY H O 1
ATOM 3059 N N . SER A 1 430 ? -62.062 -12.372 -38.473 1.00 53.08 450 SER H N 1
ATOM 3060 C CA . SER A 1 430 ? -60.785 -11.749 -38.836 1.00 51.40 450 SER H CA 1
ATOM 3061 C C . SER A 1 430 ? -59.787 -12.859 -39.172 1.00 52.32 450 SER H C 1
ATOM 3062 O O . SER A 1 430 ? -59.998 -14.008 -38.766 1.00 50.94 450 SER H O 1
ATOM 3065 N N . ASP A 1 431 ? -58.746 -12.536 -39.961 1.00 47.98 451 ASP H N 1
ATOM 3066 C CA . ASP A 1 431 ? -57.742 -13.507 -40.420 1.00 46.79 451 ASP H CA 1
ATOM 3067 C C . ASP A 1 431 ? -57.121 -14.306 -39.328 1.00 48.58 451 ASP H C 1
ATOM 3068 O O . ASP A 1 431 ? -56.927 -13.813 -38.218 1.00 47.13 451 ASP H O 1
ATOM 3073 N N . THR A 1 432 ? -56.756 -15.532 -39.670 1.00 44.88 452 THR H N 1
ATOM 3074 C CA . THR A 1 432 ? -56.085 -16.428 -38.754 1.00 42.98 452 THR H CA 1
ATOM 3075 C C . THR A 1 432 ? -54.587 -16.125 -38.840 1.00 46.56 452 THR H C 1
ATOM 3076 O O . THR A 1 432 ? -54.028 -16.133 -39.933 1.00 46.11 452 THR H O 1
ATOM 3080 N N . ILE A 1 433 ? -53.943 -15.876 -37.685 1.00 41.71 453 ILE H N 1
ATOM 3081 C CA . ILE A 1 433 ? -52.502 -15.605 -37.628 1.00 40.96 453 ILE H CA 1
ATOM 3082 C C . ILE A 1 433 ? -51.718 -16.795 -37.058 1.00 43.31 453 ILE H C 1
ATOM 3083 O O . ILE A 1 433 ? -50.488 -16.820 -37.136 1.00 43.11 453 ILE H O 1
ATOM 3088 N N . HIS A 1 434 ? -52.435 -17.779 -36.486 1.00 37.28 454 HIS H N 1
ATOM 3089 C CA . HIS A 1 434 ? -51.824 -18.958 -35.905 1.00 36.29 454 HIS H CA 1
ATOM 3090 C C . HIS A 1 434 ? -52.813 -20.098 -35.737 1.00 41.70 454 HIS H C 1
ATOM 3091 O O . HIS A 1 434 ? -53.960 -19.874 -35.363 1.00 41.92 454 HIS H O 1
ATOM 3098 N N . THR A 1 435 ? -52.363 -21.323 -36.035 1.00 39.53 455 THR H N 1
ATOM 3099 C CA . THR A 1 435 ? -53.158 -22.545 -35.871 1.00 39.07 455 THR H CA 1
ATOM 3100 C C . THR A 1 435 ? -52.375 -23.519 -35.039 1.00 43.58 455 THR H C 1
ATOM 3101 O O . THR A 1 435 ? -51.144 -23.647 -35.174 1.00 43.49 455 THR H O 1
ATOM 3105 N N . PHE A 1 436 ? -53.097 -24.195 -34.160 1.00 39.15 456 PHE H N 1
ATOM 3106 C CA . PHE A 1 436 ? -52.544 -25.158 -33.232 1.00 37.60 456 PHE H CA 1
ATOM 3107 C C . PHE A 1 436 ? -53.573 -26.245 -32.991 1.00 41.02 456 PHE H C 1
ATOM 3108 O O . PHE A 1 436 ? -54.739 -26.083 -33.351 1.00 38.95 456 PHE H O 1
ATOM 3116 N N . THR A 1 437 ? -53.129 -27.321 -32.327 1.00 37.62 457 THR H N 1
ATOM 3117 C CA . THR A 1 437 ? -53.914 -28.465 -31.924 1.00 37.79 457 THR H CA 1
ATOM 3118 C C . THR A 1 437 ? -53.514 -28.833 -30.507 1.00 41.44 457 THR H C 1
ATOM 3119 O O . THR A 1 437 ? -52.327 -28.992 -30.236 1.00 39.61 457 THR H O 1
ATOM 3123 N N . ALA A 1 438 ? -54.512 -28.983 -29.626 1.00 38.98 458 ALA H N 1
ATOM 3124 C CA . ALA A 1 438 ? -54.349 -29.428 -28.241 1.00 39.34 458 ALA H CA 1
ATOM 3125 C C . ALA A 1 438 ? -54.953 -30.824 -28.119 1.00 43.57 458 ALA H C 1
ATOM 3126 O O . ALA A 1 438 ? -55.933 -31.143 -28.795 1.00 42.79 458 ALA H O 1
ATOM 3128 N N . TYR A 1 439 ? -54.399 -31.632 -27.222 1.00 41.45 459 TYR H N 1
ATOM 3129 C CA . TYR A 1 439 ? -54.853 -32.993 -26.996 1.00 41.45 459 TYR H CA 1
ATOM 3130 C C . TYR A 1 439 ? -55.302 -33.213 -25.559 1.00 45.79 459 TYR H C 1
ATOM 3131 O O . TYR A 1 439 ? -54.590 -32.825 -24.630 1.00 45.00 459 TYR H O 1
ATOM 3140 N N . VAL A 1 440 ? -56.482 -33.843 -25.381 1.00 42.31 460 VAL H N 1
ATOM 3141 C CA . VAL A 1 440 ? -57.015 -34.179 -24.054 1.00 43.17 460 VAL H CA 1
ATOM 3142 C C . VAL A 1 440 ? -57.107 -35.701 -24.028 1.00 48.82 460 VAL H C 1
ATOM 3143 O O . VAL A 1 440 ? -57.890 -36.286 -24.779 1.00 48.56 460 VAL H O 1
ATOM 3147 N N . SER A 1 441 ? -56.260 -36.339 -23.227 1.00 47.97 461 SER H N 1
ATOM 3148 C CA . SER A 1 441 ? -56.147 -37.804 -23.178 1.00 50.07 461 SER H CA 1
ATOM 3149 C C . SER A 1 441 ? -57.247 -38.578 -22.415 1.00 54.80 461 SER H C 1
ATOM 3150 O O . SER A 1 441 ? -57.294 -39.819 -22.498 1.00 53.95 461 SER H O 1
ATOM 3153 N N . ASP A 1 442 ? -58.107 -37.864 -21.673 1.00 52.70 462 ASP H N 1
ATOM 3154 C CA . ASP A 1 442 ? -59.206 -38.474 -20.910 1.00 55.07 462 ASP H CA 1
ATOM 3155 C C . ASP A 1 442 ? -60.236 -39.056 -21.864 1.00 61.28 462 ASP H C 1
ATOM 3156 O O . ASP A 1 442 ? -60.580 -38.417 -22.861 1.00 60.47 462 ASP H O 1
ATOM 3161 N N . LEU A 1 443 ? -60.704 -40.273 -21.570 1.00 60.61 463 LEU H N 1
ATOM 3162 C CA . LEU A 1 443 ? -61.708 -40.974 -22.367 1.00 61.58 463 LEU H CA 1
ATOM 3163 C C . LEU A 1 443 ? -63.057 -40.244 -22.280 1.00 67.44 463 LEU H C 1
ATOM 3164 O O . LEU A 1 443 ? -63.790 -40.197 -23.268 1.00 67.64 463 LEU H O 1
ATOM 3169 N N . HIS A 1 444 ? -63.386 -39.696 -21.104 1.00 64.74 464 HIS H N 1
ATOM 3170 C CA . HIS A 1 444 ? -64.648 -38.991 -20.914 1.00 65.66 464 HIS H CA 1
ATOM 3171 C C . HIS A 1 444 ? -64.430 -37.505 -20.850 1.00 68.49 464 HIS H C 1
ATOM 3172 O O . HIS A 1 444 ? -63.347 -37.058 -20.465 1.00 68.04 464 HIS H O 1
ATOM 3179 N N . ALA A 1 445 ? -65.447 -36.738 -21.273 1.00 64.31 465 ALA H N 1
ATOM 3180 C CA . ALA A 1 445 ? -65.437 -35.276 -21.292 1.00 63.42 465 ALA H CA 1
ATOM 3181 C C . ALA A 1 445 ? -64.911 -34.743 -19.938 1.00 67.73 465 ALA H C 1
ATOM 3182 O O . ALA A 1 445 ? -65.480 -35.048 -18.885 1.00 69.50 465 ALA H O 1
ATOM 3184 N N . SER A 1 446 ? -63.748 -34.066 -19.973 1.00 62.27 466 SER H N 1
ATOM 3185 C CA . SER A 1 446 ? -63.074 -33.537 -18.782 1.00 62.24 466 SER H CA 1
ATOM 3186 C C . SER A 1 446 ? -62.732 -32.058 -18.896 1.00 64.19 466 SER H C 1
ATOM 3187 O O . SER A 1 446 ? -62.568 -31.535 -20.000 1.00 62.26 466 SER H O 1
ATOM 3190 N N . ASN A 1 447 ? -62.595 -31.404 -17.731 1.00 61.14 467 ASN H N 1
ATOM 3191 C CA . ASN A 1 447 ? -62.176 -30.017 -17.593 1.00 59.96 467 ASN H CA 1
ATOM 3192 C C . ASN A 1 447 ? -60.664 -30.046 -17.363 1.00 61.49 467 ASN H C 1
ATOM 3193 O O . ASN A 1 447 ? -60.197 -30.707 -16.428 1.00 61.38 467 ASN H O 1
ATOM 3198 N N . ARG A 1 448 ? -59.895 -29.418 -18.284 1.00 55.36 468 ARG H N 1
ATOM 3199 C CA . ARG A 1 448 ? -58.429 -29.429 -18.268 1.00 53.90 468 ARG H CA 1
ATOM 3200 C C . ARG A 1 448 ? -57.810 -28.095 -18.650 1.00 57.39 468 ARG H C 1
ATOM 3201 O O . ARG A 1 448 ? -58.189 -27.475 -19.652 1.00 55.73 468 ARG H O 1
ATOM 3209 N N . SER A 1 449 ? -56.794 -27.709 -17.887 1.00 53.98 469 SER H N 1
ATOM 3210 C CA . SER A 1 449 ? -56.007 -26.519 -18.122 1.00 52.78 469 SER H CA 1
ATOM 3211 C C . SER A 1 449 ? -54.685 -26.888 -18.797 1.00 54.92 469 SER H C 1
ATOM 3212 O O . SER A 1 449 ? -54.096 -27.948 -18.527 1.00 51.30 469 SER H O 1
ATOM 3215 N N . MET A 1 450 ? -54.274 -26.045 -19.748 1.00 52.14 470 MET H N 1
ATOM 3216 C CA . MET A 1 450 ? -53.048 -26.246 -20.506 1.00 51.89 470 MET H CA 1
ATOM 3217 C C . MET A 1 450 ? -52.436 -24.945 -20.974 1.00 55.55 470 MET H C 1
ATOM 3218 O O . MET A 1 450 ? -53.108 -23.915 -21.010 1.00 55.34 470 MET H O 1
ATOM 3223 N N . ILE A 1 451 ? -51.167 -25.013 -21.354 1.00 51.98 471 ILE H N 1
ATOM 3224 C CA . ILE A 1 451 ? -50.387 -23.895 -21.842 1.00 51.64 471 ILE H CA 1
ATOM 3225 C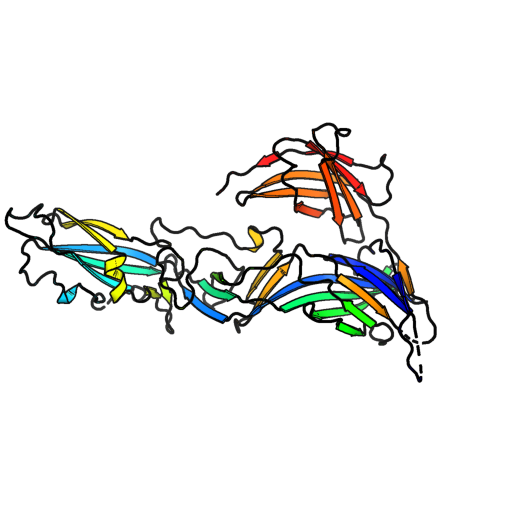 C . ILE A 1 451 ? -50.030 -24.153 -23.297 1.00 52.67 471 ILE H C 1
ATOM 3226 O O . ILE A 1 451 ? -49.416 -25.177 -23.600 1.00 53.29 471 ILE H O 1
ATOM 3231 N N . ILE A 1 452 ? -50.450 -23.240 -24.197 1.00 45.33 472 ILE H N 1
ATOM 3232 C CA . ILE A 1 452 ? -50.174 -23.333 -25.610 1.00 41.72 472 ILE H CA 1
ATOM 3233 C C . ILE A 1 452 ? -49.161 -22.246 -25.976 1.00 45.22 472 ILE H C 1
ATOM 3234 O O . ILE A 1 452 ? -49.528 -21.070 -25.984 1.00 44.55 472 ILE H O 1
ATOM 3239 N N . PRO A 1 453 ? -47.912 -22.599 -26.364 1.00 41.93 473 PRO H N 1
ATOM 3240 C CA . PRO A 1 453 ? -46.967 -21.559 -26.802 1.00 41.15 473 PRO H CA 1
ATOM 3241 C C . PRO A 1 453 ? -47.502 -20.802 -28.022 1.00 42.80 473 PRO H C 1
ATOM 3242 O O . PRO A 1 453 ? -48.228 -21.356 -28.845 1.00 41.37 473 PRO H O 1
ATOM 3246 N N . LEU A 1 454 ? -47.186 -19.519 -28.102 1.00 38.02 474 LEU H N 1
ATOM 3247 C CA . LEU A 1 454 ? -47.686 -18.662 -29.167 1.00 37.49 474 LEU H CA 1
ATOM 3248 C C . LEU A 1 454 ? -46.516 -18.015 -29.894 1.00 41.70 474 LEU H C 1
ATOM 3249 O O . LEU A 1 454 ? -45.569 -17.607 -29.233 1.00 41.73 474 LEU H O 1
ATOM 3254 N N . PRO A 1 455 ? -46.563 -17.889 -31.244 1.00 37.49 475 PRO H N 1
ATOM 3255 C CA . PRO A 1 455 ? -45.475 -17.191 -31.950 1.00 36.79 475 PRO H CA 1
ATOM 3256 C C . PRO A 1 455 ? -45.556 -15.677 -31.706 1.00 40.77 475 PRO H C 1
ATOM 3257 O O . PRO A 1 455 ? -46.630 -15.171 -31.403 1.00 40.55 475 PRO H O 1
ATOM 3261 N N . ALA A 1 456 ? -44.429 -14.956 -31.848 1.00 38.25 476 ALA H N 1
ATOM 3262 C CA . ALA A 1 456 ? -44.315 -13.507 -31.613 1.00 38.36 476 ALA H CA 1
ATOM 3263 C C . ALA A 1 456 ? -45.311 -12.634 -32.387 1.00 44.61 476 ALA H C 1
ATOM 3264 O O . ALA A 1 456 ? -45.652 -11.552 -31.907 1.00 44.81 476 ALA H O 1
ATOM 3266 N N . ILE A 1 457 ? -45.834 -13.118 -33.538 1.00 41.87 477 ILE H N 1
ATOM 3267 C CA . ILE A 1 457 ? -46.834 -12.378 -34.328 1.00 42.46 477 ILE H CA 1
ATOM 3268 C C . ILE A 1 457 ? -48.098 -12.082 -33.488 1.00 46.41 477 ILE H C 1
ATOM 3269 O O . ILE A 1 457 ? -48.780 -11.103 -33.744 1.00 45.36 477 ILE H O 1
ATOM 3274 N N . VAL A 1 458 ? -48.373 -12.924 -32.470 1.00 43.56 478 VAL H N 1
ATOM 3275 C CA . VAL A 1 458 ? -49.485 -12.772 -31.540 1.00 43.21 478 VAL H CA 1
ATOM 3276 C C . VAL A 1 458 ? -48.998 -11.764 -30.463 1.00 47.27 478 VAL H C 1
ATOM 3277 O O . VAL A 1 458 ? -48.607 -12.152 -29.346 1.00 46.38 478 VAL H O 1
ATOM 3281 N N . GLY A 1 459 ? -49.005 -10.482 -30.839 1.00 42.73 479 GLY H N 1
ATOM 3282 C CA . GLY A 1 459 ? -48.559 -9.403 -29.971 1.00 43.09 479 GLY H CA 1
ATOM 3283 C C . GLY A 1 459 ? -49.617 -8.955 -28.982 1.00 50.01 479 GLY H C 1
ATOM 3284 O O . GLY A 1 459 ? -50.572 -9.680 -28.689 1.00 50.02 479 GLY H O 1
ATOM 3285 N N . GLN A 1 460 ? -49.470 -7.726 -28.499 1.00 49.23 480 GLN H N 1
ATOM 3286 C CA . GLN A 1 460 ? -50.356 -7.109 -27.524 1.00 50.86 480 GLN H CA 1
ATOM 3287 C C . GLN A 1 460 ? -51.798 -6.952 -28.012 1.00 55.92 480 GLN H C 1
ATOM 3288 O O . GLN A 1 460 ? -52.042 -6.820 -29.209 1.00 54.83 480 GLN H O 1
ATOM 3294 N N . GLY A 1 461 ? -52.733 -6.980 -27.070 1.00 54.14 481 GLY H N 1
ATOM 3295 C CA . GLY A 1 461 ? -54.144 -6.760 -27.355 1.00 54.04 481 GLY H CA 1
ATOM 3296 C C . GLY A 1 461 ? -55.036 -7.981 -27.335 1.00 54.02 481 GLY H C 1
ATOM 3297 O O . GLY A 1 461 ? -54.592 -9.113 -27.558 1.00 51.50 481 GLY H O 1
ATOM 3298 N N . ALA A 1 462 ? -56.310 -7.724 -27.068 1.00 50.17 482 ALA H N 1
ATOM 3299 C CA . ALA A 1 462 ? -57.371 -8.715 -27.045 1.00 49.64 482 ALA H CA 1
ATOM 3300 C C . ALA A 1 462 ? -57.622 -9.186 -28.481 1.00 53.34 482 ALA H C 1
ATOM 3301 O O . ALA A 1 462 ? -57.480 -8.422 -29.442 1.00 53.89 482 ALA H O 1
ATOM 3303 N N . ARG A 1 463 ? -57.954 -10.452 -28.621 1.00 47.77 483 ARG H N 1
ATOM 3304 C CA . ARG A 1 463 ? -58.246 -11.038 -29.919 1.00 46.22 483 ARG H CA 1
ATOM 3305 C C . ARG A 1 463 ? -59.111 -12.256 -29.728 1.00 49.48 483 ARG H C 1
ATOM 3306 O O . ARG A 1 463 ? -59.162 -12.823 -28.629 1.00 49.98 483 ARG H O 1
ATOM 3314 N N . ALA A 1 464 ? -59.741 -12.686 -30.809 1.00 44.68 484 ALA H N 1
ATOM 3315 C CA . ALA A 1 464 ? -60.568 -13.866 -30.824 1.00 44.18 484 ALA H CA 1
ATOM 3316 C C . ALA A 1 464 ? -59.690 -15.115 -30.979 1.00 47.61 484 ALA H C 1
ATOM 3317 O O . ALA A 1 464 ? -58.646 -15.081 -31.650 1.00 47.63 484 ALA H O 1
ATOM 3319 N N . ILE A 1 465 ? -60.125 -16.215 -30.347 1.00 42.71 485 ILE H N 1
ATOM 3320 C CA . ILE A 1 465 ? -59.543 -17.541 -30.481 1.00 40.96 485 ILE H CA 1
ATOM 3321 C C . ILE A 1 465 ? -60.737 -18.465 -30.709 1.00 48.10 485 ILE H C 1
ATOM 3322 O O . ILE A 1 465 ? -61.739 -18.352 -30.004 1.00 48.54 485 ILE H O 1
ATOM 3327 N N . CYS A 1 466 ? -60.653 -19.332 -31.721 1.00 45.79 486 CYS H N 1
ATOM 3328 C CA . CYS A 1 466 ? -61.722 -20.273 -32.023 1.00 47.02 486 CYS H CA 1
ATOM 3329 C C . CYS A 1 466 ? -61.192 -21.686 -31.883 1.00 49.36 486 CYS H C 1
ATOM 3330 O O . CYS A 1 466 ? -60.122 -21.995 -32.407 1.00 48.54 486 CYS H O 1
ATOM 3333 N N . LEU A 1 467 ? -61.945 -22.530 -31.169 1.00 45.49 487 LEU H N 1
ATOM 3334 C CA . LEU A 1 467 ? -61.651 -23.942 -30.920 1.00 43.98 487 LEU H CA 1
ATOM 3335 C C . LEU A 1 467 ? -62.720 -24.821 -31.557 1.00 47.90 487 LEU H C 1
ATOM 3336 O O . LEU A 1 467 ? -63.911 -24.475 -31.563 1.00 48.09 487 LEU H O 1
ATOM 3341 N N . ARG A 1 468 ? -62.296 -25.973 -32.072 1.00 42.81 488 ARG H N 1
ATOM 3342 C CA . ARG A 1 468 ? -63.193 -26.919 -32.726 1.00 42.90 488 ARG H CA 1
ATOM 3343 C C . ARG A 1 468 ? -62.633 -28.327 -32.554 1.00 46.53 488 ARG H C 1
ATOM 3344 O O . ARG A 1 468 ? -61.446 -28.573 -32.833 1.00 44.22 488 ARG H O 1
ATOM 3352 N N . ALA A 1 469 ? -63.492 -29.261 -32.127 1.00 43.95 489 ALA H N 1
ATOM 3353 C CA . ALA A 1 469 ? -63.103 -30.660 -31.979 1.00 43.40 489 ALA H CA 1
ATOM 3354 C C . ALA A 1 469 ? -62.822 -31.223 -33.375 1.00 46.26 489 ALA H C 1
ATOM 3355 O O . ALA A 1 469 ? -63.450 -30.795 -34.350 1.00 47.52 489 ALA H O 1
ATOM 3357 N N . ASP A 1 470 ? -61.860 -32.136 -33.480 1.00 41.08 490 ASP H N 1
ATOM 3358 C CA . ASP A 1 470 ? -61.527 -32.775 -34.748 1.00 41.69 490 ASP H CA 1
ATOM 3359 C C . ASP A 1 470 ? -62.784 -33.299 -35.482 1.00 47.98 490 ASP H C 1
ATOM 3360 O O . ASP A 1 470 ? -63.657 -33.907 -34.846 1.00 48.98 490 ASP H O 1
ATOM 3365 N N . SER A 1 471 ? -62.855 -33.059 -36.818 1.00 45.19 491 SER H N 1
ATOM 3366 C CA . SER A 1 471 ? -63.931 -33.501 -37.742 1.00 47.70 491 SER H CA 1
ATOM 3367 C C . SER A 1 471 ? -65.287 -32.813 -37.616 1.00 55.66 491 SER H C 1
ATOM 3368 O O . SER A 1 471 ? -66.160 -33.047 -38.456 1.00 58.50 491 SER H O 1
ATOM 3371 N N . MET A 1 472 ? -65.461 -31.945 -36.602 1.00 53.53 492 MET H N 1
ATOM 3372 C CA . MET A 1 472 ? -66.701 -31.178 -36.405 1.00 55.47 492 MET H CA 1
ATOM 3373 C C . MET A 1 472 ? -66.787 -30.104 -37.476 1.00 61.33 492 MET H C 1
ATOM 3374 O O . MET A 1 472 ? -65.757 -29.622 -37.943 1.00 59.98 492 MET H O 1
ATOM 3379 N N . ALA A 1 473 ? -68.007 -29.723 -37.854 1.00 61.50 493 ALA H N 1
ATOM 3380 C CA . ALA A 1 473 ? -68.235 -28.695 -38.870 1.00 63.06 493 ALA H CA 1
ATOM 3381 C C . ALA A 1 473 ? -67.976 -27.312 -38.273 1.00 68.74 493 ALA H C 1
ATOM 3382 O O . ALA A 1 473 ? -68.096 -27.147 -37.056 1.00 68.41 493 ALA H O 1
ATOM 3384 N N . ASP A 1 474 ? -67.606 -26.327 -39.120 1.00 79.30 494 ASP H N 1
ATOM 3385 C CA . ASP A 1 474 ? -67.307 -24.943 -38.730 1.00 77.08 494 ASP H CA 1
ATOM 3386 C C . ASP A 1 474 ? -68.390 -24.331 -37.843 1.00 79.86 494 ASP H C 1
ATOM 3387 O O . ASP A 1 474 ? -68.105 -23.472 -37.014 1.00 76.83 494 ASP H O 1
ATOM 3392 N N . ILE A 1 475 ? -69.621 -24.823 -38.003 1.00 78.47 495 ILE H N 1
ATOM 3393 C CA . ILE A 1 475 ? -70.833 -24.455 -37.276 1.00 77.04 495 ILE H CA 1
ATOM 3394 C C . ILE A 1 475 ? -70.694 -24.816 -35.788 1.00 75.95 495 ILE H C 1
ATOM 3395 O O . ILE A 1 475 ? -71.270 -24.133 -34.944 1.00 74.79 495 ILE H O 1
ATOM 3400 N N . ASP A 1 476 ? -69.919 -25.872 -35.470 1.00 69.78 496 ASP H N 1
ATOM 3401 C CA . ASP A 1 476 ? -69.715 -26.338 -34.100 1.00 66.44 496 ASP H CA 1
ATOM 3402 C C . ASP A 1 476 ? -68.495 -25.741 -33.392 1.00 66.06 496 ASP H C 1
ATOM 3403 O O . ASP A 1 476 ? -68.183 -26.160 -32.272 1.00 64.98 496 ASP H O 1
ATOM 3408 N N . LYS A 1 477 ? -67.834 -24.736 -34.012 1.00 58.99 497 LYS H N 1
ATOM 3409 C CA . LYS A 1 477 ? -66.697 -24.067 -33.389 1.00 56.17 497 LYS H CA 1
ATOM 3410 C C . LYS A 1 477 ? -67.159 -23.164 -32.229 1.00 57.43 497 LYS H C 1
ATOM 3411 O O . LYS A 1 477 ? -68.306 -22.713 -32.209 1.00 57.77 497 LYS H O 1
ATOM 3417 N N . ILE A 1 478 ? -66.274 -22.930 -31.261 1.00 50.91 498 ILE H N 1
ATOM 3418 C CA . ILE A 1 478 ? -66.539 -22.047 -30.127 1.00 49.09 498 ILE H CA 1
ATOM 3419 C C . ILE A 1 478 ? -65.516 -20.924 -30.265 1.00 51.41 498 ILE H C 1
ATOM 3420 O O . ILE A 1 478 ? -64.313 -21.206 -30.361 1.00 50.86 498 ILE H O 1
ATOM 3425 N N . CYS A 1 479 ? -65.982 -19.672 -30.294 1.00 47.54 499 CYS H N 1
ATOM 3426 C CA . CYS A 1 479 ? -65.118 -18.490 -30.387 1.00 47.02 499 CYS H CA 1
ATOM 3427 C C . CYS A 1 479 ? -65.347 -17.630 -29.149 1.00 49.79 499 CYS H C 1
ATOM 3428 O O . CYS A 1 479 ? -66.481 -17.502 -28.693 1.00 48.90 499 CYS H O 1
ATOM 3431 N N . HIS A 1 480 ? -64.286 -17.000 -28.637 1.00 46.03 500 HIS H N 1
ATOM 3432 C CA . HIS A 1 480 ? -64.374 -16.060 -27.515 1.00 44.48 500 HIS H CA 1
ATOM 3433 C C . HIS A 1 480 ? -63.339 -14.983 -27.738 1.00 48.72 500 HIS H C 1
ATOM 3434 O O . HIS A 1 480 ? -62.276 -15.271 -28.300 1.00 47.84 500 HIS H O 1
ATOM 3441 N N . VAL A 1 481 ? -63.619 -13.754 -27.293 1.00 46.88 501 VAL H N 1
ATOM 3442 C CA . VAL A 1 481 ? -62.603 -12.694 -27.346 1.00 47.18 501 VAL H CA 1
ATOM 3443 C C . VAL A 1 481 ? -61.745 -12.987 -26.111 1.00 50.55 501 VAL H C 1
ATOM 3444 O O . VAL A 1 481 ? -62.288 -13.238 -25.036 1.00 49.41 501 VAL H O 1
ATOM 3448 N N . ILE A 1 482 ? -60.430 -13.083 -26.300 1.00 46.88 502 ILE H N 1
ATOM 3449 C CA . ILE A 1 482 ? -59.499 -13.448 -25.238 1.00 45.76 502 ILE H CA 1
ATOM 3450 C C . ILE A 1 482 ? -58.595 -12.264 -24.923 1.00 50.06 502 ILE H C 1
ATOM 3451 O O . ILE A 1 482 ? -57.987 -11.683 -25.828 1.00 49.87 502 ILE H O 1
ATOM 3456 N N . GLU A 1 483 ? -58.521 -11.908 -23.634 1.00 46.92 503 GLU H N 1
ATOM 3457 C CA . GLU A 1 483 ? -57.731 -10.777 -23.131 1.00 46.97 503 GLU H CA 1
ATOM 3458 C C . GLU A 1 483 ? -56.238 -11.079 -23.060 1.00 48.82 503 GLU H C 1
ATOM 3459 O O . GLU A 1 483 ? -55.844 -12.237 -22.882 1.00 46.30 503 GLU H O 1
ATOM 3465 N N . TYR A 1 484 ? -55.415 -10.019 -23.183 1.00 45.98 504 TYR H N 1
ATOM 3466 C CA . TYR A 1 484 ? -53.953 -10.037 -23.153 1.00 45.07 504 TYR H CA 1
ATOM 3467 C C . TYR A 1 484 ? -53.426 -9.452 -21.847 1.00 49.47 504 TYR H C 1
ATOM 3468 O O . TYR A 1 484 ? -53.850 -8.373 -21.442 1.00 49.45 504 TYR H O 1
ATOM 3477 N N . PHE A 1 485 ? -52.450 -10.125 -21.230 1.00 46.59 505 PHE H N 1
ATOM 3478 C CA . PHE A 1 485 ? -51.826 -9.682 -19.976 1.00 48.65 505 PHE H CA 1
ATOM 3479 C C . PHE A 1 485 ? -50.325 -9.907 -20.093 1.00 51.16 505 PHE H C 1
ATOM 3480 O O . PHE A 1 485 ? -49.893 -11.041 -20.323 1.00 49.19 505 PHE H O 1
ATOM 3488 N N . GLU A 1 486 ? -49.538 -8.823 -20.008 1.00 47.90 506 GLU H N 1
ATOM 3489 C CA . GLU A 1 486 ? -48.083 -8.884 -20.127 1.00 46.93 506 GLU H CA 1
ATOM 3490 C C . GLU A 1 486 ? -47.422 -8.455 -18.829 1.00 53.34 506 GLU H C 1
ATOM 3491 O O . GLU A 1 486 ? -47.555 -7.304 -18.419 1.00 55.96 506 GLU H O 1
ATOM 3497 N N . SER A 1 487 ? -46.689 -9.375 -18.197 1.00 49.94 507 SER H N 1
ATOM 3498 C CA . SER A 1 487 ? -45.951 -9.083 -16.977 1.00 52.12 507 SER H CA 1
ATOM 3499 C C . SER A 1 487 ? -44.633 -8.471 -17.390 1.00 57.17 507 SER H C 1
ATOM 3500 O O . SER A 1 487 ? -43.998 -8.990 -18.316 1.00 56.86 507 SER H O 1
ATOM 3503 N N . PRO A 1 488 ? -44.176 -7.381 -16.746 1.00 54.22 508 PRO H N 1
ATOM 3504 C CA . PRO A 1 488 ? -42.859 -6.832 -17.123 1.00 54.27 508 PRO H CA 1
ATOM 3505 C C . PRO A 1 488 ? -41.727 -7.836 -16.872 1.00 57.38 508 PRO H C 1
ATOM 3506 O O . PRO A 1 488 ? -41.873 -8.794 -16.113 1.00 55.34 508 PRO H O 1
ATOM 3510 N N . LEU A 1 489 ? -40.604 -7.620 -17.527 1.00 56.54 509 LEU H N 1
ATOM 3511 C CA . LEU A 1 489 ? -39.443 -8.467 -17.358 1.00 57.20 509 LEU H CA 1
ATOM 3512 C C . LEU A 1 489 ? -38.834 -8.243 -15.970 1.00 69.91 509 LEU H C 1
ATOM 3513 O O . LEU A 1 489 ? -38.495 -7.114 -15.622 1.00 71.92 509 LEU H O 1
ATOM 3518 N N . PHE A 1 490 ? -38.800 -9.314 -15.156 1.00 71.59 510 PHE H N 1
ATOM 3519 C CA . PHE A 1 490 ? -38.200 -9.354 -13.816 1.00 76.66 510 PHE H CA 1
ATOM 3520 C C . PHE A 1 490 ? -37.201 -10.514 -13.805 1.00 81.33 510 PHE H C 1
ATOM 3521 O O . PHE A 1 490 ? -37.444 -11.538 -14.453 1.00 78.72 510 PHE H O 1
#

B-factor: mean 50.73, std 17.63, range [27.35, 226.44]

Sequence (444 aa):
RAEPPHCSKTPIVRAQTSQNAMGMQMQFSIGLHTAVCFRLYSLLHTIRLEKLEHHHPITQRYTFGIPEVHASCICECDATSSTCTAESHQFTACPEDETSSCYRTFFPNQTPIGCSEDDIPKLCCDVRFKPYKNMTFLAVKLEQPTTYATFVYAAYDFVNGYWVEKDKTKIRSQLDGGTQDRHLDQKRRISLAVTAGARASHQLETGMYFSRTSNGGETEELRMQPLNEITDNNFDRLGWYRMDDSGHHFHVNNGVVKMEEIHKAKVKNCKEQTYKSILSANHYMPGHFNLTRPLEVIKPWIQSARIFDSSLRQAVVTHAEGTNLQISIHLESQNLVFFHNASRIRDFSGSIIVDSKSNRLFNLTVYEASGKIDGSVKMSTGFGSDTIHTFTAYVSDLHASNRSMIIPLPAIVGQGARAICLRADSMADIDKICHVIEYFESPLF

Nearest PDB structures (foldseek):
  4ojd-assembly1_H  TM=1.002E+00  e=2.715E-86  Caenorhabditis elegans
  4oje-assembly1_H  TM=9.949E-01  e=4.958E-78  Caenorhabditis elegans
  4cyl-assembly1_A  TM=8.794E-01  e=3.471E-72  Caenorhabditis elegans
  7qrg-assembly1_A  TM=5.287E-01  e=1.923E-11  Tick-borne encephalitis virus (WESTERN SUBTYPE)
  9fk0-assembly1_A  TM=3.721E-01  e=2.411E-08  tick-borne encephalitis virus-European subtype